Protein AF-A0A949S5A9-F1 (afdb_monomer)

Nearest PDB structures (foldseek):
  4m03-assembly1_A-2  TM=4.225E-01  e=1.301E-04  Staphylococcus aureus subsp. aureus NCTC 8325
  4m00-assembly1_A  TM=1.915E-01  e=3.975E-05  Staphylococcus aureus subsp. aureus NCTC 8325
  5mhn-assembly2_B  TM=2.182E-01  e=9.563E-04  Homo sapiens
  1ggy-assembly1_A  TM=2.563E-01  e=9.711E-03  Homo sapiens
  5mhl-assembly2_B  TM=2.070E-01  e=4.326E-03  Homo sapiens

pLDDT: mean 77.97, std 20.79, range [22.34, 98.75]

Foldseek 3Di:
DDDDDDDDDDDDDDDDDDDDDDDDDDDPDPPPPDALCQLAAFDPPDDDDDDDPPDDDLDQDDAAFEDFFPADDLRFKHWLAFAAPDPDQAGQHQAGDRSHHPPQQFIKIAGQAVVSLSVFTFTWDRAWFAWADFDAQWRFADQDAPPQTDWTWTKGADSNQKIKIKTSFGHNFAQDDHGDTDHRGFTGGTWTRGGRGNATTIGIWIFHDPDPDTDTDRQDHHPRRPDDHSHPDDDDDAAQFQKDWSDKAKDACVQQVNDPPPCPVVSNNPGDHAQEDELPGQKMKMKTKMFYAHPQWKKKKFKAAPVRDTPDMDIDTDHGGGSIDMDMDMDGRNPDQPGWAKIWIFIDTNNHTDDIYIHTYDNDDPDQWAWPPQAAEEGEDDPDKDKDFTDTPPDDPAKAKDKAQDPPQWDDDPRGMIIRHDDPDDDAKDKIKIKIAGNPDPVRIGIHIYIYGYSVDRDDRDQQAAKAKEAAAAPQQDPLQWGDKDKKKKFWFAPDPVRDTQFIDIFIQGRRRITMDGTDRDDAQGWTKIWIGDQFFAIWIALGTDGTHRHHHHYQYCFPACSRTHVSQWDDDNNTTHTQGQRNVHPFWLAPVSLVVLVVQQVVQQFDDHSSNSNNPRTRHPSSSVSSVVRRVVRRGYDDD

Radius of gyration: 30.81 Å; Cα contacts (8 Å, |Δi|>4): 1512; chains: 1; bounding box: 83×90×81 Å

Mean predicted aligned error: 18.48 Å

Sequence (641 aa):
MKKILIALLMAFSFTAQSQVKQIGEDLYLYSDKPNASDNCGVDNTFNPEIHQNLTAPIDASATEYIWPFDEELDEGVMIVNYVDDLSGSGIKDYNDNDWSYNGHNGTDICLHDFRQMDRCVRVKAAAAGTVVQISINNYDRNTEWGTGLPSNLVQIRHADGTYAFYYHLMKKSIAVKLGEYVLEGQTIGYVGSSGNSTAAHLHFEPGYYSGNTWVKRDPWQGTYNHSASLWQSQKAYIGFRDFKLQDCGVYTASLVGGNFNNTGDYFNERIYQPNTISGYESKIGFWMQFQGNYTGKQVRYEIRRSDGTLFDDIYFYISGQSQYNWSWWAPDFNPGVSVTGDWYVRVLYDNVEKKRCFFNVQLLTSNRPRLYPVAGKCFRRSFFVQKDTLRVRPVRSNMQYDLLNAPSEVTITNDSIINIGSFTQLFRLREFKVIASMGGSSTLRDTMVYKLIDTTKNPFPGNGIESLELTAKLEGFWNGSQMNEDSVKILIRASLFPYSIIDSATVLLNSNGYALSNFFNISPGIYYYLVVKHRNSIETWSKTVMQFTTGDPIAYDFTTSKTKAFGDNLKYKSGEYCIYSGDVNQDGVVDATDNSRIDNDAFNFETGYVVTDLTGDEVVDADDAVIADNNASNFVAAVRP

Solvent-accessible surface area (backbone atoms only — not comparable to full-atom values): 35206 Å² total; per-residue (Å²): 134,90,84,89,88,86,85,83,82,88,76,90,86,84,83,89,78,89,82,90,78,93,75,82,91,81,80,82,73,85,80,72,73,81,64,68,50,58,52,51,44,48,68,91,76,77,76,93,76,82,75,76,87,67,72,76,72,88,48,83,58,80,77,51,26,52,79,40,48,90,56,47,84,80,56,66,29,39,76,46,29,36,28,27,76,38,84,73,87,50,58,20,18,35,63,66,41,62,50,40,50,68,76,32,57,27,33,34,42,26,44,83,20,44,50,55,35,62,67,50,44,58,30,29,32,33,43,46,30,33,25,75,43,74,39,75,73,31,66,28,81,33,64,48,78,83,70,80,47,58,49,9,32,43,27,34,37,32,65,60,66,36,34,38,37,41,33,16,21,24,26,39,20,59,65,66,54,80,70,38,70,45,51,56,66,38,68,42,28,21,40,10,6,7,16,71,20,58,54,31,20,35,38,42,31,36,26,35,66,64,82,94,41,83,43,70,39,72,50,54,53,37,83,56,29,78,55,79,53,29,34,77,72,71,77,82,83,63,74,81,36,53,74,43,77,77,46,72,39,48,40,43,42,85,74,49,82,64,39,87,85,72,45,68,73,46,49,44,51,48,66,73,62,56,62,61,44,43,37,76,40,66,38,41,32,37,40,37,33,37,34,28,37,31,85,59,49,46,38,32,46,40,35,27,41,58,86,65,48,81,72,48,73,53,72,50,71,46,70,53,75,36,59,71,46,76,50,70,51,67,53,81,30,69,77,43,97,84,62,58,43,59,23,35,41,32,39,24,51,68,84,41,79,76,50,74,45,69,31,29,30,35,94,49,80,90,75,52,46,40,51,57,64,59,88,34,50,58,44,52,53,59,105,62,74,45,76,44,74,64,40,57,55,84,81,63,101,49,66,35,74,46,77,46,74,53,57,93,46,48,47,78,44,91,82,37,32,40,38,38,48,82,75,88,74,90,59,66,71,47,67,26,34,42,34,39,15,53,71,71,35,91,85,32,49,29,68,27,45,36,38,40,30,38,45,86,52,76,87,66,94,64,89,32,50,43,31,36,37,40,32,50,37,47,44,45,24,43,78,58,84,47,27,54,65,48,66,32,40,38,36,36,20,42,71,52,90,89,40,51,77,56,38,67,35,77,39,60,26,38,45,85,15,39,36,71,46,60,48,86,63,71,61,67,77,42,55,24,30,43,33,44,33,42,70,25,22,36,46,45,29,41,51,58,67,46,63,41,42,80,43,71,55,49,78,49,58,41,34,84,37,39,72,37,24,26,87,43,62,43,41,80,55,69,95,33,20,15,42,47,41,28,11,46,79,70,81,35,49,23,40,72,74,27,40,54,53,24,48,54,36,23,74,67,57,41,70,47,99,50,51,52,35,39,44,64,81,41,54,23,37,70,74,29,38,53,47,22,52,54,31,27,77,64,64,39,56,47,44,80,137

Secondary structure (DSSP, 8-state):
------------------------S----TT-PPPTHHHHPPPTT---------PPP---SPP-B--S-SSEETBEEEEEE----S-SSS---TTSS--S-TT--SEEEEES-HHHHTT--EEE-SS-EEEEEEE-S---B---TT--PPPPEEEEE-TTS-EEEEESBPTT-----TT-EE-TT-EEEEBBB-SS-SSSEEEEEEEEEETTEEEE-----SSS--SPPSBTTPPPP-TT-S-EEEEEEEEEGGGTTT-TTS-HHHHHT-----SEEETT-SBEEEEEEEEEEEEEEEEEEEEE-TTS-EEEEEEEEEEEEEEEEEEEE--B----TT--EEEEEEEEETTEEEEEEEEEEE---S---EEESTT-EEEE--SS-EEEE-EEES--TTEEEEEES--TTEEEETTTEEEE---SS--SEEEEEEEEEETT-SSSEEEEEEEEE-TTS---SS-SBSEEEEE--BTTTB-SS-BPPEEEEEEEEESSTT--EEEEEEEEE-TTSEEEEE-SSPPTT-EEEEEEE-TTB--EEBSS-EE--BSSPEEEESTT-GGGBGGG--EEETTEEEBPB---S-SSB--HHHHHHHHHHHHHT-BSS-TT-SSSSSB-SHHHHHHHHHHHHTT-B----

Structure (mmCIF, N/CA/C/O backbone):
data_AF-A0A949S5A9-F1
#
_entry.id   AF-A0A949S5A9-F1
#
loop_
_atom_site.group_PDB
_atom_site.id
_atom_site.type_symbol
_atom_site.label_atom_id
_atom_site.label_alt_id
_atom_site.label_comp_id
_atom_site.label_asym_id
_atom_site.label_entity_id
_atom_site.label_seq_id
_atom_site.pdbx_PDB_ins_code
_atom_site.Cartn_x
_atom_site.Cartn_y
_atom_site.Cartn_z
_atom_site.occupancy
_atom_site.B_iso_or_equiv
_atom_site.auth_seq_id
_atom_site.auth_comp_id
_atom_site.auth_asym_id
_atom_site.auth_atom_id
_atom_site.pdbx_PDB_model_num
ATOM 1 N N . MET A 1 1 ? 29.923 55.973 35.585 1.00 29.19 1 MET A N 1
ATOM 2 C CA . MET A 1 1 ? 29.185 56.739 36.613 1.00 29.19 1 MET A CA 1
ATOM 3 C C . MET A 1 1 ? 27.898 55.989 36.938 1.00 29.19 1 MET A C 1
ATOM 5 O O . MET A 1 1 ? 27.128 55.782 36.019 1.00 29.19 1 MET A O 1
ATOM 9 N N . LYS A 1 2 ? 27.761 55.516 38.193 1.00 25.16 2 LYS A N 1
ATOM 10 C CA . LYS A 1 2 ? 26.530 55.283 39.000 1.00 25.16 2 LYS A CA 1
ATOM 11 C C . LYS A 1 2 ? 25.199 55.156 38.206 1.00 25.16 2 LYS A C 1
ATOM 13 O O . LYS A 1 2 ? 24.828 56.124 37.567 1.00 25.16 2 LYS A O 1
ATOM 18 N N . LYS A 1 3 ? 24.363 54.108 38.300 1.00 25.16 3 LYS A N 1
ATOM 19 C CA . LYS A 1 3 ? 23.926 53.327 39.480 1.00 25.16 3 LYS A CA 1
ATOM 20 C C . LYS A 1 3 ? 22.906 52.225 39.050 1.00 25.16 3 LYS A C 1
ATOM 22 O O . LYS A 1 3 ? 21.990 52.546 38.311 1.00 25.16 3 LYS A O 1
ATOM 27 N N . ILE A 1 4 ? 23.007 51.042 39.679 1.00 25.67 4 ILE A N 1
ATOM 28 C CA . ILE A 1 4 ? 21.920 50.265 40.345 1.00 25.67 4 ILE A CA 1
ATOM 29 C C . ILE A 1 4 ? 21.007 49.263 39.573 1.00 25.67 4 ILE A C 1
ATOM 31 O O . ILE A 1 4 ? 20.136 49.647 38.809 1.00 25.67 4 ILE A O 1
ATOM 35 N N . LEU A 1 5 ? 21.175 47.995 40.009 1.00 23.83 5 LEU A N 1
ATOM 36 C CA . LEU A 1 5 ? 20.242 46.887 40.338 1.00 23.83 5 LEU A CA 1
ATOM 37 C C . LEU A 1 5 ? 19.514 46.020 39.275 1.00 23.83 5 LEU A C 1
ATOM 39 O O . LEU A 1 5 ? 18.648 46.474 38.544 1.00 23.83 5 LEU A O 1
ATOM 43 N N . ILE A 1 6 ? 19.746 44.714 39.492 1.00 24.61 6 ILE A N 1
ATOM 44 C CA . ILE A 1 6 ? 18.854 43.535 39.438 1.00 24.61 6 ILE A CA 1
ATOM 45 C C . ILE A 1 6 ? 18.737 42.762 38.119 1.00 24.61 6 ILE A C 1
ATOM 47 O O . ILE A 1 6 ? 18.284 43.236 37.086 1.00 24.61 6 ILE A O 1
ATOM 51 N N . ALA A 1 7 ? 19.165 41.507 38.255 1.00 28.17 7 ALA A N 1
ATOM 52 C CA . ALA A 1 7 ? 19.027 40.380 37.361 1.00 28.17 7 ALA A CA 1
ATOM 53 C C . ALA A 1 7 ? 17.615 39.764 37.418 1.00 28.17 7 ALA A C 1
ATOM 55 O O . ALA A 1 7 ? 16.854 40.035 38.339 1.00 28.17 7 ALA A O 1
ATOM 56 N N . LEU A 1 8 ? 17.389 38.823 36.498 1.00 22.34 8 LEU A N 1
ATOM 57 C CA . LEU A 1 8 ? 16.251 37.909 36.325 1.00 22.34 8 LEU A CA 1
ATOM 58 C C . LEU A 1 8 ? 15.102 38.364 35.404 1.00 22.34 8 LEU A C 1
ATOM 60 O O . LEU A 1 8 ? 14.257 39.167 35.768 1.00 22.34 8 LEU A O 1
ATOM 64 N N . LEU A 1 9 ? 15.071 37.651 34.270 1.00 22.61 9 LEU A N 1
ATOM 65 C CA . LEU A 1 9 ? 13.944 36.922 33.675 1.00 22.61 9 LEU A CA 1
ATOM 66 C C . LEU A 1 9 ? 12.715 37.668 33.127 1.00 22.61 9 LEU A C 1
ATOM 68 O O . LEU A 1 9 ? 12.026 38.384 33.838 1.00 22.61 9 LEU A O 1
ATOM 72 N N . MET A 1 10 ? 12.361 37.223 31.908 1.00 22.98 10 MET A N 1
ATOM 73 C CA . MET A 1 10 ? 11.056 37.320 31.235 1.00 22.98 10 MET A CA 1
ATOM 74 C C . MET A 1 10 ? 10.661 38.744 30.805 1.00 22.98 10 MET A C 1
ATOM 76 O O . MET A 1 10 ? 10.927 39.716 31.485 1.00 22.98 10 MET A O 1
ATOM 80 N N . ALA A 1 11 ? 10.008 38.997 29.680 1.00 22.59 11 ALA A N 1
ATOM 81 C CA . ALA A 1 11 ? 9.436 38.174 28.632 1.00 22.59 11 ALA A CA 1
ATOM 82 C C . ALA A 1 11 ? 9.034 39.136 27.498 1.00 22.59 11 ALA A C 1
ATOM 84 O O . ALA A 1 11 ? 8.707 40.292 27.747 1.00 22.59 11 ALA A O 1
ATOM 85 N N . PHE A 1 12 ? 9.047 38.607 26.276 1.00 24.22 12 PHE A N 1
ATOM 86 C CA . PHE A 1 12 ? 8.120 38.898 25.182 1.00 24.22 12 PHE A CA 1
ATOM 87 C C . PHE A 1 12 ? 7.647 40.340 24.950 1.00 24.22 12 PHE A C 1
ATOM 89 O O . PHE A 1 12 ? 6.734 40.854 25.584 1.00 24.22 12 PHE A O 1
ATOM 96 N N . SER A 1 13 ? 8.123 40.908 23.852 1.00 23.34 13 SER A N 1
ATOM 97 C CA . SER A 1 13 ? 7.284 41.292 22.709 1.00 23.34 13 SER A CA 1
ATOM 98 C C . SER A 1 13 ? 8.216 41.858 21.647 1.00 23.34 13 SER A C 1
ATOM 100 O O . SER A 1 13 ? 9.156 42.555 21.992 1.00 23.34 13 SER A O 1
ATOM 102 N N . PHE A 1 14 ? 8.022 41.526 20.376 1.00 24.88 14 PHE A N 1
ATOM 103 C CA . PHE A 1 14 ? 7.912 42.559 19.349 1.00 24.88 14 PHE A CA 1
ATOM 104 C C . PHE A 1 14 ? 7.378 41.961 18.050 1.00 24.88 14 PHE A C 1
ATOM 106 O O . PHE A 1 14 ? 7.835 40.943 17.536 1.00 24.88 14 PHE A O 1
ATOM 113 N N . THR A 1 15 ? 6.337 42.639 17.601 1.00 23.45 15 THR A N 1
ATOM 114 C CA . THR A 1 15 ? 5.558 42.499 16.387 1.00 23.45 15 THR A CA 1
ATOM 115 C C . THR A 1 15 ? 6.367 42.825 15.134 1.00 23.45 15 THR A C 1
ATOM 117 O O . THR A 1 15 ? 7.306 43.619 15.143 1.00 23.45 15 THR A O 1
ATOM 120 N N . ALA A 1 16 ? 5.945 42.205 14.037 1.00 26.47 16 ALA A N 1
ATOM 121 C CA . ALA A 1 16 ? 6.432 42.419 12.687 1.00 26.47 16 ALA A CA 1
ATOM 122 C C . ALA A 1 16 ? 6.179 43.848 12.172 1.00 26.47 16 ALA A C 1
ATOM 124 O O . ALA A 1 16 ? 5.058 44.338 12.275 1.00 26.47 16 ALA A O 1
ATOM 125 N N . GLN A 1 17 ? 7.170 44.443 11.492 1.00 23.42 17 GLN A N 1
ATOM 126 C CA . GLN A 1 17 ? 6.941 45.113 10.205 1.00 23.42 17 GLN A CA 1
ATOM 127 C C . GLN A 1 17 ? 8.240 45.345 9.404 1.00 23.42 17 GLN A C 1
ATOM 129 O O . GLN A 1 17 ? 9.155 46.039 9.832 1.00 23.42 17 GLN A O 1
ATOM 134 N N . SER A 1 18 ? 8.262 44.733 8.216 1.00 28.58 18 SER A N 1
ATOM 135 C CA . SER A 1 18 ? 8.878 45.147 6.943 1.00 28.58 18 SER A CA 1
ATOM 136 C C . SER A 1 18 ? 10.182 45.967 6.923 1.00 28.58 18 SER A C 1
ATOM 138 O O . SER A 1 18 ? 10.181 47.181 7.133 1.00 28.58 18 SER A O 1
ATOM 140 N N . GLN A 1 19 ? 11.238 45.349 6.385 1.00 23.12 19 GLN A N 1
ATOM 141 C CA . GLN A 1 19 ? 12.210 46.020 5.514 1.00 23.12 19 GLN A CA 1
ATOM 142 C C . GLN A 1 19 ? 12.513 45.116 4.312 1.00 23.12 19 GLN A C 1
ATOM 144 O O . GLN A 1 19 ? 13.187 44.095 4.424 1.00 23.12 19 GLN A O 1
ATOM 149 N N . VAL A 1 20 ? 11.980 45.512 3.156 1.00 28.94 20 VAL A N 1
ATOM 150 C CA . VAL A 1 20 ? 12.356 45.011 1.832 1.00 28.94 20 VAL A CA 1
ATOM 151 C C . VAL A 1 20 ? 13.781 45.482 1.548 1.00 28.94 20 VAL A C 1
ATOM 153 O O . VAL A 1 20 ? 14.035 46.686 1.529 1.00 28.94 20 VAL A O 1
ATOM 156 N N . LYS A 1 21 ? 14.706 44.552 1.295 1.00 25.20 21 LYS A N 1
ATOM 157 C CA . LYS A 1 21 ? 16.001 44.864 0.683 1.00 25.20 21 LYS A CA 1
ATOM 158 C C . LYS A 1 21 ? 16.211 43.957 -0.523 1.00 25.20 21 LYS A C 1
ATOM 160 O O . LYS A 1 21 ? 16.464 42.766 -0.400 1.00 25.20 21 LYS A O 1
ATOM 165 N N . GLN A 1 22 ? 16.042 44.571 -1.685 1.00 28.41 22 GLN A N 1
ATOM 166 C CA . GLN A 1 22 ? 16.290 44.028 -3.009 1.00 28.41 22 GLN A CA 1
ATOM 167 C C . GLN A 1 22 ? 17.805 43.834 -3.187 1.00 28.41 22 GLN A C 1
ATOM 169 O O . GLN A 1 22 ? 18.559 44.806 -3.156 1.00 28.41 22 GLN A O 1
ATOM 174 N N . ILE A 1 23 ? 18.245 42.583 -3.336 1.00 27.23 23 ILE A N 1
ATOM 175 C CA . ILE A 1 23 ? 19.570 42.203 -3.845 1.00 27.23 23 ILE A CA 1
ATOM 176 C C . ILE A 1 23 ? 19.332 41.050 -4.829 1.00 27.23 23 ILE A C 1
ATOM 178 O O . ILE A 1 23 ? 18.494 40.186 -4.578 1.00 27.23 23 ILE A O 1
ATOM 182 N N . GLY A 1 24 ? 19.980 41.152 -5.987 1.00 22.66 24 GLY A N 1
ATOM 183 C CA . GLY A 1 24 ? 19.639 40.478 -7.235 1.00 22.66 24 GLY A CA 1
ATOM 184 C C . GLY A 1 24 ? 19.854 38.967 -7.269 1.00 22.66 24 GLY A C 1
ATOM 185 O O . GLY A 1 24 ? 20.748 38.437 -6.620 1.00 22.66 24 GLY A O 1
ATOM 186 N N . GLU A 1 25 ? 18.993 38.350 -8.079 1.00 32.44 25 GLU A N 1
ATOM 187 C CA . GLU A 1 25 ? 19.254 37.210 -8.967 1.00 32.44 25 GLU A CA 1
ATOM 188 C C . GLU A 1 25 ? 20.049 36.035 -8.379 1.00 32.44 25 GLU A C 1
ATOM 190 O O . GLU A 1 25 ? 21.238 35.890 -8.618 1.00 32.44 25 GLU A O 1
ATOM 195 N N . ASP A 1 26 ? 19.344 35.186 -7.620 1.00 24.09 26 ASP A N 1
ATOM 196 C CA . ASP A 1 26 ? 19.391 33.711 -7.724 1.00 24.09 26 ASP A CA 1
ATOM 197 C C . ASP A 1 26 ? 18.318 33.074 -6.813 1.00 24.09 26 ASP A C 1
ATOM 199 O O . ASP A 1 26 ? 18.536 32.122 -6.062 1.00 24.09 26 ASP A O 1
ATOM 203 N N . LEU A 1 27 ? 17.100 33.625 -6.863 1.00 23.52 27 LEU A N 1
ATOM 204 C CA . LEU A 1 27 ? 15.945 33.087 -6.150 1.00 23.52 27 LEU A CA 1
ATOM 205 C C . LEU A 1 27 ? 15.183 32.131 -7.082 1.00 23.52 27 LEU A C 1
ATOM 207 O O . LEU A 1 27 ? 14.172 32.493 -7.681 1.00 23.52 27 LEU A O 1
ATOM 211 N N . TYR A 1 28 ? 15.652 30.886 -7.209 1.00 22.64 28 TYR A N 1
ATOM 212 C CA . TYR A 1 28 ? 14.743 29.809 -7.608 1.00 22.64 28 TYR A CA 1
ATOM 213 C C . TYR A 1 28 ? 13.771 29.591 -6.449 1.00 22.64 28 TYR A C 1
ATOM 215 O O . TYR A 1 28 ? 14.085 28.954 -5.445 1.00 22.64 28 TYR A O 1
ATOM 223 N N . LEU A 1 29 ? 12.610 30.222 -6.593 1.00 23.75 29 LEU A N 1
ATOM 224 C CA . LEU A 1 29 ? 11.465 30.167 -5.702 1.00 23.75 29 LEU A CA 1
ATOM 225 C C . LEU A 1 29 ? 11.158 28.715 -5.299 1.00 23.75 29 LEU A C 1
ATOM 227 O O . LEU A 1 29 ? 10.762 27.888 -6.117 1.00 23.75 29 LEU A O 1
ATOM 231 N N . TYR A 1 30 ? 11.301 28.433 -4.005 1.00 26.00 30 TYR A N 1
ATOM 232 C CA . TYR A 1 30 ? 10.815 27.235 -3.310 1.00 26.00 30 TYR A CA 1
ATOM 233 C C . TYR A 1 30 ? 9.274 27.240 -3.145 1.00 26.00 30 TYR A C 1
ATOM 235 O O . TYR A 1 30 ? 8.753 26.673 -2.189 1.00 26.00 30 TYR A O 1
ATOM 243 N N . SER A 1 31 ? 8.526 27.897 -4.042 1.00 22.66 31 SER A N 1
ATOM 244 C CA . SER A 1 31 ? 7.077 28.107 -3.892 1.00 22.66 31 SER A CA 1
ATOM 245 C C . SER A 1 31 ? 6.196 27.016 -4.503 1.00 22.66 31 SER A C 1
ATOM 247 O O . SER A 1 31 ? 4.996 27.056 -4.283 1.00 22.66 31 SER A O 1
ATOM 249 N N . ASP A 1 32 ? 6.764 26.026 -5.197 1.00 26.53 32 ASP A N 1
ATOM 250 C CA . ASP A 1 32 ? 6.014 24.898 -5.768 1.00 26.53 32 ASP A CA 1
ATOM 251 C C . ASP A 1 32 ? 6.683 23.565 -5.398 1.00 26.53 32 ASP A C 1
ATOM 253 O O . ASP A 1 32 ? 7.256 22.870 -6.244 1.00 26.53 32 ASP A O 1
ATOM 257 N N . LYS A 1 33 ? 6.644 23.186 -4.112 1.00 31.34 33 LYS A N 1
ATOM 258 C CA . LYS A 1 33 ? 6.768 21.760 -3.772 1.00 31.34 33 LYS A CA 1
ATOM 259 C C . LYS A 1 33 ? 5.508 21.085 -4.339 1.00 31.34 33 LYS A C 1
ATOM 261 O O . LYS A 1 33 ? 4.415 21.498 -3.952 1.00 31.34 33 LYS A O 1
ATOM 266 N N . PRO A 1 34 ? 5.608 20.120 -5.275 1.00 33.66 34 PRO A N 1
ATOM 267 C CA . PRO A 1 34 ? 4.425 19.452 -5.802 1.00 33.66 34 PRO A CA 1
ATOM 268 C C . PRO A 1 34 ? 3.661 18.828 -4.632 1.00 33.66 34 PRO A C 1
ATOM 270 O O . PRO A 1 34 ? 4.233 18.087 -3.833 1.00 33.66 34 PRO A O 1
ATOM 273 N N . ASN A 1 35 ? 2.386 19.186 -4.499 1.00 38.50 35 ASN A N 1
ATOM 274 C CA . ASN A 1 35 ? 1.513 18.598 -3.495 1.00 38.50 35 ASN A CA 1
ATOM 275 C C . ASN A 1 35 ? 1.445 17.079 -3.737 1.00 38.50 35 ASN A C 1
ATOM 277 O O . ASN A 1 35 ? 1.283 16.645 -4.877 1.00 38.50 35 ASN A O 1
ATOM 281 N N . ALA A 1 36 ? 1.487 16.269 -2.674 1.00 39.34 36 ALA A N 1
ATOM 282 C CA . ALA A 1 36 ? 1.232 14.822 -2.760 1.00 39.34 36 ALA A CA 1
ATOM 283 C C . ALA A 1 36 ? -0.166 14.497 -3.338 1.00 39.34 36 ALA A C 1
ATOM 285 O O . ALA A 1 36 ? -0.431 13.371 -3.757 1.00 39.34 36 ALA A O 1
ATOM 286 N N . SER A 1 37 ? -1.045 15.508 -3.411 1.00 39.72 37 SER A N 1
ATOM 287 C CA . SER A 1 37 ? -2.428 15.445 -3.887 1.00 39.72 37 SER A CA 1
ATOM 288 C C . SER A 1 37 ? -2.629 14.886 -5.295 1.00 39.72 37 SER A C 1
ATOM 290 O O . SER A 1 37 ? -3.754 14.506 -5.619 1.00 39.72 37 SER A O 1
ATOM 292 N N . ASP A 1 38 ? -1.585 14.839 -6.123 1.00 41.41 38 ASP A N 1
ATOM 293 C CA . ASP A 1 38 ? -1.675 14.319 -7.494 1.00 41.41 38 ASP A CA 1
ATOM 294 C C . ASP A 1 38 ? -1.326 12.819 -7.573 1.00 41.41 38 ASP A C 1
ATOM 296 O O . ASP A 1 38 ? -1.680 12.147 -8.543 1.00 41.41 38 ASP A O 1
ATOM 300 N N . ASN A 1 39 ? -0.709 12.265 -6.520 1.00 38.66 39 ASN A N 1
ATOM 301 C CA . ASN A 1 39 ? -0.268 10.869 -6.476 1.00 38.66 39 ASN A CA 1
ATOM 302 C C . ASN A 1 39 ? -1.358 9.911 -5.984 1.00 38.66 39 ASN A C 1
ATOM 304 O O . ASN A 1 39 ? -1.388 8.768 -6.451 1.00 38.66 39 ASN A O 1
ATOM 308 N N . CYS A 1 40 ? -2.246 10.354 -5.070 1.00 42.75 40 CYS A N 1
ATOM 309 C CA . CYS A 1 40 ? -3.255 9.483 -4.447 1.00 42.75 40 CYS A CA 1
ATOM 310 C C . CYS A 1 40 ? -4.728 9.955 -4.466 1.00 42.75 40 CYS A C 1
ATOM 312 O O . CYS A 1 40 ? -5.568 9.321 -3.824 1.00 42.75 40 CYS A O 1
ATOM 314 N N . GLY A 1 41 ? -5.073 11.015 -5.207 1.00 36.91 41 GLY A N 1
ATOM 315 C CA . GLY A 1 41 ? -6.439 11.559 -5.230 1.00 36.91 41 GLY A CA 1
ATOM 316 C C . GLY A 1 41 ? -7.500 10.567 -5.738 1.00 36.91 41 GLY A C 1
ATOM 317 O O . GLY A 1 41 ? -7.315 9.931 -6.774 1.00 36.91 41 GLY A O 1
ATOM 318 N N . VAL A 1 42 ? -8.597 10.428 -5.000 1.00 38.12 42 VAL A N 1
ATOM 319 C CA . VAL A 1 42 ? -9.871 9.818 -5.391 1.00 38.12 42 VAL A CA 1
ATOM 320 C C . VAL A 1 42 ? -10.736 10.942 -5.974 1.00 38.12 42 VA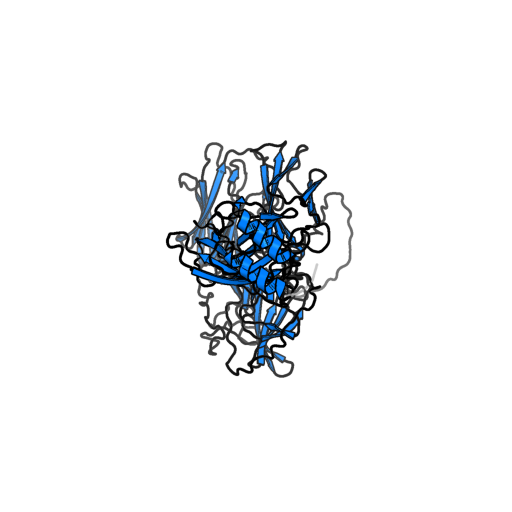L A C 1
ATOM 322 O O . VAL A 1 42 ? -10.769 12.055 -5.439 1.00 38.12 42 VAL A O 1
ATOM 325 N N . ASP A 1 43 ? -11.372 10.702 -7.118 1.00 34.00 43 ASP A N 1
ATOM 326 C CA . ASP A 1 43 ? -12.263 11.678 -7.746 1.00 34.00 43 ASP A CA 1
ATOM 327 C C . ASP A 1 43 ? -13.572 11.768 -6.941 1.00 34.00 43 ASP A C 1
ATOM 329 O O . ASP A 1 43 ? -14.308 10.791 -6.813 1.00 34.00 43 ASP A O 1
ATOM 333 N N . ASN A 1 44 ? -13.881 12.948 -6.399 1.00 35.06 44 ASN A N 1
ATOM 334 C CA . ASN A 1 44 ? -15.100 13.194 -5.619 1.00 35.06 44 ASN A CA 1
ATOM 335 C C . ASN A 1 44 ? -16.373 13.308 -6.492 1.00 35.06 44 ASN A C 1
ATOM 337 O O . ASN A 1 44 ? -17.393 13.801 -6.015 1.00 35.06 44 ASN A O 1
ATOM 341 N N . THR A 1 45 ? -16.340 12.877 -7.758 1.00 28.83 45 THR A N 1
ATOM 342 C CA . THR A 1 45 ? -17.491 12.909 -8.682 1.00 28.83 45 THR A CA 1
ATOM 343 C C . THR A 1 45 ? -18.188 11.554 -8.882 1.00 28.83 45 THR A C 1
ATOM 345 O O . THR A 1 45 ? -18.976 11.401 -9.811 1.00 28.83 45 THR A O 1
ATOM 348 N N . PHE A 1 46 ? -17.963 10.566 -8.005 1.00 29.86 46 PHE A N 1
ATOM 349 C CA . PHE A 1 46 ? -18.508 9.214 -8.189 1.00 29.86 46 PHE A CA 1
ATOM 350 C C . PHE A 1 46 ? -20.057 9.153 -8.179 1.00 29.86 46 PHE A C 1
ATOM 352 O O . PHE A 1 46 ? -20.694 9.343 -7.132 1.00 29.86 46 PHE A O 1
ATOM 359 N N . ASN A 1 47 ? -20.611 8.864 -9.368 1.00 26.11 47 ASN A N 1
ATOM 360 C CA . ASN A 1 47 ? -22.020 8.641 -9.732 1.00 26.11 47 ASN A CA 1
ATOM 361 C C . ASN A 1 47 ? -22.641 7.487 -8.899 1.00 26.11 47 ASN A C 1
ATOM 363 O O . ASN A 1 47 ? -21.918 6.548 -8.557 1.00 26.11 47 ASN A O 1
ATOM 367 N N . PRO A 1 48 ? -23.936 7.534 -8.526 1.00 29.19 48 PRO A N 1
ATOM 368 C CA . PRO A 1 48 ? -24.535 6.623 -7.565 1.00 29.19 48 PRO A CA 1
ATOM 369 C C . PRO A 1 48 ? -25.050 5.367 -8.273 1.00 29.19 48 PRO A C 1
ATOM 371 O O . PRO A 1 48 ? -26.093 5.415 -8.916 1.00 29.19 48 PRO A O 1
ATOM 374 N N . GLU A 1 49 ? -24.381 4.229 -8.110 1.00 26.41 49 GLU A N 1
ATOM 375 C CA . GLU A 1 49 ? -25.007 2.935 -8.392 1.00 26.41 49 GLU A CA 1
ATOM 376 C C . GLU A 1 49 ? -25.063 2.079 -7.127 1.00 26.41 49 GLU A C 1
ATOM 378 O O . GLU A 1 49 ? -24.055 1.663 -6.564 1.00 26.41 49 GLU A O 1
ATOM 383 N N . ILE A 1 50 ? -26.311 1.919 -6.677 1.00 32.75 50 ILE A N 1
ATOM 384 C CA . ILE A 1 50 ? -26.878 0.901 -5.788 1.00 32.75 50 ILE A CA 1
ATOM 385 C C . ILE A 1 50 ? -26.000 0.532 -4.585 1.00 32.75 50 ILE A C 1
ATOM 387 O O . ILE A 1 50 ? -25.561 -0.602 -4.405 1.00 32.75 50 ILE A O 1
ATOM 391 N N . HIS A 1 51 ? -25.849 1.495 -3.677 1.00 35.75 51 HIS A N 1
ATOM 392 C CA . HIS A 1 51 ? -25.573 1.178 -2.282 1.00 35.75 51 HIS A CA 1
ATOM 393 C C . HIS A 1 51 ? -26.831 0.524 -1.706 1.00 35.75 51 HIS A C 1
ATOM 395 O O . HIS A 1 51 ? -27.866 1.180 -1.558 1.00 35.75 51 HIS A O 1
ATOM 401 N N . GLN A 1 52 ? -26.775 -0.775 -1.409 1.00 32.28 52 GLN A N 1
ATOM 402 C CA . GLN A 1 52 ? -27.792 -1.367 -0.550 1.00 32.28 52 GLN A CA 1
ATOM 403 C C . GLN A 1 52 ? -27.811 -0.561 0.750 1.00 32.28 52 GLN A C 1
ATOM 405 O O . GLN A 1 52 ? -26.773 -0.382 1.388 1.00 32.28 52 GLN A O 1
ATOM 410 N N . ASN A 1 53 ? -28.987 -0.058 1.124 1.00 32.50 53 ASN A N 1
ATOM 411 C CA . ASN A 1 53 ? -29.249 0.465 2.458 1.00 32.50 53 ASN A CA 1
ATOM 412 C C . ASN A 1 53 ? -29.129 -0.698 3.453 1.00 32.50 53 ASN A C 1
ATOM 414 O O . ASN A 1 53 ? -30.130 -1.253 3.899 1.00 32.50 53 ASN A O 1
ATOM 418 N N . LEU A 1 54 ? -27.901 -1.111 3.758 1.00 40.47 54 LEU A N 1
ATOM 419 C CA . LEU A 1 54 ? -27.621 -2.018 4.852 1.00 40.47 54 LEU A CA 1
ATOM 420 C C . LEU A 1 54 ? -27.752 -1.190 6.127 1.00 40.47 54 LEU A C 1
ATOM 422 O O . LEU A 1 54 ? -26.862 -0.439 6.518 1.00 40.47 54 LEU A O 1
ATOM 426 N N . THR A 1 55 ? -28.919 -1.280 6.754 1.00 44.44 55 THR A N 1
ATOM 427 C CA . THR A 1 55 ? -29.070 -0.903 8.156 1.00 44.44 55 THR A CA 1
ATOM 428 C C . THR A 1 55 ? -28.129 -1.767 8.983 1.00 44.44 55 THR A C 1
ATOM 430 O O . THR A 1 55 ? -28.142 -2.989 8.835 1.00 44.44 55 THR A O 1
ATOM 433 N N . ALA A 1 56 ? -27.327 -1.127 9.837 1.00 45.69 56 ALA A N 1
ATOM 434 C CA . ALA A 1 56 ? -26.419 -1.807 10.751 1.00 45.69 56 ALA A CA 1
ATOM 435 C C . ALA A 1 56 ? -27.142 -2.968 11.464 1.00 45.69 56 ALA A C 1
ATOM 437 O O . ALA A 1 56 ? -28.227 -2.749 12.018 1.00 45.69 56 ALA A O 1
ATOM 438 N N . PRO A 1 57 ? -26.573 -4.185 11.482 1.00 48.69 57 PRO A N 1
ATOM 439 C CA . PRO A 1 57 ? -27.002 -5.193 12.435 1.00 48.69 57 PRO A CA 1
ATOM 440 C C . PRO A 1 57 ? -26.829 -4.594 13.832 1.00 48.69 57 PRO A C 1
ATOM 442 O O . PRO A 1 57 ? -25.743 -4.132 14.183 1.00 48.69 57 PRO A O 1
ATOM 445 N N . ILE A 1 58 ? -27.904 -4.546 14.616 1.00 45.81 58 ILE A N 1
ATOM 446 C CA . ILE A 1 58 ? -27.808 -4.219 16.038 1.00 45.81 58 ILE A CA 1
ATOM 447 C C . ILE A 1 58 ? -27.258 -5.477 16.711 1.00 45.81 58 ILE A C 1
ATOM 449 O O . ILE A 1 58 ? -28.029 -6.313 17.174 1.00 45.81 58 ILE A O 1
ATOM 453 N N . ASP A 1 59 ? -25.938 -5.642 16.698 1.00 52.81 59 ASP A N 1
ATOM 454 C CA . ASP A 1 59 ? -25.265 -6.566 17.604 1.00 52.81 59 ASP A CA 1
ATOM 455 C C . ASP A 1 59 ? -24.668 -5.757 18.760 1.00 52.81 59 ASP A C 1
ATOM 457 O O . ASP A 1 59 ? -24.015 -4.735 18.556 1.00 52.81 59 ASP A O 1
ATOM 461 N N . ALA A 1 60 ? -24.982 -6.178 19.982 1.00 54.06 60 ALA A N 1
ATOM 462 C CA . ALA A 1 60 ? -24.620 -5.500 21.224 1.00 54.06 60 ALA A CA 1
ATOM 463 C C . ALA A 1 60 ? -23.262 -5.972 21.777 1.00 54.06 60 ALA A C 1
ATOM 465 O O . ALA A 1 60 ? -22.919 -5.652 22.918 1.00 54.06 60 ALA A O 1
ATOM 466 N N . SER A 1 61 ? -22.505 -6.761 21.008 1.00 68.06 61 SER A N 1
ATOM 467 C CA . SER A 1 61 ? -21.130 -7.121 21.345 1.00 68.06 61 SER A CA 1
ATOM 468 C C . SER A 1 61 ? -20.235 -5.880 21.368 1.00 68.06 61 SER A C 1
ATOM 470 O O . SER A 1 61 ? -20.365 -5.001 20.516 1.00 68.06 61 SER A O 1
ATOM 472 N N . ALA A 1 62 ? -19.314 -5.814 22.332 1.00 81.12 62 ALA A N 1
ATOM 473 C CA . ALA A 1 62 ? -18.325 -4.743 22.395 1.00 81.12 62 ALA A CA 1
ATOM 474 C C . ALA A 1 62 ? -17.501 -4.701 21.097 1.00 81.12 62 ALA A C 1
ATOM 476 O O . ALA A 1 62 ? -17.063 -5.746 20.618 1.00 81.12 62 ALA A O 1
ATOM 477 N N . THR A 1 63 ? -17.301 -3.507 20.536 1.00 91.94 63 THR A N 1
ATOM 478 C CA . THR A 1 63 ? -16.494 -3.337 19.323 1.00 91.94 63 THR A CA 1
ATOM 479 C C . THR A 1 63 ? -15.028 -3.630 19.629 1.00 91.94 63 THR A C 1
ATOM 481 O O . THR A 1 63 ? -14.434 -2.996 20.506 1.00 91.94 63 THR A O 1
ATOM 484 N N . GLU A 1 64 ? -14.446 -4.551 18.867 1.00 94.12 64 GLU A N 1
ATOM 485 C CA . GLU A 1 64 ? -13.009 -4.810 18.809 1.00 94.12 64 GLU A CA 1
ATOM 486 C C . GLU A 1 64 ? -12.461 -4.348 17.455 1.00 94.12 64 GLU A C 1
ATOM 488 O O . GLU A 1 64 ? -13.178 -4.307 16.459 1.00 94.12 64 GLU A O 1
ATOM 493 N N . TYR A 1 65 ? -11.181 -4.002 17.426 1.00 97.56 65 TYR A N 1
ATOM 494 C CA . TYR A 1 65 ? -10.484 -3.412 16.299 1.00 97.56 65 TYR A CA 1
ATOM 495 C C . TYR A 1 65 ? -9.434 -4.373 15.741 1.00 97.56 65 TYR A C 1
ATOM 497 O O . TYR A 1 65 ? -8.634 -4.950 16.486 1.00 97.56 65 TYR A O 1
ATOM 505 N N . ILE A 1 66 ? -9.371 -4.486 14.418 1.00 95.50 66 ILE A N 1
ATOM 506 C CA . ILE A 1 66 ? -8.202 -5.014 13.713 1.00 95.50 66 ILE A CA 1
ATOM 507 C C . ILE A 1 66 ? -7.154 -3.923 13.512 1.00 95.50 66 ILE A C 1
ATOM 509 O O . ILE A 1 66 ? -7.440 -2.727 13.559 1.00 95.50 66 ILE A O 1
ATOM 513 N N . TRP A 1 67 ? -5.929 -4.343 13.208 1.00 94.81 67 TRP A N 1
ATOM 514 C CA . TRP A 1 67 ? -4.867 -3.434 12.792 1.00 94.81 67 TRP A CA 1
ATOM 515 C C . TRP A 1 67 ? -5.278 -2.653 11.522 1.00 94.81 67 TRP A C 1
ATOM 517 O O . TRP A 1 67 ? -5.643 -3.280 10.525 1.00 94.81 67 TRP A O 1
ATOM 527 N N . PRO A 1 68 ? -5.228 -1.303 11.511 1.00 93.50 68 PRO A N 1
ATOM 528 C CA . PRO A 1 68 ? -5.804 -0.496 10.429 1.00 93.50 68 PRO A CA 1
ATOM 529 C C . PRO A 1 68 ? -4.905 -0.366 9.183 1.00 93.50 68 PRO A C 1
ATOM 531 O O . PRO A 1 68 ? -5.119 0.532 8.367 1.00 93.50 68 PRO A O 1
ATOM 534 N N . PHE A 1 69 ? -3.915 -1.248 9.021 1.00 80.94 69 PHE A N 1
ATOM 535 C CA . PHE A 1 69 ? -2.929 -1.237 7.936 1.00 80.94 69 PHE A CA 1
ATOM 536 C C . PHE A 1 69 ? -2.775 -2.618 7.293 1.00 80.94 69 PHE A C 1
ATOM 538 O O . PHE A 1 69 ? -3.064 -3.639 7.915 1.00 80.94 69 PHE A O 1
ATOM 545 N N . ASP A 1 70 ? -2.307 -2.634 6.042 1.00 75.50 70 ASP A N 1
ATOM 546 C CA . ASP A 1 70 ? -1.782 -3.845 5.396 1.00 75.50 70 ASP A CA 1
ATOM 547 C C . ASP A 1 70 ? -0.376 -4.185 5.927 1.00 75.50 70 ASP A C 1
ATOM 549 O O . ASP A 1 70 ? -0.000 -5.351 6.018 1.00 75.50 70 ASP A O 1
ATOM 553 N N . GLU A 1 71 ? 0.404 -3.159 6.265 1.00 78.88 71 GLU A N 1
ATOM 554 C CA . GLU A 1 71 ? 1.758 -3.260 6.790 1.00 78.88 71 GLU A CA 1
ATOM 555 C C . GLU A 1 71 ? 1.776 -3.747 8.242 1.00 78.88 71 GLU A C 1
ATOM 557 O O . GLU A 1 71 ? 1.030 -3.261 9.096 1.00 78.88 71 GLU A O 1
ATOM 562 N N . GLU A 1 72 ? 2.702 -4.653 8.548 1.00 81.31 72 GLU A N 1
ATOM 563 C CA . GLU A 1 72 ? 2.944 -5.107 9.914 1.00 81.31 72 GLU A CA 1
ATOM 564 C C . GLU A 1 72 ? 3.755 -4.078 10.720 1.00 81.31 72 GLU A C 1
ATOM 566 O O . GLU A 1 72 ? 4.529 -3.276 10.186 1.00 81.31 72 GLU A O 1
ATOM 571 N N . LEU A 1 73 ? 3.583 -4.102 12.046 1.00 85.56 73 LEU A N 1
ATOM 572 C CA . LEU A 1 73 ? 4.347 -3.244 12.955 1.00 85.56 73 LEU A CA 1
ATOM 573 C C . LEU A 1 73 ? 5.849 -3.545 12.829 1.00 85.56 73 LEU A C 1
ATOM 575 O O . LEU A 1 73 ? 6.267 -4.693 12.930 1.00 85.56 73 LEU A O 1
ATOM 579 N N . ASP A 1 74 ? 6.649 -2.492 12.665 1.00 82.31 74 ASP A N 1
ATOM 580 C CA . ASP A 1 74 ? 8.078 -2.500 12.322 1.00 82.31 74 ASP A CA 1
ATOM 581 C C . ASP A 1 74 ? 8.435 -3.014 10.917 1.00 82.31 74 ASP A C 1
ATOM 583 O O . ASP A 1 74 ? 9.618 -3.084 10.572 1.00 82.31 74 ASP A O 1
ATOM 587 N N . GLU A 1 75 ? 7.442 -3.347 10.096 1.00 77.19 75 GLU A N 1
ATOM 588 C CA . GLU A 1 75 ? 7.598 -3.783 8.707 1.00 77.19 75 GLU A CA 1
ATOM 589 C C . GLU A 1 75 ? 6.820 -2.845 7.776 1.00 77.19 75 GLU A C 1
ATOM 591 O O . GLU A 1 75 ? 5.983 -3.243 6.972 1.00 77.19 75 GLU A O 1
ATOM 596 N N . GLY A 1 76 ? 7.118 -1.551 7.902 1.00 75.56 76 GLY A N 1
ATOM 597 C CA . GLY A 1 76 ? 6.529 -0.482 7.095 1.00 75.56 76 GLY A CA 1
ATOM 598 C C . GLY A 1 76 ? 5.869 0.599 7.940 1.00 75.56 76 GLY A C 1
ATOM 599 O O . GLY A 1 76 ? 5.859 1.754 7.534 1.00 75.56 76 GLY A O 1
ATOM 600 N N . VAL A 1 77 ? 5.385 0.267 9.131 1.00 89.44 77 VAL A N 1
ATOM 601 C CA . VAL A 1 77 ? 4.787 1.238 10.052 1.00 89.44 77 VAL A CA 1
ATOM 602 C C . VAL A 1 77 ? 5.361 1.091 11.450 1.00 89.44 77 VAL A C 1
ATOM 604 O O . VAL A 1 77 ? 5.758 0.003 11.857 1.00 89.44 77 VAL A O 1
ATOM 607 N N . MET A 1 78 ? 5.392 2.177 12.213 1.00 92.69 78 MET A N 1
ATOM 608 C CA . MET A 1 78 ? 5.888 2.184 13.588 1.00 92.69 78 MET A CA 1
ATOM 609 C C . MET A 1 78 ? 4.970 2.993 14.492 1.00 92.69 78 MET A C 1
ATOM 611 O O . MET A 1 78 ? 4.454 4.033 14.095 1.00 92.69 78 MET A O 1
ATOM 615 N N . ILE A 1 79 ? 4.794 2.545 15.732 1.00 95.56 79 ILE A N 1
ATOM 616 C CA . ILE A 1 79 ? 4.097 3.344 16.740 1.00 95.56 79 ILE A CA 1
ATOM 617 C C . ILE A 1 79 ? 5.075 4.391 17.274 1.00 95.56 79 ILE A C 1
ATOM 619 O O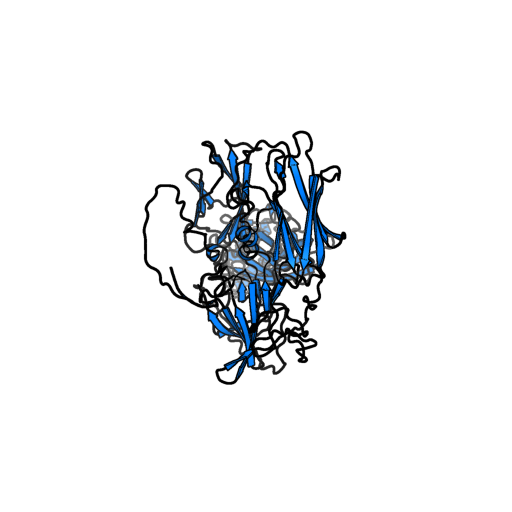 . ILE A 1 79 ? 6.202 4.062 17.651 1.00 95.56 79 ILE A O 1
ATOM 623 N N . VAL A 1 80 ? 4.655 5.654 17.296 1.00 94.25 80 VAL A N 1
ATOM 624 C CA . VAL A 1 80 ? 5.447 6.758 17.862 1.00 94.25 80 VAL A CA 1
ATOM 625 C C . VAL A 1 80 ? 4.855 7.209 19.192 1.00 94.25 80 VAL A C 1
ATOM 627 O O . VAL A 1 80 ? 5.595 7.323 20.165 1.00 94.25 80 VAL A O 1
ATOM 630 N N . ASN A 1 81 ? 3.536 7.359 19.288 1.00 95.81 81 ASN A N 1
ATOM 631 C CA . ASN A 1 81 ? 2.863 7.758 20.524 1.00 95.81 81 ASN A CA 1
ATOM 632 C C . ASN A 1 81 ? 1.699 6.815 20.838 1.00 95.81 81 ASN A C 1
ATOM 634 O O . ASN A 1 81 ? 0.887 6.531 19.957 1.00 95.81 81 ASN A O 1
ATOM 638 N N . TYR A 1 82 ? 1.600 6.368 22.090 1.00 97.56 82 TYR A N 1
ATOM 639 C CA . TYR A 1 82 ? 0.390 5.746 22.640 1.00 97.56 82 TYR A CA 1
ATOM 640 C C . TYR A 1 82 ? -0.556 6.802 23.219 1.00 97.56 82 TYR A C 1
ATOM 642 O O . TYR A 1 82 ? -0.191 7.974 23.302 1.00 97.56 82 TYR A O 1
ATOM 650 N N . VAL A 1 83 ? -1.758 6.407 23.632 1.00 97.44 83 VAL A N 1
ATOM 651 C CA . VAL A 1 83 ? -2.683 7.307 24.335 1.00 97.44 83 VAL A CA 1
ATOM 652 C C . VAL A 1 83 ? -2.060 7.732 25.668 1.00 97.44 83 VAL A C 1
ATOM 654 O O . VAL A 1 83 ? -1.336 6.965 26.293 1.00 97.44 83 VAL A O 1
ATOM 657 N N . ASP A 1 84 ? -2.299 8.976 26.072 1.00 96.81 84 ASP A N 1
ATOM 658 C CA . ASP A 1 84 ? -1.938 9.483 27.394 1.00 96.81 84 ASP A CA 1
ATOM 659 C C . ASP A 1 84 ? -3.125 9.338 28.354 1.00 96.81 84 ASP A C 1
ATOM 661 O O . ASP A 1 84 ? -4.059 10.142 28.339 1.00 96.81 84 ASP A O 1
ATOM 665 N N . ASP A 1 85 ? -3.117 8.309 29.187 1.00 93.94 85 ASP A N 1
ATOM 666 C CA . ASP A 1 85 ? -4.158 8.020 30.169 1.00 93.94 85 ASP A CA 1
ATOM 667 C C . ASP A 1 85 ? -4.069 8.892 31.432 1.00 93.94 85 ASP A C 1
ATOM 669 O O . ASP A 1 85 ? -5.024 8.940 32.217 1.00 93.94 85 ASP A O 1
ATOM 673 N N . LEU A 1 86 ? -2.965 9.620 31.647 1.00 93.12 86 LEU A N 1
ATOM 674 C CA . LEU A 1 86 ? -2.830 10.484 32.815 1.00 93.12 86 LEU A CA 1
ATOM 675 C C . LEU A 1 86 ? -3.502 11.841 32.575 1.00 93.12 86 LEU A C 1
ATOM 677 O O . LEU A 1 86 ? -3.163 12.608 31.681 1.00 93.12 86 LEU A O 1
ATOM 681 N N . SER A 1 87 ? -4.455 12.200 33.433 1.00 86.00 87 SER A N 1
ATOM 682 C CA . SER A 1 87 ? -5.048 13.537 33.395 1.00 86.00 87 SER A CA 1
ATOM 683 C C . SER A 1 87 ? -4.074 14.597 33.926 1.00 86.00 87 SER A C 1
ATOM 685 O O . SER A 1 87 ? -3.552 14.452 35.034 1.00 86.00 87 SER A O 1
ATOM 687 N N . GLY A 1 88 ? -3.920 15.718 33.217 1.00 88.44 88 GLY A N 1
ATOM 688 C CA . GLY A 1 88 ? -3.195 16.895 33.704 1.00 88.44 88 GLY A CA 1
ATOM 689 C C . GLY A 1 88 ? -1.957 17.227 32.874 1.00 88.44 88 GLY A C 1
ATOM 690 O O . GLY A 1 88 ? -2.074 17.474 31.678 1.00 88.44 88 GLY A O 1
ATOM 691 N N . SER A 1 89 ? -0.806 17.352 33.542 1.00 86.38 89 SER A N 1
ATOM 692 C CA . SER A 1 89 ? 0.481 17.722 32.929 1.00 86.38 89 SER A CA 1
ATOM 693 C C . SER A 1 89 ? 1.521 16.593 32.931 1.00 86.38 89 SER A C 1
ATOM 695 O O . SER A 1 89 ? 2.675 16.839 32.584 1.00 86.38 89 SER A O 1
ATOM 697 N N . GLY A 1 90 ? 1.162 15.415 33.443 1.00 92.25 90 GLY A N 1
ATOM 698 C CA . GLY A 1 90 ? 2.012 14.225 33.423 1.00 92.25 90 GLY A CA 1
ATOM 699 C C . GLY A 1 90 ? 1.606 13.308 32.275 1.00 92.25 90 GLY A C 1
ATOM 700 O O . GLY A 1 90 ? 0.518 13.466 31.744 1.00 92.25 90 GLY A O 1
ATOM 701 N N . ILE A 1 91 ? 2.462 12.346 31.936 1.00 93.69 91 ILE A N 1
ATOM 702 C CA . ILE A 1 91 ? 2.237 11.418 30.825 1.00 93.69 91 ILE A CA 1
ATOM 703 C C . ILE A 1 91 ? 2.177 10.000 31.385 1.00 93.69 91 ILE A C 1
ATOM 705 O O . ILE A 1 91 ? 3.081 9.622 32.133 1.00 93.69 91 ILE A O 1
ATOM 709 N N . LYS A 1 92 ? 1.144 9.231 31.023 1.00 94.88 92 LYS A N 1
ATOM 710 C CA . LYS A 1 92 ? 1.150 7.770 31.176 1.00 94.88 92 LYS A CA 1
ATOM 711 C C . LYS A 1 92 ? 0.523 7.074 29.987 1.00 94.88 92 LYS A C 1
ATOM 713 O O . LYS A 1 92 ? -0.631 7.321 29.683 1.00 94.88 92 LYS A O 1
ATOM 718 N N . ASP A 1 93 ? 1.268 6.178 29.356 1.00 95.06 93 ASP A N 1
ATOM 719 C CA . ASP A 1 93 ? 0.695 5.202 28.437 1.00 95.06 93 ASP A CA 1
ATOM 720 C C . ASP A 1 93 ? 0.021 4.045 29.185 1.00 95.06 93 ASP A C 1
ATOM 722 O O . ASP A 1 93 ? 0.194 3.860 30.396 1.00 95.06 93 ASP A O 1
ATOM 726 N N . TYR A 1 94 ? -0.708 3.224 28.427 1.00 96.31 94 TYR A N 1
ATOM 727 C CA . TYR A 1 94 ? -1.442 2.057 28.915 1.00 96.31 94 TYR A CA 1
ATOM 728 C C . TYR A 1 94 ? -0.624 1.078 29.768 1.00 96.31 94 TYR A C 1
ATOM 730 O O . TYR A 1 94 ? -1.201 0.258 30.491 1.00 96.31 94 TYR A O 1
ATOM 738 N N . ASN A 1 95 ? 0.708 1.122 29.681 1.00 95.38 95 ASN A N 1
ATOM 739 C CA . ASN A 1 95 ? 1.617 0.216 30.364 1.00 95.38 95 ASN A CA 1
ATOM 740 C C . ASN A 1 95 ? 2.518 0.930 31.387 1.00 95.38 95 ASN A C 1
ATOM 742 O O . ASN A 1 95 ? 3.623 0.465 31.669 1.00 95.38 95 ASN A O 1
ATOM 746 N N . ASP A 1 96 ? 2.035 2.039 31.956 1.00 93.38 96 ASP A N 1
ATOM 747 C CA . ASP A 1 96 ? 2.637 2.811 33.059 1.00 93.38 96 ASP A CA 1
ATOM 748 C C . ASP A 1 96 ? 3.994 3.473 32.730 1.00 93.38 96 ASP A C 1
ATOM 750 O O . ASP A 1 96 ? 4.769 3.849 33.616 1.00 93.38 96 ASP A O 1
ATOM 754 N N . ASN A 1 97 ? 4.291 3.664 31.445 1.00 92.19 97 ASN A N 1
ATOM 755 C CA . ASN A 1 97 ? 5.469 4.404 30.988 1.00 92.19 97 ASN A CA 1
ATOM 756 C C . ASN A 1 97 ? 5.059 5.725 30.334 1.00 92.19 97 ASN A C 1
ATOM 758 O O . ASN A 1 97 ? 3.890 6.092 30.319 1.00 92.19 97 ASN A O 1
ATOM 762 N N . ASP A 1 98 ? 6.038 6.450 29.800 1.00 91.56 98 ASP A N 1
ATOM 763 C CA . ASP A 1 98 ? 5.839 7.787 29.254 1.00 91.56 98 ASP A CA 1
ATOM 764 C C . ASP A 1 98 ? 6.044 7.778 27.719 1.00 91.56 98 ASP A C 1
ATOM 766 O O . ASP A 1 98 ? 6.588 8.728 27.153 1.00 91.56 98 ASP A O 1
ATOM 770 N N . TRP A 1 99 ? 5.665 6.698 27.009 1.00 94.06 99 TRP A N 1
ATOM 771 C CA . TRP A 1 99 ? 5.778 6.584 25.541 1.00 94.06 99 TRP A CA 1
ATOM 772 C C . TRP A 1 99 ? 4.629 7.305 24.816 1.00 94.06 99 TRP A C 1
ATOM 774 O O . TRP A 1 99 ? 3.898 6.749 23.991 1.00 94.06 99 TRP A O 1
ATOM 784 N N . SER A 1 100 ? 4.465 8.583 25.146 1.00 94.00 100 SER A N 1
ATOM 785 C CA . SER A 1 100 ? 3.454 9.479 24.596 1.00 94.00 100 SER A CA 1
ATOM 786 C C . SER A 1 100 ? 3.872 10.946 24.793 1.00 94.00 100 SER A C 1
ATOM 788 O O . SER A 1 100 ? 5.006 11.239 25.177 1.00 94.00 100 SER A O 1
ATOM 790 N N . TYR A 1 101 ? 2.958 11.881 24.549 1.00 93.00 101 TYR A N 1
ATOM 791 C CA . TYR A 1 101 ? 3.067 13.275 24.958 1.00 93.00 101 TYR A CA 1
ATOM 792 C C . TYR A 1 101 ? 1.788 13.730 25.669 1.00 93.00 101 TYR A C 1
ATOM 794 O O . TYR A 1 101 ? 0.716 13.157 25.494 1.00 93.00 101 TYR A O 1
ATOM 802 N N . ASN A 1 102 ? 1.901 14.794 26.465 1.00 94.19 102 ASN A N 1
ATOM 803 C CA . ASN A 1 102 ? 0.818 15.239 27.337 1.00 94.19 102 ASN A CA 1
ATOM 804 C C . ASN A 1 102 ? -0.450 15.619 26.554 1.00 94.19 102 ASN A C 1
ATOM 806 O O . ASN A 1 102 ? -0.413 16.507 25.697 1.00 94.19 102 ASN A O 1
ATOM 810 N N . GLY A 1 103 ? -1.576 15.003 26.909 1.00 93.00 103 GLY A N 1
ATOM 811 C CA . GLY A 1 103 ? -2.875 15.233 26.279 1.00 93.00 103 GLY A CA 1
ATOM 812 C C . GLY A 1 103 ? -3.068 14.516 24.940 1.00 93.00 103 GLY A C 1
ATOM 813 O O . GLY A 1 103 ? -3.970 14.887 24.187 1.00 93.00 103 GLY A O 1
ATOM 814 N N . HIS A 1 104 ? -2.242 13.519 24.618 1.00 95.12 104 HIS A N 1
ATOM 815 C CA . HIS A 1 104 ? -2.431 12.699 23.428 1.00 95.12 104 HIS A CA 1
ATOM 816 C C . HIS A 1 104 ? -3.619 11.741 23.606 1.00 95.12 104 HIS A C 1
ATOM 818 O O . HIS A 1 104 ? -3.671 10.963 24.559 1.00 95.12 104 HIS A O 1
ATOM 824 N N . ASN A 1 105 ? -4.609 11.800 22.714 1.00 95.88 105 ASN A N 1
ATOM 825 C CA . ASN A 1 105 ? -5.848 11.035 22.884 1.00 95.88 105 ASN A CA 1
ATOM 826 C C . ASN A 1 105 ? -5.931 9.755 22.044 1.00 95.88 105 ASN A C 1
ATOM 828 O O . ASN A 1 105 ? -6.840 8.959 22.265 1.00 95.88 105 ASN A O 1
ATOM 832 N N . GLY A 1 106 ? -5.000 9.557 21.115 1.00 96.81 106 GLY A N 1
ATOM 833 C CA . GLY A 1 106 ? -5.001 8.443 20.173 1.00 96.81 106 GLY A CA 1
ATOM 834 C C . GLY A 1 106 ? -3.680 7.686 20.157 1.00 96.81 106 GLY A C 1
ATOM 835 O O . GLY A 1 106 ? -2.829 7.847 21.027 1.00 96.81 106 GLY A O 1
ATOM 836 N N . THR A 1 107 ? -3.516 6.824 19.162 1.00 98.25 107 THR A N 1
ATOM 837 C CA . THR A 1 107 ? -2.245 6.167 18.845 1.00 98.25 107 THR A CA 1
ATOM 838 C C . THR A 1 107 ? -1.730 6.688 17.511 1.00 98.25 107 THR A C 1
ATOM 840 O O . THR A 1 107 ? -2.453 6.626 16.516 1.00 98.25 107 THR A O 1
ATOM 843 N N . ASP A 1 108 ? -0.476 7.140 17.482 1.00 98.00 108 ASP A N 1
ATOM 844 C CA . ASP A 1 108 ? 0.190 7.592 16.260 1.00 98.00 108 ASP A CA 1
ATOM 845 C C . ASP A 1 108 ? 0.964 6.435 15.631 1.00 98.00 108 ASP A C 1
ATOM 847 O O . ASP A 1 108 ? 1.967 5.962 16.179 1.00 98.00 108 ASP A O 1
ATOM 851 N N . ILE A 1 109 ? 0.494 5.995 14.466 1.00 97.38 109 ILE A N 1
ATOM 852 C CA . ILE A 1 109 ? 1.095 4.935 13.658 1.00 97.38 109 ILE A CA 1
ATOM 853 C C . ILE A 1 109 ? 1.737 5.588 12.431 1.00 97.38 109 ILE A C 1
ATOM 855 O O . ILE A 1 109 ? 1.061 5.961 11.468 1.00 97.38 109 ILE A O 1
ATOM 859 N N . CYS A 1 110 ? 3.052 5.770 12.489 1.00 94.81 110 CYS A N 1
ATOM 860 C CA . CYS A 1 110 ? 3.839 6.529 11.527 1.00 94.81 110 CYS A CA 1
ATOM 861 C C . CYS A 1 110 ? 4.404 5.658 10.410 1.00 94.81 110 CYS A C 1
ATOM 863 O O . CYS A 1 110 ? 4.864 4.538 10.638 1.00 94.81 110 CYS A O 1
ATOM 865 N N . LEU A 1 111 ? 4.450 6.230 9.210 1.00 90.12 111 LEU A N 1
ATOM 866 C CA . LEU A 1 111 ? 5.295 5.740 8.129 1.00 90.12 111 LEU A CA 1
ATOM 867 C C . LEU A 1 111 ? 6.752 6.121 8.406 1.00 90.12 111 LEU A C 1
ATOM 869 O O . LEU A 1 111 ? 7.034 7.043 9.176 1.00 90.12 111 LEU A O 1
ATOM 873 N N . HIS A 1 112 ? 7.691 5.461 7.732 1.00 83.75 112 HIS A N 1
ATOM 874 C CA . HIS A 1 112 ? 9.107 5.807 7.870 1.00 83.75 112 HIS A CA 1
ATOM 875 C C . HIS A 1 112 ? 9.450 7.165 7.250 1.00 83.75 112 HIS A C 1
ATOM 877 O O . HIS A 1 112 ? 10.378 7.828 7.713 1.00 83.75 112 HIS A O 1
ATOM 883 N N . ASP A 1 113 ? 8.733 7.567 6.197 1.00 78.62 113 ASP A N 1
ATOM 884 C CA . ASP A 1 113 ? 9.017 8.778 5.435 1.00 78.62 113 ASP A CA 1
ATOM 885 C C . ASP A 1 113 ? 7.846 9.200 4.520 1.00 78.62 113 ASP A C 1
ATOM 887 O O . ASP A 1 113 ? 6.917 8.440 4.232 1.00 78.62 113 ASP A O 1
ATOM 891 N N . PHE A 1 114 ? 7.904 10.432 4.013 1.00 75.38 114 PHE A N 1
ATOM 892 C CA . PHE A 1 114 ? 6.949 10.973 3.045 1.00 75.38 114 PHE A CA 1
ATOM 893 C C . PHE A 1 114 ? 7.013 10.282 1.678 1.00 75.38 114 PHE A C 1
ATOM 895 O O . PHE A 1 114 ? 6.056 10.355 0.912 1.00 75.38 114 PHE A O 1
ATOM 902 N N . ARG A 1 115 ? 8.091 9.561 1.352 1.00 71.56 115 ARG A N 1
ATOM 903 C CA . ARG A 1 115 ? 8.132 8.772 0.114 1.00 71.56 115 ARG A CA 1
ATOM 904 C C . ARG A 1 115 ? 7.271 7.523 0.226 1.00 71.56 115 ARG A C 1
ATOM 906 O O . ARG A 1 115 ? 6.680 7.104 -0.765 1.00 71.56 115 ARG A O 1
ATOM 913 N N . GLN A 1 116 ? 7.193 6.925 1.405 1.00 72.50 116 GLN A N 1
ATOM 914 C CA . GLN A 1 116 ? 6.243 5.868 1.689 1.00 72.50 116 GLN A CA 1
ATOM 915 C C . GLN A 1 116 ? 4.810 6.406 1.617 1.00 72.50 116 GLN A C 1
ATOM 917 O O . GLN A 1 116 ? 3.963 5.764 1.003 1.00 72.50 116 GLN A O 1
ATOM 922 N N . MET A 1 117 ? 4.562 7.617 2.128 1.00 76.50 117 MET A N 1
ATOM 923 C CA . MET A 1 117 ? 3.278 8.313 1.960 1.00 76.50 117 MET A CA 1
ATOM 924 C C . MET A 1 117 ? 2.903 8.458 0.474 1.00 76.50 117 MET A C 1
ATOM 926 O O . MET A 1 117 ? 1.797 8.096 0.082 1.00 76.50 117 MET A O 1
ATOM 930 N N . ASP A 1 118 ? 3.844 8.885 -0.376 1.00 65.56 118 ASP A N 1
ATOM 931 C CA . ASP A 1 118 ? 3.641 9.045 -1.827 1.00 65.56 118 ASP A CA 1
ATOM 932 C C . ASP A 1 118 ? 3.327 7.719 -2.563 1.00 65.56 118 ASP A C 1
ATOM 934 O O . ASP A 1 118 ? 2.867 7.741 -3.706 1.00 65.56 118 ASP A O 1
ATOM 938 N N . ARG A 1 119 ? 3.542 6.558 -1.921 1.00 59.78 119 ARG A N 1
ATOM 939 C CA . ARG A 1 119 ? 3.133 5.230 -2.425 1.00 59.78 119 ARG A CA 1
ATOM 940 C C . ARG A 1 119 ? 1.693 4.861 -2.064 1.00 59.78 119 ARG A C 1
ATOM 942 O O . ARG A 1 119 ? 1.257 3.770 -2.417 1.00 59.78 119 ARG A O 1
ATOM 949 N N . CYS A 1 120 ? 0.962 5.764 -1.414 1.00 65.00 120 CYS A N 1
ATOM 950 C CA . CYS A 1 120 ? -0.430 5.588 -1.021 1.00 65.00 120 CYS A CA 1
ATOM 951 C C . CYS A 1 120 ? -0.620 4.410 -0.045 1.00 65.00 120 CYS A C 1
ATOM 953 O O . CYS A 1 120 ? -1.320 3.447 -0.361 1.00 65.00 120 CYS A O 1
ATOM 955 N N . VAL A 1 121 ? -0.031 4.496 1.154 1.00 71.06 121 VAL A N 1
ATOM 956 C CA . VAL A 1 121 ? -0.298 3.524 2.233 1.00 71.06 121 VAL A CA 1
ATOM 957 C C . VAL A 1 121 ? -1.759 3.620 2.669 1.00 71.06 121 VAL A C 1
ATOM 959 O O . VAL A 1 121 ? -2.237 4.708 3.011 1.00 71.06 121 VAL A O 1
ATOM 962 N N . ARG A 1 122 ? -2.475 2.492 2.618 1.00 75.31 122 ARG A N 1
ATOM 963 C CA . ARG A 1 122 ? -3.916 2.423 2.894 1.00 75.31 122 ARG A CA 1
ATOM 964 C C . ARG A 1 122 ? -4.192 2.525 4.387 1.00 75.31 122 ARG A C 1
ATOM 966 O O . ARG A 1 122 ? -3.485 1.942 5.198 1.00 75.31 122 ARG A O 1
ATOM 973 N N . VAL A 1 123 ? -5.284 3.206 4.716 1.00 82.38 123 VAL A N 1
ATOM 974 C CA . VAL A 1 123 ? -5.910 3.181 6.038 1.00 82.38 123 VAL A CA 1
ATOM 975 C C . VAL A 1 123 ? -7.210 2.399 5.923 1.00 82.38 123 VAL A C 1
ATOM 977 O O . VAL A 1 123 ? -8.059 2.713 5.080 1.00 82.38 123 VAL A O 1
ATOM 980 N N . LYS A 1 124 ? -7.362 1.383 6.770 1.00 84.50 124 LYS A N 1
ATOM 981 C CA . LYS A 1 124 ? -8.547 0.526 6.833 1.00 84.50 124 LYS A CA 1
ATOM 982 C C . LYS A 1 124 ? -9.447 0.905 8.003 1.00 84.50 124 LYS A C 1
ATOM 984 O O . LYS A 1 124 ? -8.965 1.331 9.051 1.00 84.50 124 LYS A O 1
ATOM 989 N N . ALA A 1 125 ? -10.751 0.704 7.836 1.00 88.25 125 ALA A N 1
ATOM 990 C CA . ALA A 1 125 ? -11.694 0.698 8.941 1.00 88.25 125 ALA A CA 1
ATOM 991 C C . ALA A 1 125 ? -11.302 -0.425 9.908 1.00 88.25 125 ALA A C 1
ATOM 993 O O . ALA A 1 125 ? -11.347 -1.603 9.555 1.00 88.25 125 ALA A O 1
ATOM 994 N N . ALA A 1 126 ? -10.904 -0.053 11.120 1.00 95.56 126 ALA A N 1
ATOM 995 C CA . ALA A 1 126 ? -10.474 -0.989 12.147 1.00 95.56 126 ALA A CA 1
ATOM 996 C C . ALA A 1 126 ? -11.629 -1.862 12.662 1.00 95.56 126 ALA A C 1
ATOM 998 O O . ALA A 1 126 ? -11.382 -2.933 13.190 1.00 95.56 126 ALA A O 1
ATOM 999 N N . ALA A 1 127 ? -12.876 -1.419 12.496 1.00 95.94 127 ALA A N 1
ATOM 1000 C CA . ALA A 1 127 ? -14.084 -2.192 12.760 1.00 95.94 127 ALA A CA 1
ATOM 1001 C C . ALA A 1 127 ? -15.215 -1.708 11.845 1.00 95.94 127 ALA A C 1
ATOM 1003 O O . ALA A 1 127 ? -15.192 -0.566 11.366 1.00 95.94 127 ALA A O 1
ATOM 1004 N N . ALA A 1 128 ? -16.223 -2.554 11.630 1.00 88.19 128 ALA A N 1
ATOM 1005 C CA . ALA A 1 128 ? -17.405 -2.191 10.855 1.00 88.19 128 ALA A CA 1
ATOM 1006 C C . ALA A 1 128 ? -18.221 -1.078 11.538 1.00 88.19 128 ALA A C 1
ATOM 1008 O O . ALA A 1 128 ? -18.263 -0.969 12.767 1.00 88.19 128 ALA A O 1
ATOM 1009 N N . GLY A 1 129 ? -18.903 -0.246 10.753 1.00 88.81 129 GLY A N 1
ATOM 1010 C CA . GLY A 1 129 ? -19.708 0.848 11.296 1.00 88.81 129 GLY A CA 1
ATOM 1011 C C . GLY A 1 129 ? -20.196 1.834 10.245 1.00 88.81 129 GLY A C 1
ATOM 1012 O O . GLY A 1 129 ? -20.024 1.628 9.051 1.00 88.81 129 GLY A O 1
ATOM 1013 N N . THR A 1 130 ? -20.808 2.928 10.686 1.00 90.69 130 THR A N 1
ATOM 1014 C CA . THR A 1 130 ? -21.311 3.993 9.809 1.00 90.69 130 THR A CA 1
ATOM 1015 C C . THR A 1 130 ? -20.403 5.211 9.870 1.00 90.69 130 THR A C 1
ATOM 1017 O O . THR A 1 130 ? -20.088 5.701 10.951 1.00 90.69 130 THR A O 1
ATOM 1020 N N . VAL A 1 131 ? -20.021 5.753 8.720 1.00 91.88 131 VAL A N 1
ATOM 1021 C CA . VAL A 1 131 ? -19.263 7.002 8.622 1.00 91.88 131 VAL A CA 1
ATOM 1022 C C . VAL A 1 131 ? -20.145 8.171 9.061 1.00 91.88 131 VAL A C 1
ATOM 1024 O O . VAL A 1 131 ? -21.175 8.450 8.451 1.00 91.88 131 VAL A O 1
ATOM 1027 N N . VAL A 1 132 ? -19.735 8.886 10.107 1.00 91.44 132 VAL A N 1
ATOM 1028 C CA . VAL A 1 132 ? -20.513 9.982 10.721 1.00 91.44 132 VAL A CA 1
ATOM 1029 C C . VAL A 1 132 ? -19.851 11.350 10.602 1.00 91.44 132 VAL A C 1
ATOM 1031 O O . VAL A 1 132 ? -20.508 12.366 10.818 1.00 91.44 132 VAL A O 1
ATOM 1034 N N . GLN A 1 133 ? -18.578 11.398 10.210 1.00 92.44 133 GLN A N 1
ATOM 1035 C CA . GLN A 1 133 ? -17.879 12.644 9.922 1.00 92.44 133 GLN A CA 1
ATOM 1036 C C . GLN A 1 133 ? -16.786 12.409 8.884 1.00 92.44 133 GLN A C 1
ATOM 1038 O O . GLN A 1 133 ? -16.081 11.403 8.930 1.00 92.44 133 GLN A O 1
ATOM 1043 N N . ILE A 1 134 ? -16.622 13.371 7.976 1.00 88.00 134 ILE A N 1
ATOM 1044 C CA . ILE A 1 134 ? -15.478 13.445 7.069 1.00 88.00 134 ILE A CA 1
ATOM 1045 C C . ILE A 1 134 ? -14.958 14.882 7.006 1.00 88.00 134 ILE A C 1
ATOM 1047 O O . ILE A 1 134 ? -15.732 15.837 7.064 1.00 88.00 134 ILE A O 1
ATOM 1051 N N . SER A 1 135 ? -13.646 15.035 6.855 1.00 86.69 135 SER A N 1
ATOM 1052 C CA . SER A 1 135 ? -12.997 16.293 6.477 1.00 86.69 135 SER A CA 1
ATOM 1053 C C . SER A 1 135 ? -12.054 16.005 5.322 1.00 86.69 135 SER A C 1
ATOM 1055 O O . SER A 1 135 ? -11.246 15.084 5.401 1.00 86.69 135 SER A O 1
ATOM 1057 N N . ILE A 1 136 ? -12.166 16.772 4.243 1.00 79.81 136 ILE A N 1
ATOM 1058 C CA . ILE A 1 136 ? -11.437 16.544 2.993 1.00 79.81 136 ILE A CA 1
ATOM 1059 C C . ILE A 1 136 ? -10.757 17.827 2.518 1.00 79.81 136 ILE A C 1
ATOM 1061 O O . ILE A 1 136 ? -11.141 18.931 2.893 1.00 79.81 136 ILE A O 1
ATOM 1065 N N . ASN A 1 137 ? -9.814 17.668 1.587 1.00 76.06 137 ASN A N 1
ATOM 1066 C CA . ASN A 1 137 ? -9.171 18.734 0.809 1.00 76.06 137 ASN A CA 1
ATOM 1067 C C . ASN A 1 137 ? -8.185 19.657 1.553 1.00 76.06 137 ASN A C 1
ATOM 1069 O O . ASN A 1 137 ? -7.741 20.651 0.972 1.00 76.06 137 ASN A O 1
ATOM 1073 N N . ASN A 1 138 ? -7.756 19.305 2.760 1.00 80.56 138 ASN A N 1
ATOM 1074 C CA . ASN A 1 138 ? -6.753 20.052 3.522 1.00 80.56 138 ASN A CA 1
ATOM 1075 C C . ASN A 1 138 ? -5.320 19.678 3.112 1.00 80.56 138 ASN A C 1
ATOM 1077 O O . ASN A 1 138 ? -5.089 18.569 2.630 1.00 80.56 138 ASN A O 1
ATOM 1081 N N . TYR A 1 139 ? -4.367 20.606 3.287 1.00 79.31 139 TYR A N 1
ATOM 1082 C CA . TYR A 1 139 ? -2.935 20.364 3.047 1.00 79.31 139 TYR A CA 1
ATOM 1083 C C . TYR A 1 139 ? -2.438 19.184 3.887 1.00 79.31 139 TYR A C 1
ATOM 1085 O O . TYR A 1 139 ? -2.804 19.086 5.054 1.00 79.31 139 TYR A O 1
ATOM 1093 N N . ASP A 1 140 ? -1.635 18.304 3.291 1.00 79.88 140 ASP A N 1
ATOM 1094 C CA . ASP A 1 140 ? -1.377 16.939 3.764 1.00 79.88 140 ASP A CA 1
ATOM 1095 C C . ASP A 1 140 ? 0.103 16.551 3.848 1.00 79.88 140 ASP A C 1
ATOM 1097 O O . ASP A 1 140 ? 0.417 15.384 4.059 1.00 79.88 140 ASP A O 1
ATOM 1101 N N . ARG A 1 141 ? 1.016 17.512 3.708 1.00 84.25 141 ARG A N 1
ATOM 1102 C CA . ARG A 1 141 ? 2.462 17.305 3.879 1.00 84.25 141 ARG A CA 1
ATOM 1103 C C . ARG A 1 141 ? 3.011 18.277 4.922 1.00 84.25 141 ARG A C 1
ATOM 1105 O O . ARG A 1 141 ? 4.021 18.941 4.696 1.00 84.25 141 ARG A O 1
ATOM 1112 N N . ASN A 1 142 ? 2.276 18.452 6.023 1.00 83.38 142 ASN A N 1
ATOM 1113 C CA . ASN A 1 142 ? 2.724 19.297 7.120 1.00 83.38 142 ASN A CA 1
ATOM 1114 C C . ASN A 1 142 ? 3.914 18.641 7.830 1.00 83.38 142 ASN A C 1
ATOM 1116 O O . ASN A 1 142 ? 3.982 17.419 7.967 1.00 83.38 142 ASN A O 1
ATOM 1120 N N . THR A 1 143 ? 4.868 19.473 8.227 1.00 84.31 143 THR A N 1
ATOM 1121 C CA . THR A 1 143 ? 6.089 19.091 8.948 1.00 84.31 143 THR A CA 1
ATOM 1122 C C . THR A 1 143 ? 6.270 19.917 10.218 1.00 84.31 143 THR A C 1
ATOM 1124 O O . THR A 1 143 ? 7.274 19.779 10.910 1.00 84.31 143 THR A O 1
ATOM 1127 N N . GLU A 1 144 ? 5.310 20.789 10.527 1.00 81.75 144 GLU A N 1
ATOM 1128 C CA . GLU A 1 144 ? 5.393 21.764 11.606 1.00 81.75 144 GLU A CA 1
ATOM 1129 C C . GLU A 1 144 ? 4.283 21.542 12.637 1.00 81.75 144 GLU A C 1
ATOM 1131 O O . GLU A 1 144 ? 3.130 21.256 12.302 1.00 81.75 144 GLU A O 1
ATOM 1136 N N . TRP A 1 145 ? 4.639 21.704 13.910 1.00 82.81 145 TRP A N 1
ATOM 1137 C CA . TRP A 1 145 ? 3.710 21.609 15.030 1.00 82.81 145 TRP A CA 1
ATOM 1138 C C . TRP A 1 145 ? 3.048 22.959 15.328 1.00 82.81 145 TRP A C 1
ATOM 1140 O O . TRP A 1 145 ? 3.675 24.010 15.220 1.00 82.81 145 TRP A O 1
ATOM 1150 N N . GLY A 1 146 ? 1.793 22.937 15.771 1.00 81.56 146 GLY A N 1
ATOM 1151 C CA . GLY A 1 146 ? 1.045 24.112 16.215 1.00 81.56 146 GLY A CA 1
ATOM 1152 C C . GLY A 1 146 ? 0.578 25.030 15.085 1.00 81.56 146 GLY A C 1
ATOM 1153 O O . GLY A 1 146 ? 0.248 26.184 15.341 1.00 81.56 146 GLY A O 1
ATOM 1154 N N . THR A 1 147 ? 0.525 24.542 13.843 1.00 79.00 147 THR A N 1
ATOM 1155 C CA . THR A 1 147 ? 0.175 25.356 12.663 1.00 79.00 147 THR A CA 1
ATOM 1156 C C . THR A 1 147 ? -1.292 25.787 12.620 1.00 79.00 147 THR A C 1
ATOM 1158 O O . THR A 1 147 ? -1.649 26.683 11.859 1.00 79.00 147 THR A O 1
ATOM 1161 N N . GLY A 1 148 ? -2.164 25.142 13.404 1.00 82.38 148 GLY A N 1
ATOM 1162 C CA . GLY A 1 148 ? -3.611 25.385 13.381 1.00 82.38 148 GLY A CA 1
ATOM 1163 C C . GLY A 1 148 ? -4.288 24.951 12.076 1.00 82.38 148 GLY A C 1
ATOM 1164 O O . GLY A 1 148 ? -5.444 25.300 11.841 1.00 82.38 148 GLY A O 1
ATOM 1165 N N . LEU A 1 149 ? -3.583 24.207 11.217 1.00 86.19 149 LEU A N 1
ATOM 1166 C CA . LEU A 1 149 ? -4.139 23.716 9.965 1.00 86.19 149 LEU A CA 1
ATOM 1167 C C . LEU A 1 149 ? -5.226 22.656 10.230 1.00 86.19 149 LEU A C 1
ATOM 1169 O O . LEU A 1 149 ? -5.067 21.818 11.123 1.00 86.19 149 LEU A O 1
ATOM 1173 N N . PRO A 1 150 ? -6.316 22.649 9.445 1.00 88.25 150 PRO A N 1
ATOM 1174 C CA . PRO A 1 150 ? -7.336 21.607 9.521 1.00 88.25 150 PRO A CA 1
ATOM 1175 C C . PRO A 1 150 ? -6.796 20.250 9.046 1.00 88.25 150 PRO A C 1
ATOM 1177 O O . PRO A 1 150 ? -5.987 20.174 8.120 1.00 88.25 150 PRO A O 1
ATOM 1180 N N . SER A 1 151 ? -7.277 19.172 9.667 1.00 92.69 151 SER A N 1
ATOM 1181 C CA . SER A 1 151 ? -6.940 17.790 9.304 1.00 92.69 151 SER A CA 1
ATOM 1182 C C . SER A 1 151 ? -7.970 17.208 8.331 1.00 92.69 151 SER A C 1
ATOM 1184 O O . SER A 1 151 ? -9.157 17.539 8.403 1.00 92.69 151 SER A O 1
ATOM 1186 N N . ASN A 1 152 ? -7.534 16.333 7.425 1.00 90.12 152 ASN A N 1
ATOM 1187 C CA . ASN A 1 152 ? -8.417 15.403 6.733 1.00 90.12 152 ASN A CA 1
ATOM 1188 C C . ASN A 1 152 ? -8.654 14.193 7.640 1.00 90.12 152 ASN A C 1
ATOM 1190 O O . ASN A 1 152 ? -7.706 13.654 8.214 1.00 90.12 152 ASN A O 1
ATOM 1194 N N . LEU A 1 153 ? -9.907 13.766 7.768 1.00 96.62 153 LEU A N 1
ATOM 1195 C CA . LEU A 1 153 ? -10.270 12.693 8.689 1.00 96.62 153 LEU A CA 1
ATOM 1196 C C . LEU A 1 153 ? -11.520 11.946 8.248 1.00 96.62 153 LEU A C 1
ATOM 1198 O O . LEU A 1 153 ? -12.352 12.499 7.526 1.00 96.62 153 LEU A O 1
ATOM 1202 N N . VAL A 1 154 ? -11.667 10.733 8.773 1.00 95.94 154 VAL A N 1
ATOM 1203 C CA . VAL A 1 154 ? -12.916 9.963 8.799 1.00 95.94 154 VAL A CA 1
ATOM 1204 C C . VAL A 1 154 ? -13.249 9.652 10.259 1.00 95.94 154 VAL A C 1
ATOM 1206 O O . VAL A 1 154 ? -12.357 9.317 11.034 1.00 95.94 154 VAL A O 1
ATOM 1209 N N . GLN A 1 155 ? -14.521 9.751 10.639 1.00 98.38 155 GLN A N 1
ATOM 1210 C CA . GLN A 1 155 ? -15.036 9.216 11.900 1.00 98.38 155 GLN A CA 1
ATOM 1211 C C . GLN A 1 155 ? -16.079 8.145 11.604 1.00 98.38 155 GLN A C 1
ATOM 1213 O O . GLN A 1 155 ? -17.009 8.381 10.826 1.00 98.38 155 GLN A O 1
ATOM 1218 N N . ILE A 1 156 ? -15.945 6.994 12.253 1.00 97.69 156 ILE A N 1
ATOM 1219 C CA . ILE A 1 156 ? -16.872 5.868 12.132 1.00 97.69 156 ILE A CA 1
ATOM 1220 C C . ILE A 1 156 ? -17.559 5.664 13.477 1.00 97.69 156 ILE A C 1
ATOM 1222 O O . ILE A 1 156 ? -16.905 5.705 14.514 1.00 97.69 156 ILE A O 1
ATOM 1226 N N . ARG A 1 157 ? -18.876 5.459 13.453 1.00 96.69 157 ARG A N 1
ATOM 1227 C CA . ARG A 1 157 ? -19.691 5.037 14.592 1.00 96.69 157 ARG A CA 1
ATOM 1228 C C . ARG A 1 157 ? -19.950 3.538 14.508 1.00 96.69 157 ARG A C 1
ATOM 1230 O O . ARG A 1 157 ? -20.424 3.061 13.479 1.00 96.69 157 ARG A O 1
ATOM 1237 N N . HIS A 1 158 ? -19.720 2.828 15.600 1.00 95.12 158 HIS A N 1
ATOM 1238 C CA . HIS A 1 158 ? -19.876 1.380 15.688 1.00 95.12 158 HIS A CA 1
ATOM 1239 C C . HIS A 1 158 ? -21.219 0.974 16.314 1.00 95.12 158 HIS A C 1
ATOM 1241 O O . HIS A 1 158 ? -21.975 1.815 16.818 1.00 95.12 158 HIS A O 1
ATOM 1247 N N . ALA A 1 159 ? -21.536 -0.321 16.243 1.00 88.31 159 ALA A N 1
ATOM 1248 C CA . ALA A 1 159 ? -22.821 -0.871 16.683 1.00 88.31 159 ALA A CA 1
ATOM 1249 C C . ALA A 1 159 ? -23.066 -0.694 18.193 1.00 88.31 159 ALA A C 1
ATOM 1251 O O . ALA A 1 159 ? -24.185 -0.378 18.599 1.00 88.31 159 ALA A O 1
ATOM 1252 N N . ASP A 1 160 ? -22.013 -0.777 19.010 1.00 88.69 160 ASP A N 1
ATOM 1253 C CA . ASP A 1 160 ? -22.069 -0.553 20.461 1.00 88.69 160 ASP A CA 1
ATOM 1254 C C . ASP A 1 160 ? -22.204 0.930 20.870 1.00 88.69 160 ASP A C 1
ATOM 1256 O O . ASP A 1 160 ? -22.244 1.259 22.056 1.00 88.69 160 ASP A O 1
ATOM 1260 N N . GLY A 1 161 ? -22.293 1.846 19.898 1.00 89.88 161 GLY A N 1
ATOM 1261 C CA . GLY A 1 161 ? -22.418 3.282 20.135 1.00 89.88 161 GLY A CA 1
ATOM 1262 C C . GLY A 1 161 ? -21.089 4.001 20.367 1.00 89.88 161 GLY A C 1
ATOM 1263 O O . GLY A 1 161 ? -21.105 5.213 20.592 1.00 89.88 161 GLY A O 1
ATOM 1264 N N . THR A 1 162 ? -19.960 3.295 20.292 1.00 95.62 162 THR A N 1
ATOM 1265 C CA . THR A 1 162 ? -18.622 3.897 20.309 1.00 95.62 162 THR A CA 1
ATOM 1266 C C . THR A 1 162 ? -18.235 4.431 18.929 1.00 95.62 162 THR A C 1
ATOM 1268 O O . THR A 1 162 ? -18.940 4.229 17.937 1.00 95.62 162 THR A O 1
ATOM 1271 N N . TYR A 1 163 ? -17.132 5.173 18.867 1.00 97.81 163 TYR A N 1
ATOM 1272 C CA . TYR A 1 163 ? -16.637 5.822 17.660 1.00 97.81 163 TYR A CA 1
ATOM 1273 C C . TYR A 1 163 ? -15.125 5.637 17.545 1.00 97.81 163 TYR A C 1
ATOM 1275 O O . TYR A 1 163 ? -14.438 5.524 18.559 1.00 97.81 1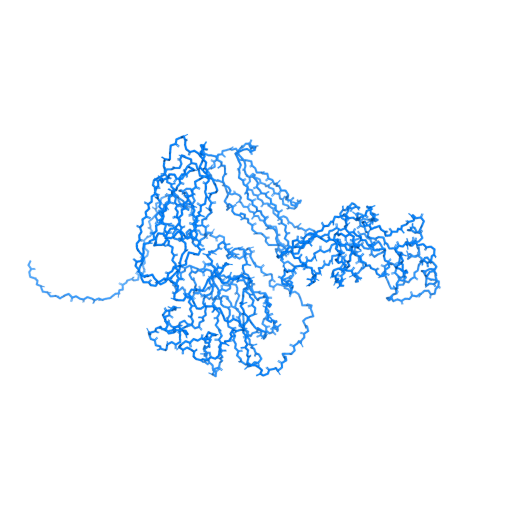63 TYR A O 1
ATOM 1283 N N . ALA A 1 164 ? -14.605 5.718 16.324 1.00 98.31 164 ALA A N 1
ATOM 1284 C CA . ALA A 1 164 ? -13.176 5.834 16.064 1.00 98.31 164 ALA A CA 1
ATOM 1285 C C . ALA A 1 164 ? -12.905 6.943 15.046 1.00 98.31 164 ALA A C 1
ATOM 1287 O O . ALA A 1 164 ? -13.548 7.008 13.992 1.00 98.31 164 ALA A O 1
ATOM 1288 N N . PHE A 1 165 ? -11.947 7.812 15.361 1.00 98.62 165 PHE A N 1
ATOM 1289 C CA . PHE A 1 165 ? -11.397 8.777 14.420 1.00 98.62 165 PHE A CA 1
ATOM 1290 C C . PHE A 1 165 ? -10.130 8.249 13.743 1.00 98.62 165 PHE A C 1
ATOM 1292 O O . PHE A 1 165 ? -9.292 7.598 14.366 1.00 98.62 165 PHE A O 1
ATOM 1299 N N . TYR A 1 166 ? -9.980 8.626 12.476 1.00 98.56 166 TYR A N 1
ATOM 1300 C CA . TYR A 1 166 ? -8.822 8.366 11.629 1.00 98.56 166 TYR A CA 1
ATOM 1301 C C . TYR A 1 166 ? -8.353 9.709 11.072 1.00 98.56 166 TYR A C 1
ATOM 1303 O O . TYR A 1 166 ? -8.944 10.221 10.119 1.00 98.56 166 TYR A O 1
ATOM 1311 N N . TYR A 1 167 ? -7.351 10.318 11.703 1.00 98.12 167 TYR A N 1
ATOM 1312 C CA . TYR A 1 167 ? -6.865 11.660 11.366 1.00 98.12 167 TYR A CA 1
ATOM 1313 C C . TYR A 1 167 ? -5.634 11.640 10.455 1.00 98.12 167 TYR A C 1
ATOM 1315 O O . TYR A 1 167 ? -5.024 10.604 10.200 1.00 98.12 167 TYR A O 1
ATOM 1323 N N . HIS A 1 168 ? -5.262 12.841 10.007 1.00 96.50 168 HIS A N 1
ATOM 1324 C CA . HIS A 1 168 ? -4.056 13.147 9.239 1.00 96.50 168 HIS A CA 1
ATOM 1325 C C . HIS A 1 168 ? -4.044 12.527 7.841 1.00 96.50 168 HIS A C 1
ATOM 1327 O O . HIS A 1 168 ? -2.992 12.412 7.220 1.00 96.50 168 HIS A O 1
ATOM 1333 N N . LEU A 1 169 ? -5.221 12.191 7.310 1.00 89.81 169 LEU A N 1
ATOM 1334 C CA . LEU A 1 169 ? -5.352 11.524 6.022 1.00 89.81 169 LEU A CA 1
ATOM 1335 C C . LEU A 1 169 ? -4.840 12.398 4.868 1.00 89.81 169 LEU A C 1
ATOM 1337 O O . LEU A 1 169 ? -4.830 13.633 4.910 1.00 89.81 169 LEU A O 1
ATOM 1341 N N . MET A 1 170 ? -4.435 11.747 3.785 1.00 81.44 170 MET A N 1
ATOM 1342 C CA . MET A 1 170 ? -3.956 12.440 2.599 1.00 81.44 170 MET A CA 1
ATOM 1343 C C . MET A 1 170 ? -5.088 13.235 1.926 1.00 81.44 170 MET A C 1
ATOM 1345 O O . MET A 1 170 ? -6.260 12.833 1.914 1.00 81.44 170 MET A O 1
ATOM 1349 N N . LYS A 1 171 ? -4.746 14.384 1.342 1.00 75.44 171 LYS A N 1
ATOM 1350 C CA . LYS A 1 171 ? -5.668 15.253 0.616 1.00 75.44 171 LYS A CA 1
ATOM 1351 C C . LYS A 1 171 ? -6.308 14.483 -0.536 1.00 75.44 171 LYS A C 1
ATOM 1353 O O . LYS A 1 171 ? -5.622 13.809 -1.296 1.00 75.44 171 LYS A O 1
ATOM 1358 N N . LYS A 1 172 ? -7.631 14.621 -0.690 1.00 66.50 172 LYS A N 1
ATOM 1359 C CA . LYS A 1 172 ? -8.436 13.907 -1.702 1.00 66.50 172 LYS A CA 1
ATOM 1360 C C . LYS A 1 172 ? -8.325 12.377 -1.621 1.00 66.50 172 LYS A C 1
ATOM 1362 O O . LYS A 1 172 ? -8.609 11.719 -2.603 1.00 66.50 172 LYS A O 1
ATOM 1367 N N . SER A 1 173 ? -7.903 11.797 -0.501 1.00 69.56 173 SER A N 1
ATOM 1368 C CA . SER A 1 173 ? -7.654 10.351 -0.420 1.00 69.56 173 SER A CA 1
ATOM 1369 C C . SER A 1 173 ? -8.801 9.549 0.207 1.00 69.56 173 SER A C 1
ATOM 1371 O O . SER A 1 173 ? -8.813 8.326 0.108 1.00 69.56 173 SER A O 1
ATOM 1373 N N . ILE A 1 174 ? -9.760 10.228 0.847 1.00 75.25 174 ILE A N 1
ATOM 1374 C CA . ILE A 1 174 ? -10.889 9.596 1.538 1.00 75.25 174 ILE A CA 1
ATOM 1375 C C . ILE A 1 174 ? -11.742 8.824 0.528 1.00 75.25 174 ILE A C 1
ATOM 1377 O O . ILE A 1 174 ? -12.207 9.389 -0.458 1.00 75.25 174 ILE A O 1
ATOM 1381 N N . ALA A 1 175 ? -11.921 7.530 0.790 1.00 69.94 175 ALA A N 1
ATOM 1382 C CA . ALA A 1 175 ? -12.541 6.567 -0.119 1.00 69.94 175 ALA A CA 1
ATOM 1383 C C . ALA A 1 175 ? -14.005 6.245 0.233 1.00 69.94 175 ALA A C 1
ATOM 1385 O O . ALA A 1 175 ? -14.598 5.369 -0.386 1.00 69.94 175 ALA A O 1
ATOM 1386 N N . VAL A 1 176 ? -14.568 6.939 1.225 1.00 72.00 176 VAL A N 1
ATOM 1387 C CA . VAL A 1 176 ? -15.911 6.695 1.773 1.00 72.00 176 VAL A CA 1
ATOM 1388 C C . VAL A 1 176 ? -16.714 7.987 1.891 1.00 72.00 176 VAL A C 1
ATOM 1390 O O . VAL A 1 176 ? -16.154 9.087 1.943 1.00 72.00 176 VAL A O 1
ATOM 1393 N N . LYS A 1 177 ? -18.041 7.865 1.947 1.00 73.25 177 LYS A N 1
ATOM 1394 C CA . LYS A 1 177 ? -18.980 8.991 2.047 1.00 73.25 177 LYS A CA 1
ATOM 1395 C C . LYS A 1 177 ? -19.596 9.092 3.440 1.00 73.25 177 LYS A C 1
ATOM 1397 O O . LYS A 1 177 ? -19.742 8.113 4.162 1.00 73.25 177 LYS A O 1
ATOM 1402 N N . LEU A 1 178 ? -20.019 10.301 3.804 1.00 76.44 178 LEU A N 1
ATOM 1403 C CA . LEU A 1 178 ? -20.823 10.514 5.005 1.00 76.44 178 LEU A CA 1
ATOM 1404 C C . LEU A 1 178 ? -22.120 9.685 4.928 1.00 76.44 178 LEU A C 1
ATOM 1406 O O . LEU A 1 178 ? -22.826 9.749 3.924 1.00 76.44 178 LEU A O 1
ATOM 1410 N N . GLY A 1 179 ? -22.430 8.935 5.985 1.00 75.38 179 GLY A N 1
ATOM 1411 C CA . GLY A 1 179 ? -23.580 8.030 6.064 1.00 75.38 179 GLY A CA 1
ATOM 1412 C C . GLY A 1 179 ? -23.338 6.629 5.492 1.00 75.38 179 GLY A C 1
ATOM 1413 O O . GLY A 1 179 ? -24.204 5.770 5.638 1.00 75.38 179 GLY A O 1
ATOM 1414 N N . GLU A 1 180 ? -22.184 6.372 4.872 1.00 77.88 180 GLU A N 1
ATOM 1415 C CA . GLU A 1 180 ? -21.832 5.052 4.345 1.00 77.88 180 GLU A CA 1
ATOM 1416 C C . GLU A 1 180 ? -21.607 4.046 5.479 1.00 77.88 180 GLU A C 1
ATOM 1418 O O . GLU A 1 180 ? -20.953 4.361 6.474 1.00 77.88 180 GLU A O 1
ATOM 1423 N N . TYR A 1 181 ? -22.138 2.830 5.331 1.00 80.38 181 TYR A N 1
ATOM 1424 C CA . TYR A 1 181 ? -21.772 1.705 6.188 1.00 80.38 181 TYR A CA 1
ATOM 1425 C C . TYR A 1 181 ? -20.542 1.007 5.606 1.00 80.38 181 TYR A C 1
ATOM 1427 O O . TYR A 1 181 ? -20.551 0.618 4.440 1.00 80.38 181 TYR A O 1
ATOM 1435 N N . VAL A 1 182 ? -19.504 0.851 6.421 1.00 78.12 182 VAL A N 1
ATOM 1436 C CA . VAL A 1 182 ? -18.232 0.239 6.044 1.00 78.12 182 VAL A CA 1
ATOM 1437 C C . VAL A 1 182 ? -18.026 -1.071 6.792 1.00 78.12 182 VAL A C 1
ATOM 1439 O O . VAL A 1 182 ? -18.421 -1.205 7.953 1.00 78.12 182 VAL A O 1
ATOM 1442 N N . LEU A 1 183 ? -17.389 -2.031 6.127 1.00 81.69 183 LEU A N 1
ATOM 1443 C CA . LEU A 1 183 ? -16.972 -3.291 6.740 1.00 81.69 183 LEU A CA 1
ATOM 1444 C C . LEU A 1 183 ? -15.616 -3.139 7.440 1.00 81.69 183 LEU A C 1
ATOM 1446 O O . LEU A 1 183 ? -14.796 -2.301 7.064 1.00 81.69 183 LEU A O 1
ATOM 1450 N N . GLU A 1 184 ? -15.360 -3.986 8.435 1.00 85.56 184 GLU A N 1
ATOM 1451 C CA . GLU A 1 184 ? -14.019 -4.152 8.997 1.00 85.56 184 GLU A CA 1
ATOM 1452 C C . GLU A 1 184 ? -13.017 -4.497 7.881 1.00 85.56 184 GLU A C 1
ATOM 1454 O O . GLU A 1 184 ? -13.297 -5.316 7.006 1.00 85.56 184 GLU A O 1
ATOM 1459 N N . GLY A 1 185 ? -11.864 -3.828 7.867 1.00 76.50 185 GLY A N 1
ATOM 1460 C CA . GLY A 1 185 ? -10.840 -3.996 6.835 1.00 76.50 185 GLY A CA 1
ATOM 1461 C C . GLY A 1 185 ? -11.086 -3.219 5.538 1.00 76.50 185 GLY A C 1
ATOM 1462 O O . GLY A 1 185 ? -10.176 -3.135 4.709 1.00 76.50 185 GLY A O 1
ATOM 1463 N N . GLN A 1 186 ? -12.256 -2.592 5.358 1.00 75.62 186 GLN A N 1
ATOM 1464 C CA . GLN A 1 186 ? -12.527 -1.751 4.190 1.00 75.62 186 GLN A CA 1
ATOM 1465 C C . GLN A 1 186 ? -11.576 -0.548 4.163 1.00 75.62 186 GLN A C 1
ATOM 1467 O O . GLN A 1 186 ? -11.377 0.126 5.170 1.00 75.62 186 GLN A O 1
ATOM 1472 N N . THR A 1 187 ? -10.997 -0.242 3.000 1.00 78.62 187 THR A N 1
ATOM 1473 C CA . THR A 1 187 ? -10.159 0.958 2.838 1.00 78.62 187 THR A CA 1
ATOM 1474 C C . THR A 1 187 ? -11.016 2.219 2.946 1.00 78.62 187 THR A C 1
ATOM 1476 O O . THR A 1 187 ? -11.988 2.368 2.211 1.00 78.62 187 THR A O 1
ATOM 1479 N N . ILE A 1 188 ? -10.626 3.146 3.823 1.00 75.31 188 ILE A N 1
ATOM 1480 C CA . ILE A 1 188 ? -11.356 4.402 4.083 1.00 75.31 188 ILE A CA 1
ATOM 1481 C C . ILE A 1 188 ? -10.583 5.652 3.662 1.00 75.31 188 ILE A C 1
ATOM 1483 O O . ILE A 1 188 ? -11.163 6.723 3.487 1.00 75.31 188 ILE A O 1
ATOM 1487 N N . GLY A 1 189 ? -9.275 5.525 3.461 1.00 77.69 189 GLY A N 1
ATOM 1488 C CA . GLY A 1 189 ? -8.414 6.611 3.026 1.00 77.69 189 GLY A CA 1
ATOM 1489 C C . GLY A 1 189 ? -6.963 6.169 2.932 1.00 77.69 189 GLY A C 1
ATOM 1490 O O . GLY A 1 189 ? -6.661 4.976 2.962 1.00 77.69 189 GLY A O 1
ATOM 1491 N N . TYR A 1 190 ? -6.065 7.142 2.829 1.00 81.56 190 TYR A N 1
ATOM 1492 C CA . TYR A 1 190 ? -4.629 6.901 2.775 1.00 81.56 190 TYR A CA 1
ATOM 1493 C C . TYR A 1 190 ? -3.911 7.793 3.778 1.00 81.56 190 TYR A C 1
ATOM 1495 O O . TYR A 1 190 ? -4.367 8.904 4.066 1.00 81.56 190 TYR A O 1
ATOM 1503 N N . VAL A 1 191 ? -2.785 7.313 4.302 1.00 86.75 191 VAL A N 1
ATOM 1504 C CA . VAL A 1 191 ? -1.981 8.079 5.257 1.00 86.75 191 VAL A CA 1
ATOM 1505 C C . VAL A 1 191 ? -1.467 9.356 4.609 1.00 86.75 191 VAL A C 1
ATOM 1507 O O . VAL A 1 191 ? -0.960 9.334 3.488 1.00 86.75 191 VAL A O 1
ATOM 1510 N N . GLY A 1 192 ? -1.583 10.462 5.336 1.00 89.31 192 GLY A N 1
ATOM 1511 C CA . GLY A 1 192 ? -0.990 11.744 4.993 1.00 89.31 192 GLY A CA 1
ATOM 1512 C C . GLY A 1 192 ? -0.263 12.347 6.192 1.00 89.31 192 GLY A C 1
ATOM 1513 O O . GLY A 1 192 ? 0.100 11.663 7.146 1.00 89.31 192 GLY A O 1
ATOM 1514 N N . SER A 1 193 ? -0.074 13.658 6.141 1.00 91.44 193 SER A N 1
ATOM 1515 C CA . SER A 1 193 ? 0.362 14.505 7.252 1.00 91.44 193 SER A CA 1
ATOM 1516 C C . SER A 1 193 ? -0.448 15.803 7.238 1.00 91.44 193 SER A C 1
ATOM 1518 O O . SER A 1 193 ? 0.092 16.906 7.127 1.00 91.44 193 SER A O 1
ATOM 1520 N N . SER A 1 194 ? -1.780 15.685 7.229 1.00 92.81 194 SER A N 1
ATOM 1521 C CA . SER A 1 194 ? -2.662 16.858 7.215 1.00 92.81 194 SER A CA 1
ATOM 1522 C C . SER A 1 194 ? -2.946 17.408 8.600 1.00 92.81 194 SER A C 1
ATOM 1524 O O . SER A 1 194 ? -3.030 16.650 9.558 1.00 92.81 194 SER A O 1
ATOM 1526 N N . GLY A 1 195 ? -3.195 18.707 8.707 1.00 92.44 195 GLY A N 1
ATOM 1527 C CA . GLY A 1 195 ? -3.447 19.353 9.992 1.00 92.44 195 GLY A CA 1
ATOM 1528 C C . GLY A 1 195 ? -2.200 19.403 10.873 1.00 92.44 195 GLY A C 1
ATOM 1529 O O . GLY A 1 195 ? -1.094 19.562 10.362 1.00 92.44 195 GLY A O 1
ATOM 1530 N N . ASN A 1 196 ? -2.358 19.295 12.193 1.00 91.25 196 ASN A N 1
ATOM 1531 C CA . ASN A 1 196 ? -1.240 19.381 13.135 1.00 91.25 196 ASN A CA 1
ATOM 1532 C C . ASN A 1 196 ? -0.424 18.075 13.189 1.00 91.25 196 ASN A C 1
ATOM 1534 O O . ASN A 1 196 ? -0.616 17.263 14.084 1.00 91.25 196 ASN A O 1
ATOM 1538 N N . SER A 1 197 ? 0.453 17.878 12.207 1.00 90.31 197 SER A N 1
ATOM 1539 C CA . SER A 1 197 ? 1.258 16.672 12.021 1.00 90.31 197 SER A CA 1
ATOM 1540 C C . SER A 1 197 ? 2.652 17.043 11.515 1.00 90.31 197 SER A C 1
ATOM 1542 O O . SER A 1 197 ? 2.783 17.914 10.654 1.00 90.31 197 SER A O 1
ATOM 1544 N N . THR A 1 198 ? 3.691 16.397 12.050 1.00 87.12 198 THR A N 1
ATOM 1545 C CA . THR A 1 198 ? 5.102 16.651 11.696 1.00 87.12 198 THR A CA 1
ATOM 1546 C C . THR A 1 198 ? 5.727 15.553 10.829 1.00 87.12 198 THR A C 1
ATOM 1548 O O . THR A 1 198 ? 6.801 15.758 10.263 1.00 87.12 198 THR A O 1
ATOM 1551 N N . ALA A 1 199 ? 5.058 14.406 10.692 1.00 88.88 199 ALA A N 1
ATOM 1552 C CA . ALA A 1 199 ? 5.472 13.263 9.881 1.00 88.88 199 ALA A CA 1
ATOM 1553 C C . ALA A 1 199 ? 4.237 12.541 9.319 1.00 88.88 199 ALA A C 1
ATOM 1555 O O . ALA A 1 199 ? 3.146 12.666 9.869 1.00 88.88 199 ALA A O 1
ATOM 1556 N N . ALA A 1 200 ? 4.390 11.772 8.240 1.00 91.25 200 ALA A N 1
ATOM 1557 C CA . ALA A 1 200 ? 3.274 11.016 7.674 1.00 91.25 200 ALA A CA 1
ATOM 1558 C C . ALA A 1 200 ? 2.830 9.886 8.619 1.00 91.25 200 ALA A C 1
ATOM 1560 O O . ALA A 1 200 ? 3.600 8.958 8.871 1.00 91.25 200 ALA A O 1
ATOM 1561 N N . HIS A 1 201 ? 1.604 9.959 9.138 1.00 96.44 201 HIS A N 1
ATOM 1562 C CA . HIS A 1 201 ? 1.083 8.988 10.100 1.00 96.44 201 HIS A CA 1
ATOM 1563 C C . HIS A 1 201 ? -0.445 8.946 10.135 1.00 96.44 201 HIS A C 1
ATOM 1565 O O . HIS A 1 201 ? -1.119 9.875 9.696 1.00 96.44 201 HIS A O 1
ATOM 1571 N N . LEU A 1 202 ? -0.984 7.852 10.672 1.00 98.38 202 LEU A N 1
ATOM 1572 C CA . LEU A 1 202 ? -2.370 7.769 11.113 1.00 98.38 202 LEU A CA 1
ATOM 1573 C C . LEU A 1 202 ? -2.421 8.066 12.611 1.00 98.38 202 LEU A C 1
ATOM 1575 O O . LEU A 1 202 ? -1.770 7.366 13.384 1.00 98.38 202 LEU A O 1
ATOM 1579 N N . HIS A 1 203 ? -3.241 9.032 13.012 1.00 98.44 203 HIS A N 1
ATOM 1580 C CA . HIS A 1 203 ? -3.670 9.163 14.403 1.00 98.44 203 HIS A CA 1
ATOM 1581 C C . HIS A 1 203 ? -5.029 8.477 14.555 1.00 98.44 203 HIS A C 1
ATOM 1583 O O . HIS A 1 203 ? -6.035 8.925 13.989 1.00 98.44 203 HIS A O 1
ATOM 1589 N N . PHE A 1 204 ? -5.025 7.347 15.261 1.00 98.75 204 PHE A N 1
ATOM 1590 C CA . PHE A 1 204 ? -6.196 6.509 15.506 1.00 98.75 204 PHE A CA 1
ATOM 1591 C C . PHE A 1 204 ? -6.723 6.747 16.921 1.00 98.75 204 PHE A C 1
ATOM 1593 O O . PHE A 1 204 ? -6.025 6.471 17.897 1.00 98.75 204 PHE A O 1
ATOM 1600 N N . GLU A 1 205 ? -7.949 7.255 17.035 1.00 98.44 205 GLU A N 1
ATOM 1601 C CA . GLU A 1 205 ? -8.522 7.699 18.311 1.00 98.44 205 GLU A CA 1
ATOM 1602 C C . GLU A 1 205 ? -9.918 7.090 18.536 1.00 98.44 205 GLU A C 1
ATOM 1604 O O . GLU A 1 205 ? -10.927 7.632 18.066 1.00 98.44 205 GLU A O 1
ATOM 1609 N N . PRO A 1 206 ? -9.997 5.950 19.245 1.00 98.19 206 PRO A N 1
ATOM 1610 C CA . PRO A 1 206 ? -11.251 5.392 19.738 1.00 98.19 206 PRO A CA 1
ATOM 1611 C C . PRO A 1 206 ? -11.847 6.224 20.876 1.00 98.19 206 PRO A C 1
ATOM 1613 O O . PRO A 1 206 ? -11.137 6.812 21.691 1.00 98.19 206 PRO A O 1
ATOM 1616 N N . GLY A 1 207 ? -13.172 6.235 20.989 1.00 96.75 207 GLY A N 1
ATOM 1617 C CA . GLY A 1 207 ? -13.853 6.953 22.059 1.00 96.75 207 GLY A CA 1
ATOM 1618 C C . GLY A 1 207 ? -15.370 6.905 21.971 1.00 96.75 207 GLY A C 1
ATOM 1619 O O . GLY A 1 207 ? -15.961 6.085 21.269 1.00 96.75 207 GLY A O 1
ATOM 1620 N N . TYR A 1 208 ? -16.016 7.772 22.739 1.00 96.00 208 TYR A N 1
ATOM 1621 C CA . TYR A 1 208 ? -17.461 7.963 22.723 1.00 96.00 208 TYR A CA 1
ATOM 1622 C C . TYR A 1 208 ? -17.825 9.388 23.135 1.00 96.00 208 TYR A C 1
ATOM 1624 O O . TYR A 1 208 ? -17.025 10.115 23.723 1.00 96.00 208 TYR A O 1
ATOM 1632 N N . TYR A 1 209 ? -19.060 9.786 22.844 1.00 93.50 209 TYR A N 1
ATOM 1633 C CA . TYR A 1 209 ? -19.598 11.059 23.306 1.00 93.50 209 TYR A CA 1
ATOM 1634 C C . TYR A 1 209 ? -20.403 10.872 24.591 1.00 93.50 209 TYR A C 1
ATOM 1636 O O . TYR A 1 209 ? -21.361 10.100 24.631 1.00 93.50 209 TYR A O 1
ATOM 1644 N N . SER A 1 210 ? -20.037 11.619 25.631 1.00 93.25 210 SER A N 1
ATOM 1645 C CA . SER A 1 210 ? -20.856 11.813 26.828 1.00 93.25 210 SER A CA 1
ATOM 1646 C C . SER A 1 210 ? -21.505 13.194 26.741 1.00 93.25 210 SER A C 1
ATOM 1648 O O . SER A 1 210 ? -20.873 14.223 26.994 1.00 93.25 210 SER A O 1
ATOM 1650 N N . GLY A 1 211 ? -22.754 13.236 26.268 1.00 92.38 211 GLY A N 1
ATOM 1651 C CA . GLY A 1 211 ? -23.378 14.484 25.821 1.00 92.38 211 GLY A CA 1
ATOM 1652 C C . GLY A 1 211 ? -22.654 15.043 24.592 1.00 92.38 211 GLY A C 1
ATOM 1653 O O . GLY A 1 211 ? -22.521 14.344 23.594 1.00 92.38 211 GLY A O 1
ATOM 1654 N N . ASN A 1 212 ? -22.157 16.280 24.676 1.00 89.25 212 ASN A N 1
ATOM 1655 C CA . ASN A 1 212 ? -21.360 16.913 23.612 1.00 89.25 212 ASN A CA 1
ATOM 1656 C C . ASN A 1 212 ? -19.844 16.813 23.852 1.00 89.25 212 ASN A C 1
ATOM 1658 O O . ASN A 1 212 ? -19.063 17.423 23.124 1.00 89.25 212 ASN A O 1
ATOM 1662 N N . THR A 1 213 ? -19.421 16.083 24.886 1.00 92.62 213 THR A N 1
ATOM 1663 C CA . THR A 1 213 ? -18.012 15.958 25.261 1.00 92.62 213 THR A CA 1
ATOM 1664 C C . THR A 1 213 ? -17.448 14.656 24.719 1.00 92.62 213 THR A C 1
ATOM 1666 O O . THR A 1 213 ? -18.009 13.587 24.960 1.00 92.62 213 THR A O 1
ATOM 1669 N N . TRP A 1 214 ? -16.326 14.747 24.010 1.00 94.62 214 TRP A N 1
ATOM 1670 C CA . TRP A 1 214 ? -15.564 13.580 23.587 1.00 94.62 214 TRP A CA 1
ATOM 1671 C C . TRP A 1 214 ? -14.830 12.954 24.774 1.00 94.62 214 TRP A C 1
ATOM 1673 O O . TRP A 1 214 ? -14.153 13.651 25.532 1.00 94.62 214 TRP A O 1
ATOM 1683 N N . VAL A 1 215 ? -14.964 11.640 24.924 1.00 95.19 215 VAL A N 1
ATOM 1684 C CA . VAL A 1 215 ? -14.245 10.835 25.907 1.00 95.19 215 VAL A CA 1
ATOM 1685 C C . VAL A 1 215 ? -13.448 9.783 25.149 1.00 95.19 215 VAL A C 1
ATOM 1687 O O . VAL A 1 215 ? -14.021 8.862 24.563 1.00 95.19 215 VAL A O 1
ATOM 1690 N N . LYS A 1 216 ? -12.123 9.933 25.157 1.00 94.62 216 LYS A N 1
ATOM 1691 C CA . LYS A 1 216 ? -11.205 8.964 24.556 1.00 94.62 216 LYS A CA 1
ATOM 1692 C C . LYS A 1 216 ? -11.315 7.601 25.234 1.00 94.62 216 LYS A C 1
ATOM 1694 O O . LYS A 1 216 ? -11.650 7.504 26.417 1.00 94.62 216 LYS A O 1
ATOM 1699 N N . ARG A 1 217 ? -10.984 6.554 24.491 1.00 95.38 217 ARG A N 1
ATOM 1700 C CA . ARG A 1 217 ? -10.783 5.202 25.004 1.00 95.38 217 ARG A CA 1
ATOM 1701 C C . ARG A 1 217 ? -9.433 4.711 24.521 1.00 95.38 217 ARG A C 1
ATOM 1703 O O . ARG A 1 217 ? -9.228 4.596 23.317 1.00 95.38 217 ARG A O 1
ATOM 1710 N N . ASP A 1 218 ? -8.549 4.392 25.456 1.00 97.19 218 ASP A N 1
ATOM 1711 C CA . ASP A 1 218 ? -7.301 3.726 25.118 1.00 97.19 218 ASP A CA 1
ATOM 1712 C C . ASP A 1 218 ? -7.604 2.295 24.621 1.00 97.19 218 ASP A C 1
ATOM 1714 O O . ASP A 1 218 ? -8.235 1.519 25.354 1.00 97.19 218 ASP A O 1
ATOM 1718 N N . PRO A 1 219 ? -7.235 1.941 23.370 1.00 97.25 219 PRO A N 1
ATOM 1719 C CA . PRO A 1 219 ? -7.478 0.604 22.844 1.00 97.25 219 PRO A CA 1
ATOM 1720 C C . PRO A 1 219 ? -6.519 -0.458 23.397 1.00 97.25 219 PRO A C 1
ATOM 1722 O O . PRO A 1 219 ? -6.725 -1.647 23.150 1.00 97.25 219 PRO A O 1
ATOM 1725 N N . TRP A 1 220 ? -5.478 -0.061 24.128 1.00 97.94 220 TRP A N 1
ATOM 1726 C CA . TRP A 1 220 ? -4.423 -0.928 24.631 1.00 97.94 220 TRP A CA 1
ATOM 1727 C C . TRP A 1 220 ? -4.658 -1.321 26.090 1.00 97.94 220 TRP A C 1
ATOM 1729 O O . TRP A 1 220 ? -4.882 -0.479 26.950 1.00 97.94 220 TRP A O 1
ATOM 1739 N N . GLN A 1 221 ? -4.539 -2.609 26.392 1.00 97.25 221 GLN A N 1
ATOM 1740 C CA . GLN A 1 221 ? -4.542 -3.145 27.751 1.00 97.25 221 GLN A CA 1
ATOM 1741 C C . GLN A 1 221 ? -3.117 -3.245 28.299 1.00 97.25 221 GLN A C 1
ATOM 1743 O O . GLN A 1 221 ? -2.235 -3.793 27.630 1.00 97.25 221 GLN A O 1
ATOM 1748 N N . GLY A 1 222 ? -2.903 -2.825 29.546 1.00 95.88 222 GLY A N 1
ATOM 1749 C CA . GLY A 1 222 ? -1.620 -2.968 30.236 1.00 95.88 222 GLY A CA 1
ATOM 1750 C C . GLY A 1 222 ? -1.691 -2.691 31.732 1.00 95.88 222 GLY A C 1
ATOM 1751 O O . GLY A 1 222 ? -2.741 -2.798 32.362 1.00 95.88 222 GLY A O 1
ATOM 1752 N N . THR A 1 223 ? -0.536 -2.386 32.321 1.00 95.44 223 THR A N 1
ATOM 1753 C CA . THR A 1 223 ? -0.398 -2.160 33.768 1.00 95.44 223 THR A CA 1
ATOM 1754 C C . THR A 1 223 ? -1.006 -0.852 34.266 1.00 95.44 223 THR A C 1
ATOM 1756 O O . THR A 1 223 ? -1.179 -0.720 35.471 1.00 95.44 223 THR A O 1
ATOM 1759 N N . TYR A 1 224 ? -1.302 0.105 33.383 1.00 95.00 224 TYR A N 1
ATOM 1760 C CA . TYR A 1 224 ? -2.014 1.338 33.732 1.00 95.00 224 TYR A CA 1
ATOM 1761 C C . TYR A 1 224 ? -3.477 1.263 33.282 1.00 95.00 224 TYR A C 1
ATOM 1763 O O . TYR A 1 224 ? -4.387 1.439 34.095 1.00 95.00 224 TYR A O 1
ATOM 1771 N N . ASN A 1 225 ? -3.726 0.887 32.021 1.00 95.44 225 ASN A N 1
ATOM 1772 C CA . ASN A 1 225 ? -5.077 0.620 31.533 1.00 95.44 225 ASN A CA 1
ATOM 1773 C C . ASN A 1 225 ? -5.470 -0.843 31.766 1.00 95.44 225 ASN A C 1
ATOM 1775 O O . ASN A 1 225 ? -5.159 -1.734 30.975 1.00 95.44 225 ASN A O 1
ATOM 1779 N N . HIS A 1 226 ? -6.207 -1.086 32.847 1.00 93.94 226 HIS A N 1
ATOM 1780 C CA . HIS A 1 226 ? -6.647 -2.430 33.231 1.00 93.94 226 HIS A CA 1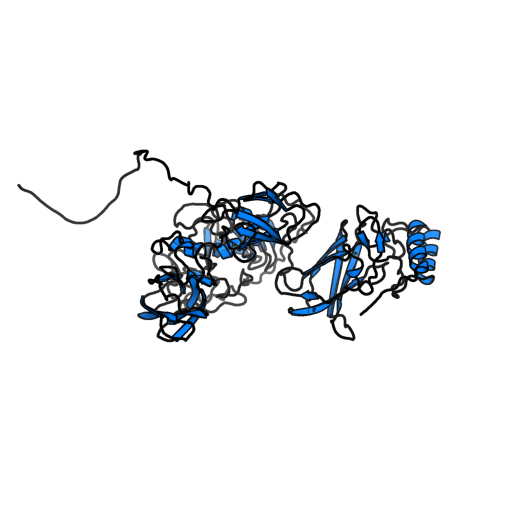
ATOM 1781 C C . HIS A 1 226 ? -7.880 -2.920 32.451 1.00 93.94 226 HIS A C 1
ATOM 1783 O O . HIS A 1 226 ? -8.350 -4.037 32.683 1.00 93.94 226 HIS A O 1
ATOM 1789 N N . SER A 1 227 ? -8.441 -2.086 31.571 1.00 93.94 227 SER A N 1
ATOM 1790 C CA . SER A 1 227 ? -9.571 -2.468 30.724 1.00 93.94 227 SER A CA 1
ATOM 1791 C C . SER A 1 227 ? -9.164 -3.576 29.752 1.00 93.94 227 SER A C 1
ATOM 1793 O O . SER A 1 227 ? -7.993 -3.709 29.401 1.00 93.94 227 SER A O 1
ATOM 1795 N N . ALA A 1 228 ? -10.132 -4.374 29.299 1.00 94.00 228 ALA A N 1
ATOM 1796 C CA . ALA A 1 228 ? -9.881 -5.333 28.228 1.00 94.00 228 ALA A CA 1
ATOM 1797 C C . ALA A 1 228 ? -9.378 -4.606 26.972 1.00 94.00 228 ALA A C 1
ATOM 1799 O O . ALA A 1 228 ? -9.847 -3.504 26.670 1.00 94.00 228 ALA A O 1
ATOM 1800 N N . SER A 1 229 ? -8.435 -5.233 26.262 1.00 96.62 229 SER A N 1
ATOM 1801 C CA . SER A 1 229 ? -7.935 -4.695 24.998 1.00 96.62 229 SER A CA 1
ATOM 1802 C C . SER A 1 229 ? -9.091 -4.502 24.026 1.00 96.62 229 SER A C 1
ATOM 1804 O O . SER A 1 229 ? -9.975 -5.351 23.937 1.00 96.62 229 SER A O 1
ATOM 1806 N N . LEU A 1 230 ? -9.070 -3.392 23.292 1.00 97.00 230 LEU A N 1
ATOM 1807 C CA . LEU A 1 230 ? -9.997 -3.186 22.182 1.00 97.00 230 LEU A CA 1
ATOM 1808 C C . LEU A 1 230 ? -9.431 -3.737 20.882 1.00 97.00 230 LEU A C 1
ATOM 1810 O O . LEU A 1 230 ? -10.096 -3.637 19.866 1.00 97.00 230 LEU A O 1
ATOM 1814 N N . TRP A 1 231 ? -8.220 -4.291 20.877 1.00 97.06 231 TRP A N 1
ATOM 1815 C CA . TRP A 1 231 ? -7.663 -4.958 19.711 1.00 97.06 231 TRP A CA 1
ATOM 1816 C C . TRP A 1 231 ? -8.039 -6.436 19.727 1.00 97.06 231 TRP A C 1
ATOM 1818 O O . TRP A 1 231 ? -7.744 -7.126 20.701 1.00 97.06 231 TRP A O 1
ATOM 1828 N N . GLN A 1 232 ? -8.550 -6.954 18.607 1.00 95.50 232 GLN A N 1
ATOM 1829 C CA . GLN A 1 232 ? -8.742 -8.402 18.428 1.00 95.50 232 GLN A CA 1
ATOM 1830 C C . GLN A 1 232 ? -7.422 -9.170 18.637 1.00 95.50 232 GLN A C 1
ATOM 1832 O O . GLN A 1 232 ? -7.386 -10.281 19.161 1.00 95.50 232 GLN A O 1
ATOM 1837 N N . SER A 1 233 ? -6.306 -8.553 18.231 1.00 94.44 233 SER A N 1
ATOM 1838 C CA . SER A 1 233 ? -4.950 -9.050 18.459 1.00 94.44 233 SER A CA 1
ATOM 1839 C C . SER A 1 233 ? -4.016 -7.896 18.822 1.00 94.44 233 SER A C 1
ATOM 1841 O O . SER A 1 233 ? -3.390 -7.284 17.952 1.00 94.44 233 SER A O 1
ATOM 1843 N N . GLN A 1 234 ? -3.888 -7.617 20.119 1.00 96.06 234 GLN A N 1
ATOM 1844 C CA . GLN A 1 234 ? -3.002 -6.568 20.622 1.00 96.06 234 GLN A CA 1
ATOM 1845 C C . GLN A 1 234 ? -1.529 -6.829 20.264 1.00 96.06 234 GLN A C 1
ATOM 1847 O O . GLN A 1 234 ? -0.966 -7.880 20.575 1.00 96.06 234 GLN A O 1
ATOM 1852 N N . LYS A 1 235 ? -0.878 -5.839 19.642 1.00 93.31 235 LYS A N 1
ATOM 1853 C CA . LYS A 1 235 ? 0.564 -5.881 19.354 1.00 93.31 235 LYS A CA 1
ATOM 1854 C C . LYS A 1 235 ? 1.383 -5.738 20.645 1.00 93.31 235 LYS A C 1
ATOM 1856 O O . LYS A 1 235 ? 0.950 -5.114 21.612 1.00 93.31 235 LYS A O 1
ATOM 1861 N N . ALA A 1 236 ? 2.592 -6.297 20.650 1.00 92.06 236 ALA A N 1
ATOM 1862 C CA . ALA A 1 236 ? 3.497 -6.203 21.792 1.00 92.06 236 ALA A CA 1
ATOM 1863 C C . ALA A 1 236 ? 3.880 -4.745 22.099 1.00 92.06 236 ALA A C 1
ATOM 1865 O O . ALA A 1 236 ? 4.136 -3.954 21.188 1.00 92.06 236 ALA A O 1
ATOM 1866 N N . TYR A 1 237 ? 3.976 -4.415 23.386 1.00 93.25 237 TYR A N 1
ATOM 1867 C CA . TYR A 1 237 ? 4.371 -3.085 23.836 1.00 93.25 237 TYR A CA 1
ATOM 1868 C C . TYR A 1 237 ? 5.796 -2.729 23.390 1.00 93.25 237 TYR A C 1
ATOM 1870 O O . TYR A 1 237 ? 6.733 -3.509 23.590 1.00 93.25 237 TYR A O 1
ATOM 1878 N N . ILE A 1 238 ? 5.975 -1.541 22.801 1.00 90.94 238 ILE A N 1
ATOM 1879 C CA . ILE A 1 238 ? 7.272 -1.130 22.242 1.00 90.94 238 ILE A CA 1
ATOM 1880 C C . ILE A 1 238 ? 8.136 -0.298 23.194 1.00 90.94 238 ILE A C 1
ATOM 1882 O O . ILE A 1 238 ? 9.345 -0.227 22.980 1.00 90.94 238 ILE A O 1
ATOM 1886 N N . GLY A 1 239 ? 7.575 0.308 24.245 1.00 84.81 239 GLY A N 1
ATOM 1887 C CA . GLY A 1 239 ? 8.313 1.301 25.038 1.00 84.81 239 GLY A CA 1
ATOM 1888 C C . GLY A 1 239 ? 9.428 0.739 25.930 1.00 84.81 239 GLY A C 1
ATOM 1889 O O . GLY A 1 239 ? 10.290 1.487 26.386 1.00 84.81 239 GLY A O 1
ATOM 1890 N N . PHE A 1 240 ? 9.488 -0.584 26.121 1.00 83.69 240 PHE A N 1
ATOM 1891 C CA . PHE A 1 240 ? 10.620 -1.253 26.784 1.00 83.69 240 PHE A CA 1
ATOM 1892 C C . PHE A 1 240 ? 11.794 -1.572 25.851 1.00 83.69 240 PHE A C 1
ATOM 1894 O O . PHE A 1 240 ? 12.795 -2.143 26.288 1.00 83.69 240 PHE A O 1
ATOM 1901 N N . ARG A 1 241 ? 11.690 -1.275 24.552 1.00 86.25 241 ARG A N 1
ATOM 1902 C CA . ARG A 1 241 ? 12.746 -1.625 23.597 1.00 86.25 241 ARG A CA 1
ATOM 1903 C C . ARG A 1 241 ? 13.982 -0.762 23.830 1.00 86.25 241 ARG A C 1
ATOM 1905 O O . ARG A 1 241 ? 13.921 0.450 23.693 1.00 86.25 241 ARG A O 1
ATOM 1912 N N . ASP A 1 242 ? 15.117 -1.406 24.091 1.00 88.19 242 ASP A N 1
ATOM 1913 C CA . ASP A 1 242 ? 16.413 -0.734 24.293 1.00 88.19 242 ASP A CA 1
ATOM 1914 C C . ASP A 1 242 ? 16.890 -0.018 23.012 1.00 88.19 242 ASP A C 1
ATOM 1916 O O . ASP A 1 242 ? 17.266 1.151 23.032 1.00 88.19 242 ASP A O 1
ATOM 1920 N N . PHE A 1 243 ? 16.826 -0.703 21.860 1.00 89.75 243 PHE A N 1
ATOM 1921 C CA . PHE A 1 243 ? 17.162 -0.123 20.556 1.00 89.75 243 PHE A CA 1
ATOM 1922 C C . PHE A 1 243 ? 16.521 -0.887 19.397 1.00 89.75 243 PHE A C 1
ATOM 1924 O O . PHE A 1 243 ? 16.763 -2.086 19.209 1.00 89.75 243 PHE A O 1
ATOM 1931 N N . LYS A 1 244 ? 15.772 -0.167 18.565 1.00 90.56 244 LYS A N 1
ATOM 1932 C CA . LYS A 1 244 ? 15.211 -0.634 17.300 1.00 90.56 244 LYS A CA 1
ATOM 1933 C C . LYS A 1 244 ? 15.708 0.270 16.178 1.00 90.56 244 LYS A C 1
ATOM 1935 O O . LYS A 1 244 ? 15.364 1.445 16.109 1.00 90.56 244 LYS A O 1
ATOM 1940 N N . LEU A 1 245 ? 16.502 -0.302 15.280 1.00 89.69 245 LEU A N 1
ATOM 1941 C CA . LEU A 1 245 ? 16.811 0.330 14.005 1.00 89.69 245 LEU A CA 1
ATOM 1942 C C . LEU A 1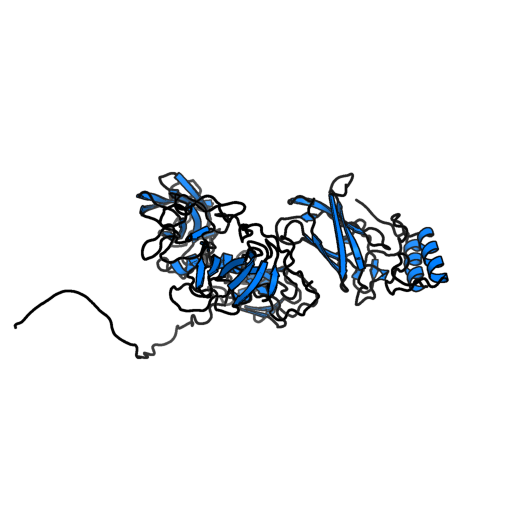 245 ? 15.608 0.136 13.080 1.00 89.69 245 LEU A C 1
ATOM 1944 O O . LEU A 1 245 ? 15.295 -1.008 12.746 1.00 89.69 245 LEU A O 1
ATOM 1948 N N . GLN A 1 246 ? 14.962 1.231 12.690 1.00 86.06 246 GLN A N 1
ATOM 1949 C CA . GLN A 1 246 ? 13.873 1.201 11.716 1.00 86.06 246 GLN A CA 1
ATOM 1950 C C . GLN A 1 246 ? 14.443 1.198 10.303 1.00 86.06 246 GLN A C 1
ATOM 1952 O O . GLN A 1 246 ? 14.107 0.340 9.486 1.00 86.06 246 GLN A O 1
ATOM 1957 N N . ASP A 1 247 ? 15.431 2.060 10.037 1.00 83.06 247 ASP A N 1
ATOM 1958 C CA . ASP A 1 247 ? 16.098 2.038 8.744 1.00 83.06 247 ASP A CA 1
ATOM 1959 C C . ASP A 1 247 ? 17.521 2.607 8.734 1.00 83.06 247 ASP A C 1
ATOM 1961 O O . ASP A 1 247 ? 17.934 3.311 9.650 1.00 83.06 247 ASP A O 1
ATOM 1965 N N . CYS A 1 248 ? 18.285 2.287 7.686 1.00 86.00 248 CYS A N 1
ATOM 1966 C CA . CYS A 1 248 ? 19.576 2.896 7.380 1.00 86.00 248 CYS A CA 1
ATOM 1967 C C . CYS A 1 248 ? 19.762 3.118 5.890 1.00 86.00 248 CYS A C 1
ATOM 1969 O O . CYS A 1 248 ? 19.168 2.412 5.076 1.00 86.00 248 CYS A O 1
ATOM 1971 N N . GLY A 1 249 ? 20.658 4.035 5.532 1.00 84.94 249 GLY A N 1
ATOM 1972 C CA . GLY A 1 249 ? 21.090 4.205 4.153 1.00 84.94 249 GLY A CA 1
ATOM 1973 C C . GLY A 1 249 ? 22.371 5.007 4.006 1.00 84.94 249 GLY A C 1
ATOM 1974 O O . GLY A 1 249 ? 22.759 5.766 4.889 1.00 84.94 249 GLY A O 1
ATOM 1975 N N . VAL A 1 250 ? 23.007 4.857 2.847 1.00 84.00 250 VAL A N 1
ATOM 1976 C CA . VAL A 1 250 ? 24.092 5.735 2.393 1.00 84.00 250 VAL A CA 1
ATOM 1977 C C . VAL A 1 250 ? 23.545 6.862 1.518 1.00 84.00 250 VAL A C 1
ATOM 1979 O O . VAL A 1 250 ? 22.474 6.741 0.923 1.00 84.00 250 VAL A O 1
ATOM 1982 N N . TYR A 1 251 ? 24.284 7.963 1.430 1.00 77.88 251 TYR A N 1
ATOM 1983 C CA . TYR A 1 251 ? 24.006 9.091 0.548 1.00 77.88 251 TYR A CA 1
ATOM 1984 C C . TYR A 1 251 ? 25.299 9.818 0.161 1.00 77.88 251 TYR A C 1
ATOM 1986 O O . TYR A 1 251 ? 26.370 9.550 0.694 1.00 77.88 251 TYR A O 1
ATOM 1994 N N . THR A 1 252 ? 25.217 10.737 -0.793 1.00 75.88 252 THR A N 1
ATOM 1995 C CA . THR A 1 252 ? 26.348 11.536 -1.286 1.00 75.88 252 THR A CA 1
ATOM 1996 C C . THR A 1 252 ? 25.995 13.016 -1.248 1.00 75.88 252 THR A C 1
ATOM 1998 O O . THR A 1 252 ? 24.828 13.384 -1.087 1.00 75.88 252 THR A O 1
ATOM 2001 N N . ALA A 1 253 ? 26.988 13.881 -1.467 1.00 67.56 253 ALA A N 1
ATOM 2002 C CA . ALA A 1 253 ? 26.798 15.332 -1.478 1.00 67.56 253 ALA A CA 1
ATOM 2003 C C . ALA A 1 253 ? 25.712 15.742 -2.480 1.00 67.56 253 ALA A C 1
ATOM 2005 O O . ALA A 1 253 ? 24.839 16.556 -2.189 1.00 67.56 253 ALA A O 1
ATOM 2006 N N . SER A 1 254 ? 25.725 15.107 -3.653 1.00 58.28 254 SER A N 1
ATOM 2007 C CA . SER A 1 254 ? 24.765 15.357 -4.728 1.00 58.28 254 SER A CA 1
ATOM 2008 C C . SER A 1 254 ? 23.310 15.049 -4.351 1.00 58.28 254 SER A C 1
ATOM 2010 O O . SER A 1 254 ? 22.409 15.609 -4.971 1.00 58.28 254 SER A O 1
ATOM 2012 N N . LEU A 1 255 ? 23.064 14.210 -3.340 1.00 60.53 255 LEU A N 1
ATOM 2013 C CA . LEU A 1 255 ? 21.717 13.837 -2.895 1.00 60.53 255 LEU A CA 1
ATOM 2014 C C . LEU A 1 255 ? 21.131 14.785 -1.836 1.00 60.53 255 LEU A C 1
ATOM 2016 O O . LEU A 1 255 ? 19.919 14.792 -1.649 1.00 60.53 255 LEU A O 1
ATOM 2020 N N . VAL A 1 256 ? 21.967 15.603 -1.188 1.00 59.66 256 VAL A N 1
ATOM 2021 C CA . VAL A 1 256 ? 21.577 16.558 -0.126 1.00 59.66 256 VAL A CA 1
ATOM 2022 C C . VAL A 1 256 ? 21.911 18.009 -0.487 1.00 59.66 256 VAL A C 1
ATOM 2024 O O . VAL A 1 256 ? 22.187 18.845 0.369 1.00 59.66 256 VAL A O 1
ATOM 2027 N N . GLY A 1 257 ? 21.970 18.319 -1.785 1.00 57.75 257 GLY A N 1
ATOM 2028 C CA . GLY A 1 257 ? 22.260 19.678 -2.259 1.00 57.75 257 GLY A CA 1
ATOM 2029 C C . GLY A 1 257 ? 23.669 20.181 -1.917 1.00 57.75 257 GLY A C 1
ATOM 2030 O O . GLY A 1 257 ? 23.891 21.384 -1.848 1.00 57.75 257 GLY A O 1
ATOM 2031 N N . GLY A 1 258 ? 24.619 19.273 -1.683 1.00 63.53 258 GLY A N 1
ATOM 2032 C CA . GLY A 1 258 ? 26.001 19.579 -1.311 1.00 63.53 258 GLY A CA 1
ATOM 2033 C C . GLY A 1 258 ? 26.210 19.884 0.174 1.00 63.53 258 GLY A C 1
ATOM 2034 O O . GLY A 1 258 ? 27.357 19.993 0.602 1.00 63.53 258 GLY A O 1
ATOM 2035 N N . ASN A 1 259 ? 25.140 19.987 0.969 1.00 68.94 259 ASN A N 1
ATOM 2036 C CA . ASN A 1 259 ? 25.216 20.349 2.380 1.00 68.94 259 ASN A CA 1
ATOM 2037 C C . ASN A 1 259 ? 24.830 19.172 3.286 1.00 68.94 259 ASN A C 1
ATOM 2039 O O . ASN A 1 259 ? 23.658 18.893 3.513 1.00 68.94 259 ASN A O 1
ATOM 2043 N N . PHE A 1 260 ? 25.834 18.516 3.865 1.00 72.62 260 PHE A N 1
ATOM 2044 C CA . PHE A 1 260 ? 25.641 17.405 4.805 1.00 72.62 260 PHE A CA 1
ATOM 2045 C C . PHE A 1 260 ? 25.180 17.834 6.208 1.00 72.62 260 PHE A C 1
ATOM 2047 O O . PHE A 1 260 ? 24.888 16.970 7.031 1.00 72.62 260 PHE A O 1
ATOM 2054 N N . ASN A 1 261 ? 25.106 19.140 6.486 1.00 68.62 261 ASN A N 1
ATOM 2055 C CA . ASN A 1 261 ? 24.752 19.669 7.804 1.00 68.62 261 ASN A CA 1
ATOM 2056 C C . ASN A 1 261 ? 23.261 20.019 7.941 1.00 68.62 261 ASN A C 1
ATOM 2058 O O . ASN A 1 261 ? 22.809 20.247 9.057 1.00 68.62 261 ASN A O 1
ATOM 2062 N N . ASN A 1 262 ? 22.501 20.077 6.841 1.00 62.75 262 ASN A N 1
ATOM 2063 C CA . ASN A 1 262 ? 21.066 20.383 6.860 1.00 62.75 262 ASN A CA 1
ATOM 2064 C C . ASN A 1 262 ? 20.261 19.264 6.187 1.00 62.75 262 ASN A C 1
ATOM 2066 O O . ASN A 1 262 ? 19.705 19.445 5.107 1.00 62.75 262 ASN A O 1
ATOM 2070 N N . THR A 1 263 ? 20.286 18.074 6.786 1.00 62.78 263 THR A N 1
ATOM 2071 C CA . THR A 1 263 ? 19.769 16.832 6.187 1.00 62.78 263 THR A CA 1
ATOM 2072 C C . THR A 1 263 ? 18.426 16.364 6.753 1.00 62.78 263 THR A C 1
ATOM 2074 O O . THR A 1 263 ? 17.809 15.490 6.150 1.00 62.78 263 THR A O 1
ATOM 2077 N N . GLY A 1 264 ? 17.935 16.957 7.849 1.00 58.84 264 GLY A N 1
ATOM 2078 C CA . GLY A 1 264 ? 16.698 16.536 8.531 1.00 58.84 264 GLY A CA 1
ATOM 2079 C C . GLY A 1 264 ? 15.471 16.495 7.614 1.00 58.84 264 GLY A C 1
ATOM 2080 O O . GLY A 1 264 ? 14.813 15.460 7.509 1.00 58.84 264 GLY A O 1
ATOM 2081 N N . ASP A 1 265 ? 15.233 17.570 6.858 1.00 60.56 265 ASP A N 1
ATOM 2082 C CA . ASP A 1 265 ? 14.126 17.641 5.891 1.00 60.56 265 ASP A CA 1
ATOM 2083 C C . ASP A 1 265 ? 14.252 16.585 4.780 1.00 60.56 265 ASP A C 1
ATOM 2085 O O . ASP A 1 265 ? 13.257 16.042 4.303 1.00 60.56 265 ASP A O 1
ATOM 2089 N N . TYR A 1 266 ? 15.482 16.249 4.381 1.00 62.19 266 TYR A N 1
ATOM 2090 C CA . TYR A 1 266 ? 15.747 15.264 3.330 1.00 62.19 266 TYR A CA 1
ATOM 2091 C C . TYR A 1 266 ? 15.521 13.824 3.798 1.00 62.19 266 TYR A C 1
ATOM 2093 O O . TYR A 1 266 ? 15.180 12.964 2.984 1.00 62.19 266 TYR A O 1
ATOM 2101 N N . PHE A 1 267 ? 15.715 13.543 5.088 1.00 68.44 267 PHE A N 1
ATOM 2102 C CA . PHE A 1 267 ? 15.452 12.221 5.652 1.00 68.44 267 PHE A CA 1
ATOM 2103 C C . PHE A 1 267 ? 13.957 11.940 5.753 1.00 68.44 267 PHE A C 1
ATOM 2105 O O . PHE A 1 267 ? 13.528 10.859 5.351 1.00 68.44 267 PHE A O 1
ATOM 2112 N N . ASN A 1 268 ? 13.166 12.943 6.145 1.00 66.88 268 ASN A N 1
ATOM 2113 C CA . ASN A 1 268 ? 11.707 12.857 6.108 1.00 66.88 268 ASN A CA 1
ATOM 2114 C C . ASN A 1 268 ? 11.183 12.622 4.678 1.00 66.88 268 ASN A C 1
ATOM 2116 O O . ASN A 1 268 ? 10.198 11.922 4.498 1.00 66.88 268 ASN A O 1
ATOM 2120 N N . GLU A 1 269 ? 11.856 13.145 3.651 1.00 68.56 269 GLU A N 1
ATOM 2121 C CA . GLU A 1 269 ? 11.535 12.931 2.224 1.00 68.56 269 GLU A CA 1
ATOM 2122 C C . GLU A 1 269 ? 12.141 11.652 1.613 1.00 68.56 269 GLU A C 1
ATOM 2124 O O . GLU A 1 269 ? 12.012 11.372 0.413 1.00 68.56 269 GLU A O 1
ATOM 2129 N N . ARG A 1 270 ? 12.834 10.880 2.450 1.00 67.50 270 ARG A N 1
ATOM 2130 C CA . ARG A 1 270 ? 13.677 9.740 2.112 1.00 67.50 270 ARG A CA 1
ATOM 2131 C C . ARG A 1 270 ? 14.743 10.020 1.063 1.00 67.50 270 ARG A C 1
ATOM 2133 O O . ARG A 1 270 ? 14.501 10.065 -0.147 1.00 67.50 270 ARG A O 1
ATOM 2140 N N . ILE A 1 271 ? 15.997 10.032 1.490 1.00 62.72 271 ILE A N 1
ATOM 2141 C CA . ILE A 1 271 ? 17.116 10.116 0.552 1.00 62.72 271 ILE A CA 1
ATOM 2142 C C . ILE A 1 271 ? 17.226 8.812 -0.249 1.00 62.72 271 ILE A C 1
ATOM 2144 O O . ILE A 1 271 ? 17.182 7.710 0.302 1.00 62.72 271 ILE A O 1
ATOM 2148 N N . TYR A 1 272 ? 17.352 8.940 -1.573 1.00 58.41 272 TYR A N 1
ATOM 2149 C CA . TYR A 1 272 ? 17.651 7.808 -2.450 1.00 58.41 272 TYR A CA 1
ATOM 2150 C C . TYR A 1 272 ? 18.974 7.157 -2.036 1.00 58.41 272 TYR A C 1
ATOM 2152 O O . TYR A 1 272 ? 19.967 7.857 -1.860 1.00 58.41 272 TYR A O 1
ATOM 2160 N N . GLN A 1 273 ? 18.993 5.832 -1.908 1.00 66.25 273 GLN A N 1
ATOM 2161 C CA . GLN A 1 273 ? 20.204 5.095 -1.561 1.00 66.25 273 GLN A CA 1
ATOM 2162 C C . GLN A 1 273 ? 20.955 4.719 -2.843 1.00 66.25 273 GLN A C 1
ATOM 2164 O O . GLN A 1 273 ? 20.443 3.928 -3.638 1.00 66.25 273 GLN A O 1
ATOM 2169 N N . PRO A 1 274 ? 22.146 5.286 -3.099 1.00 64.00 274 PRO A N 1
ATOM 2170 C CA . PRO A 1 274 ? 22.921 4.926 -4.269 1.00 64.00 274 PRO A CA 1
ATOM 2171 C C . PRO A 1 274 ? 23.492 3.513 -4.121 1.00 64.00 274 PRO A C 1
ATOM 2173 O O . PRO A 1 274 ? 24.318 3.253 -3.252 1.00 64.00 274 PRO A O 1
ATOM 2176 N N . ASN A 1 275 ? 23.133 2.628 -5.051 1.00 67.62 275 ASN A N 1
ATOM 2177 C CA . ASN A 1 275 ? 23.770 1.311 -5.179 1.00 67.62 275 ASN A CA 1
ATOM 2178 C C . ASN A 1 275 ? 25.211 1.408 -5.705 1.00 67.62 275 ASN A C 1
ATOM 2180 O O . ASN A 1 275 ? 25.975 0.451 -5.613 1.00 67.62 275 ASN A O 1
ATOM 2184 N N . THR A 1 276 ? 25.589 2.552 -6.284 1.00 73.19 276 THR A N 1
ATOM 2185 C CA . THR A 1 276 ? 26.940 2.808 -6.786 1.00 73.19 276 THR A CA 1
ATOM 2186 C C . THR A 1 276 ? 27.390 4.214 -6.417 1.00 73.19 276 THR A C 1
ATOM 2188 O O . THR A 1 276 ? 26.696 5.190 -6.704 1.00 73.19 276 THR A O 1
ATOM 2191 N N . ILE A 1 277 ? 28.572 4.315 -5.818 1.00 78.12 277 ILE A N 1
ATOM 2192 C CA . ILE A 1 277 ? 29.212 5.560 -5.402 1.00 78.12 277 ILE A CA 1
ATOM 2193 C C . ILE A 1 277 ? 30.525 5.701 -6.170 1.00 78.12 277 ILE A C 1
ATOM 2195 O O . ILE A 1 277 ? 31.279 4.742 -6.341 1.00 78.12 277 ILE A O 1
ATOM 2199 N N . SER A 1 278 ? 30.788 6.901 -6.683 1.00 74.69 278 SER A N 1
ATOM 2200 C CA . SER A 1 278 ? 32.049 7.166 -7.368 1.00 74.69 278 SER A CA 1
ATOM 2201 C C . SER A 1 278 ? 33.189 7.216 -6.354 1.00 74.69 278 SER A C 1
ATOM 2203 O O . SER A 1 278 ? 33.082 7.896 -5.337 1.00 74.69 278 SER A O 1
ATOM 2205 N N . GLY A 1 279 ? 34.314 6.571 -6.664 1.00 73.62 279 GLY A N 1
ATOM 2206 C CA . GLY A 1 279 ? 35.557 6.718 -5.903 1.00 73.62 279 GLY A CA 1
ATOM 2207 C C . GLY A 1 279 ? 36.134 8.143 -5.922 1.00 73.62 279 GLY A C 1
ATOM 2208 O O . GLY A 1 279 ? 37.108 8.399 -5.224 1.00 73.62 279 GLY A O 1
ATOM 2209 N N . TYR A 1 280 ? 35.546 9.058 -6.707 1.00 72.31 280 TYR A N 1
ATOM 2210 C CA . TYR A 1 280 ? 35.887 10.484 -6.746 1.00 72.31 280 TYR A CA 1
ATOM 2211 C C . TYR A 1 280 ? 34.945 11.377 -5.919 1.00 72.31 280 TYR A C 1
ATOM 2213 O O . TYR A 1 280 ? 35.126 12.594 -5.922 1.00 72.31 280 TYR A O 1
ATOM 2221 N N . GLU A 1 281 ? 33.916 10.831 -5.259 1.00 77.12 281 GLU A N 1
ATOM 2222 C CA . GLU A 1 281 ? 33.145 11.611 -4.278 1.00 77.12 281 GLU A CA 1
ATOM 2223 C C . GLU A 1 281 ? 34.094 12.057 -3.166 1.00 77.12 281 GLU A C 1
ATOM 2225 O O . GLU A 1 281 ? 34.889 11.243 -2.722 1.00 77.12 281 GLU A O 1
ATOM 2230 N N . SER A 1 282 ? 34.018 13.316 -2.725 1.00 77.81 282 SER A N 1
ATOM 2231 C CA . SER A 1 282 ? 34.863 13.846 -1.640 1.00 77.81 282 SER A CA 1
ATOM 2232 C C . SER A 1 282 ? 34.314 13.548 -0.243 1.00 77.81 282 SER A C 1
ATOM 2234 O O . SER A 1 282 ? 35.031 13.661 0.751 1.00 77.81 282 SER A O 1
ATOM 2236 N N . LYS A 1 283 ? 33.026 13.196 -0.160 1.00 83.12 283 LYS A N 1
ATOM 2237 C CA . LYS A 1 283 ? 32.308 12.813 1.058 1.00 83.12 283 LYS A CA 1
ATOM 2238 C C . LYS A 1 283 ? 31.251 11.767 0.738 1.00 83.12 283 LYS A C 1
ATOM 2240 O O . LYS A 1 283 ? 30.580 11.838 -0.293 1.00 83.12 283 LYS A O 1
ATOM 2245 N N . ILE A 1 284 ? 31.052 10.859 1.680 1.00 85.69 284 ILE A N 1
ATOM 2246 C CA . ILE A 1 284 ? 29.921 9.938 1.729 1.00 85.69 284 ILE A CA 1
ATOM 2247 C C . ILE A 1 284 ? 29.153 10.242 3.006 1.00 85.69 284 ILE A C 1
ATOM 2249 O O . ILE A 1 284 ? 29.738 10.658 3.996 1.00 85.69 284 ILE A O 1
ATOM 2253 N N . GLY A 1 285 ? 27.843 10.075 2.973 1.00 86.12 285 GLY A N 1
ATOM 2254 C CA . GLY A 1 285 ? 26.981 10.173 4.133 1.00 86.12 285 GLY A CA 1
ATOM 2255 C C . GLY A 1 285 ? 26.369 8.822 4.450 1.00 86.12 285 GLY A C 1
ATOM 2256 O O . GLY A 1 285 ? 26.088 8.022 3.558 1.00 86.12 285 GLY A O 1
ATOM 2257 N N . PHE A 1 286 ? 26.115 8.588 5.723 1.00 88.25 286 PHE A N 1
ATOM 2258 C CA . PHE A 1 286 ? 25.301 7.494 6.203 1.00 88.25 286 PHE A CA 1
ATOM 2259 C C . PHE A 1 286 ? 24.285 8.025 7.200 1.00 88.25 286 PHE A C 1
ATOM 2261 O O . PHE A 1 286 ? 24.591 8.928 7.975 1.00 88.25 286 PHE A O 1
ATOM 2268 N N . TRP A 1 287 ? 23.073 7.493 7.160 1.00 87.56 287 TRP A N 1
ATOM 2269 C CA . TRP A 1 287 ? 21.996 7.878 8.054 1.00 87.56 287 TRP A CA 1
ATOM 2270 C C . TRP A 1 287 ? 21.309 6.639 8.620 1.00 87.56 287 TRP A C 1
ATOM 2272 O O . TRP A 1 287 ? 21.310 5.569 8.003 1.00 87.56 287 TRP A O 1
ATOM 2282 N N . MET A 1 288 ? 20.712 6.795 9.796 1.00 88.25 288 MET A N 1
ATOM 2283 C CA . MET A 1 288 ? 19.796 5.828 10.382 1.00 88.25 288 MET A CA 1
ATOM 2284 C C . MET A 1 288 ? 18.555 6.506 10.959 1.00 88.25 288 MET A C 1
ATOM 2286 O O . MET A 1 288 ? 18.630 7.633 11.450 1.00 88.25 288 MET A O 1
ATOM 2290 N N . GLN A 1 289 ? 17.449 5.772 10.943 1.00 88.31 289 GLN A N 1
ATOM 2291 C CA . GLN A 1 289 ? 16.228 6.048 11.687 1.00 88.31 289 GLN A CA 1
ATOM 2292 C C . GLN A 1 289 ? 16.066 4.980 12.762 1.00 88.31 289 GLN A C 1
ATOM 2294 O O . GLN A 1 289 ? 16.213 3.786 12.480 1.00 88.31 289 GLN A O 1
ATOM 2299 N N . PHE A 1 290 ? 15.778 5.386 13.992 1.00 89.38 290 PHE A N 1
ATOM 2300 C CA . PHE A 1 290 ? 15.725 4.461 15.117 1.00 89.38 290 PHE A CA 1
ATOM 2301 C C . PHE A 1 290 ? 14.762 4.931 16.214 1.00 89.38 290 PHE A C 1
ATOM 2303 O O . PHE A 1 290 ? 14.394 6.105 16.285 1.00 89.38 290 PHE A O 1
ATOM 2310 N N . GLN A 1 291 ? 14.351 3.981 17.053 1.00 90.88 291 GLN A N 1
ATOM 2311 C CA . GLN A 1 291 ? 13.486 4.170 18.216 1.00 90.88 291 GLN A CA 1
ATOM 2312 C C . GLN A 1 291 ? 14.033 3.363 19.397 1.00 90.88 291 GLN A C 1
ATOM 2314 O O . GLN A 1 291 ? 14.638 2.302 19.208 1.00 90.88 291 GLN A O 1
ATOM 2319 N N . GLY A 1 292 ? 13.798 3.824 20.621 1.00 89.25 292 GLY A N 1
ATOM 2320 C CA . GLY A 1 292 ? 14.127 3.049 21.812 1.00 89.25 292 GLY A CA 1
ATOM 2321 C C . GLY A 1 292 ? 14.233 3.867 23.090 1.00 89.25 292 GLY A C 1
ATOM 2322 O O . GLY A 1 292 ? 14.141 5.096 23.092 1.00 89.25 292 GLY A O 1
ATOM 2323 N N . ASN A 1 293 ? 14.440 3.143 24.182 1.00 85.19 293 ASN A N 1
ATOM 2324 C CA . ASN A 1 293 ? 14.729 3.653 25.508 1.00 85.19 293 ASN A CA 1
ATOM 2325 C C . ASN A 1 293 ? 16.184 3.310 25.847 1.00 85.19 293 ASN A C 1
ATOM 2327 O O . ASN A 1 293 ? 16.510 2.179 26.206 1.00 85.19 293 ASN A O 1
ATOM 2331 N N . TYR A 1 294 ? 17.079 4.273 25.642 1.00 82.06 294 TYR A N 1
ATOM 2332 C CA . TYR A 1 294 ? 18.507 4.016 25.553 1.00 82.06 294 TYR A CA 1
ATOM 2333 C C . TYR A 1 294 ? 19.170 3.994 26.924 1.00 82.06 294 TYR A C 1
ATOM 2335 O O . TYR A 1 294 ? 19.192 4.983 27.662 1.00 82.06 294 TYR A O 1
ATOM 2343 N N . THR A 1 295 ? 19.841 2.883 27.205 1.00 75.44 295 THR A N 1
ATOM 2344 C CA . THR A 1 295 ? 20.586 2.647 28.447 1.00 75.44 295 THR A CA 1
ATOM 2345 C C . THR A 1 295 ? 22.021 3.203 28.431 1.00 75.44 295 THR A C 1
ATOM 2347 O O . THR A 1 295 ? 22.918 2.649 29.063 1.00 75.44 295 THR A O 1
ATOM 2350 N N . GLY A 1 296 ? 22.280 4.297 27.700 1.00 81.56 296 GLY A N 1
ATOM 2351 C CA . GLY A 1 296 ? 23.620 4.898 27.606 1.00 81.56 296 GLY A CA 1
ATOM 2352 C C . GLY A 1 296 ? 24.640 4.029 26.860 1.00 81.56 296 GLY A C 1
ATOM 2353 O O . GLY A 1 296 ? 25.846 4.201 27.034 1.00 81.56 296 GLY A O 1
ATOM 2354 N N . LYS A 1 297 ? 24.169 3.078 26.047 1.00 87.06 297 LYS A N 1
ATOM 2355 C CA . LYS A 1 297 ? 25.003 2.181 25.242 1.00 87.06 297 LYS A CA 1
ATOM 2356 C C . LYS A 1 297 ? 25.526 2.867 23.983 1.00 87.06 297 LYS A C 1
ATOM 2358 O O . LYS A 1 297 ? 24.971 3.853 23.495 1.00 87.06 297 LYS A O 1
ATOM 2363 N N . GLN A 1 298 ? 26.630 2.333 23.469 1.00 91.31 298 GLN A N 1
ATOM 2364 C CA . GLN A 1 298 ? 27.319 2.880 22.308 1.00 91.31 298 GLN A CA 1
ATOM 2365 C C . GLN A 1 298 ? 26.604 2.496 21.009 1.00 91.31 298 GLN A C 1
ATOM 2367 O O . GLN A 1 298 ? 26.296 1.325 20.780 1.00 91.31 298 GLN A O 1
ATOM 2372 N N . VAL A 1 299 ? 26.427 3.476 20.126 1.00 92.81 299 VAL A N 1
ATOM 2373 C CA . VAL A 1 299 ? 26.010 3.282 18.737 1.00 92.81 299 VAL A CA 1
ATOM 2374 C C . VAL A 1 299 ? 27.174 3.636 17.827 1.00 92.81 299 VAL A C 1
ATOM 2376 O O . VAL A 1 299 ? 27.791 4.687 17.996 1.00 92.81 299 VAL A O 1
ATOM 2379 N N . ARG A 1 300 ? 27.500 2.756 16.878 1.00 94.00 300 ARG A N 1
ATOM 2380 C CA . ARG A 1 300 ? 28.665 2.904 16.000 1.00 94.00 300 ARG A CA 1
ATOM 2381 C C . ARG A 1 300 ? 28.295 2.693 14.541 1.00 94.00 300 ARG A C 1
ATOM 2383 O O . ARG A 1 300 ? 27.628 1.716 14.201 1.00 94.00 300 ARG A O 1
ATOM 2390 N N . TYR A 1 301 ? 28.778 3.587 13.691 1.00 95.12 301 TYR A N 1
ATOM 2391 C CA . TYR A 1 301 ? 28.821 3.396 12.249 1.00 95.12 301 TYR A CA 1
ATOM 2392 C C . TYR A 1 301 ? 30.198 2.864 11.875 1.00 95.12 301 TYR A C 1
ATOM 2394 O O . TYR A 1 301 ? 31.198 3.447 12.279 1.00 95.12 301 TYR A O 1
ATOM 2402 N N . GLU A 1 302 ? 30.265 1.788 11.096 1.00 95.12 302 GLU A N 1
ATOM 2403 C CA . GLU A 1 302 ? 31.526 1.305 10.524 1.00 95.12 302 GLU A CA 1
ATOM 2404 C C . GLU A 1 302 ? 31.404 1.164 9.010 1.00 95.12 302 GLU A C 1
ATOM 2406 O O . GLU A 1 302 ? 30.553 0.413 8.528 1.00 95.12 302 GLU A O 1
ATOM 2411 N N . ILE A 1 303 ? 32.291 1.829 8.269 1.00 93.50 303 ILE A N 1
ATOM 2412 C CA . ILE A 1 303 ? 32.454 1.670 6.822 1.00 93.50 303 ILE A CA 1
ATOM 2413 C C . ILE A 1 303 ? 33.551 0.646 6.570 1.00 93.50 303 ILE A C 1
ATOM 2415 O O . ILE A 1 303 ? 34.686 0.790 7.027 1.00 93.50 303 ILE A O 1
ATOM 2419 N N . ARG A 1 304 ? 33.223 -0.393 5.812 1.00 92.56 304 ARG A N 1
ATOM 2420 C CA . ARG A 1 304 ? 34.129 -1.483 5.463 1.00 92.56 304 ARG A CA 1
ATOM 2421 C C . ARG A 1 304 ? 34.312 -1.529 3.954 1.00 92.56 304 ARG A C 1
ATOM 2423 O O . ARG A 1 304 ? 33.348 -1.390 3.197 1.00 92.56 304 ARG A O 1
ATOM 2430 N N . ARG A 1 305 ? 35.563 -1.717 3.537 1.00 91.81 305 ARG A N 1
ATOM 2431 C CA . ARG A 1 305 ? 35.932 -1.902 2.132 1.00 91.81 305 ARG A CA 1
ATOM 2432 C C . ARG A 1 305 ? 35.482 -3.272 1.626 1.00 91.81 305 ARG A C 1
ATOM 2434 O O . ARG A 1 305 ? 35.086 -4.132 2.412 1.00 91.81 305 ARG A O 1
ATOM 2441 N N . SER A 1 306 ? 35.616 -3.490 0.321 1.00 88.50 306 SER A N 1
ATOM 2442 C CA . SER A 1 306 ? 35.307 -4.771 -0.330 1.00 88.50 306 SER A CA 1
ATOM 2443 C C . SER A 1 306 ? 36.127 -5.958 0.178 1.00 88.50 306 SER A C 1
ATOM 2445 O O . SER A 1 306 ? 35.644 -7.085 0.154 1.00 88.50 306 SER A O 1
ATOM 2447 N N . ASP A 1 307 ? 37.328 -5.717 0.703 1.00 88.44 307 ASP A N 1
ATOM 2448 C CA . ASP A 1 307 ? 38.172 -6.727 1.351 1.00 88.44 307 ASP A CA 1
ATOM 2449 C C . ASP A 1 307 ? 37.874 -6.916 2.857 1.00 88.44 307 ASP A C 1
ATOM 2451 O O . ASP A 1 307 ? 38.551 -7.685 3.538 1.00 88.44 307 ASP A O 1
ATOM 2455 N N . GLY A 1 308 ? 36.873 -6.211 3.399 1.00 87.31 308 GLY A N 1
ATOM 2456 C CA . GLY A 1 308 ? 36.496 -6.239 4.815 1.00 87.31 308 GLY A CA 1
ATOM 2457 C C . GLY A 1 308 ? 37.361 -5.366 5.734 1.00 87.31 308 GLY A C 1
ATOM 2458 O O . GLY A 1 308 ? 37.082 -5.270 6.938 1.00 87.31 308 GLY A O 1
ATOM 2459 N N . THR A 1 309 ? 38.386 -4.687 5.210 1.00 92.12 309 THR A N 1
ATOM 2460 C CA . THR A 1 309 ? 39.188 -3.751 6.006 1.00 92.12 309 THR A CA 1
ATOM 2461 C C . THR A 1 309 ? 38.362 -2.534 6.421 1.00 92.12 309 THR A C 1
ATOM 2463 O O . THR A 1 309 ? 37.433 -2.112 5.727 1.00 92.12 309 THR A O 1
ATOM 2466 N N . LEU A 1 310 ? 38.661 -1.990 7.603 1.00 92.81 310 LEU A N 1
ATOM 2467 C CA . LEU A 1 310 ? 38.011 -0.779 8.101 1.00 92.81 310 LEU A CA 1
ATOM 2468 C C . LEU A 1 310 ? 38.453 0.411 7.248 1.00 92.81 310 LEU A C 1
ATOM 2470 O O . LEU A 1 310 ? 39.650 0.658 7.111 1.00 92.81 310 LEU A O 1
ATOM 2474 N N . PHE A 1 311 ? 37.490 1.119 6.664 1.00 91.75 311 PHE A N 1
ATOM 2475 C CA . PHE A 1 311 ? 37.748 2.395 6.010 1.00 91.75 311 PHE A CA 1
ATOM 2476 C C . PHE A 1 311 ? 37.641 3.533 7.014 1.00 91.75 311 PHE A C 1
ATOM 2478 O O . PHE A 1 311 ? 38.565 4.332 7.114 1.00 91.75 311 PHE A O 1
ATOM 2485 N N . ASP A 1 312 ? 36.527 3.579 7.741 1.00 92.94 312 ASP A N 1
ATOM 2486 C CA . ASP A 1 312 ? 36.255 4.632 8.706 1.00 92.94 312 ASP A CA 1
ATOM 2487 C C . ASP A 1 312 ? 35.190 4.189 9.711 1.00 92.94 312 ASP A C 1
ATOM 2489 O O . ASP A 1 312 ? 34.383 3.295 9.424 1.00 92.94 312 ASP A O 1
ATOM 2493 N N . ASP A 1 313 ? 35.165 4.824 10.876 1.00 94.00 313 ASP A N 1
ATOM 2494 C CA . ASP A 1 313 ? 34.128 4.625 11.876 1.00 94.00 313 ASP A CA 1
ATOM 2495 C C . ASP A 1 313 ? 33.895 5.860 12.744 1.00 94.00 313 ASP A C 1
ATOM 2497 O O . ASP A 1 313 ? 34.771 6.696 12.947 1.00 94.00 313 ASP A O 1
ATOM 2501 N N . ILE A 1 314 ? 32.700 5.938 13.316 1.00 95.00 314 ILE A N 1
ATOM 2502 C CA . ILE A 1 314 ? 32.402 6.880 14.388 1.00 95.00 314 ILE A CA 1
ATOM 2503 C C . ILE A 1 314 ? 31.445 6.224 15.369 1.00 95.00 314 ILE A C 1
ATOM 2505 O O . ILE A 1 314 ? 30.597 5.411 14.986 1.00 95.00 314 ILE A O 1
ATOM 2509 N N . TYR A 1 315 ? 31.542 6.612 16.633 1.00 93.56 315 TYR A N 1
ATOM 2510 C CA . TYR A 1 315 ? 30.587 6.212 17.649 1.00 93.56 315 TYR A CA 1
ATOM 2511 C C . TYR A 1 315 ? 30.053 7.406 18.426 1.00 93.56 315 TYR A C 1
ATOM 2513 O O . TYR A 1 315 ? 30.690 8.451 18.541 1.00 93.56 315 TYR A O 1
ATOM 2521 N N . PHE A 1 316 ? 28.872 7.211 18.991 1.00 91.88 316 PHE A N 1
ATOM 2522 C CA . PHE A 1 316 ? 28.215 8.148 19.881 1.00 91.88 316 PHE A CA 1
ATOM 2523 C C . PHE A 1 316 ? 27.398 7.371 20.913 1.00 91.88 316 PHE A C 1
ATOM 2525 O O . PHE A 1 316 ? 27.138 6.175 20.760 1.00 91.88 316 PHE A O 1
ATOM 2532 N N . TYR A 1 317 ? 27.026 8.050 21.990 1.00 89.56 317 TYR A N 1
ATOM 2533 C CA . TYR A 1 317 ? 26.159 7.499 23.021 1.00 89.56 317 TYR A CA 1
ATOM 2534 C C . TYR A 1 317 ? 24.795 8.153 22.911 1.00 89.56 317 TYR A C 1
ATOM 2536 O O . TYR A 1 317 ? 24.699 9.359 22.683 1.00 89.56 317 TYR A O 1
ATOM 2544 N N . ILE A 1 318 ? 23.755 7.348 23.082 1.00 82.69 318 ILE A N 1
ATOM 2545 C CA . ILE A 1 318 ? 22.381 7.830 23.138 1.00 82.69 318 ILE A CA 1
ATOM 2546 C C . ILE A 1 318 ? 21.865 7.542 24.540 1.00 82.69 318 ILE A C 1
ATOM 2548 O O . ILE A 1 318 ? 22.079 6.454 25.078 1.00 82.69 318 ILE A O 1
ATOM 2552 N N . SER A 1 319 ? 21.223 8.532 25.146 1.00 83.44 319 SER A N 1
ATOM 2553 C CA . SER A 1 319 ? 20.610 8.423 26.464 1.00 83.44 319 SER A CA 1
ATOM 2554 C C . SER A 1 319 ? 19.175 8.929 26.418 1.00 83.44 319 SER A C 1
ATOM 2556 O O . SER A 1 319 ? 18.838 9.815 25.632 1.00 83.44 319 SER A O 1
ATOM 2558 N N . GLY A 1 320 ? 18.335 8.356 27.277 1.00 84.62 320 GLY A N 1
ATOM 2559 C CA . GLY A 1 320 ? 16.930 8.726 27.396 1.00 84.62 320 GLY A CA 1
ATOM 2560 C C . GLY A 1 320 ? 16.029 7.984 26.416 1.00 84.62 320 GLY A C 1
ATOM 2561 O O . GLY A 1 320 ? 16.423 7.007 25.788 1.00 84.62 320 GLY A O 1
ATOM 2562 N N . GLN A 1 321 ? 14.796 8.456 26.305 1.00 85.94 321 GLN A N 1
ATOM 2563 C CA . GLN A 1 321 ? 13.784 7.884 25.431 1.00 85.94 321 GLN A CA 1
ATOM 2564 C C . GLN A 1 321 ? 13.742 8.648 24.111 1.00 85.94 321 GLN A C 1
ATOM 2566 O O . GLN A 1 321 ? 13.788 9.878 24.091 1.00 85.94 321 GLN A O 1
ATOM 2571 N N . SER A 1 322 ? 13.605 7.932 22.997 1.00 87.25 322 SER A N 1
ATOM 2572 C CA . SER A 1 322 ? 13.223 8.560 21.741 1.00 87.25 322 SER A CA 1
ATOM 2573 C C . SER A 1 322 ? 12.247 7.692 20.971 1.00 87.25 322 SER A C 1
ATOM 2575 O O . SER A 1 322 ? 12.565 6.589 20.524 1.00 87.25 322 SER A O 1
ATOM 2577 N N . GLN A 1 323 ? 11.056 8.254 20.810 1.00 86.94 323 GLN A N 1
ATOM 2578 C CA . GLN A 1 323 ? 9.942 7.663 20.085 1.00 86.94 323 GLN A CA 1
ATOM 2579 C C . GLN A 1 323 ? 10.144 7.703 18.573 1.00 86.94 323 GLN A C 1
ATOM 2581 O O . GLN A 1 323 ? 9.495 6.957 17.857 1.00 86.94 323 GLN A O 1
ATOM 2586 N N . TYR A 1 324 ? 11.028 8.568 18.078 1.00 84.38 324 TYR A N 1
ATOM 2587 C CA . TYR A 1 324 ? 11.392 8.693 16.672 1.00 84.38 324 TYR A CA 1
ATOM 2588 C C . TYR A 1 324 ? 12.622 9.600 16.565 1.00 84.38 324 TYR A C 1
ATOM 2590 O O . TYR A 1 324 ? 12.569 10.754 16.995 1.00 84.38 324 TYR A O 1
ATOM 2598 N N . ASN A 1 325 ? 13.734 9.099 16.019 1.00 85.12 325 ASN A N 1
ATOM 2599 C CA . ASN A 1 325 ? 14.933 9.913 15.824 1.00 85.12 325 ASN A CA 1
ATOM 2600 C C . ASN A 1 325 ? 15.719 9.551 14.569 1.00 85.12 325 ASN A C 1
ATOM 2602 O O . ASN A 1 325 ? 15.622 8.445 14.031 1.00 85.12 325 ASN A O 1
ATOM 2606 N N . TRP A 1 326 ? 16.572 10.492 14.179 1.00 85.88 326 TRP A N 1
ATOM 2607 C CA . TRP A 1 326 ? 17.518 10.356 13.091 1.00 85.88 326 TRP A CA 1
ATOM 2608 C C . TRP A 1 326 ? 18.932 10.597 13.595 1.00 85.88 326 TRP A C 1
ATOM 2610 O O . TRP A 1 326 ? 19.189 11.466 14.424 1.00 85.88 326 TRP A O 1
ATOM 2620 N N . SER A 1 327 ? 19.874 9.846 13.047 1.00 88.12 327 SER A N 1
ATOM 2621 C CA . SER A 1 327 ? 21.295 10.129 13.201 1.00 88.12 327 SER A CA 1
ATOM 2622 C C . SER A 1 327 ? 21.953 10.012 11.841 1.00 88.12 327 SER A C 1
ATOM 2624 O O . SER A 1 327 ? 21.527 9.225 10.994 1.00 88.12 327 SER A O 1
ATOM 2626 N N . TRP A 1 328 ? 22.979 10.820 11.615 1.00 87.94 328 TRP A N 1
ATOM 2627 C CA . TRP A 1 328 ? 23.746 10.788 10.386 1.00 87.94 328 TRP A CA 1
ATOM 2628 C C . TRP A 1 328 ? 25.209 11.094 10.651 1.00 87.94 328 TRP A C 1
ATOM 2630 O O . TRP A 1 328 ? 25.578 11.734 11.635 1.00 87.94 328 TRP A O 1
ATOM 2640 N N . TRP A 1 329 ? 26.045 10.626 9.740 1.00 88.81 329 TRP A N 1
ATOM 2641 C CA . TRP A 1 329 ? 27.475 10.845 9.763 1.00 88.81 329 TRP A CA 1
ATOM 2642 C C . TRP A 1 329 ? 28.000 10.932 8.337 1.00 88.81 329 TRP A C 1
ATOM 2644 O O . TRP A 1 329 ? 27.602 10.153 7.474 1.00 88.81 329 TRP A O 1
ATOM 2654 N N . ALA A 1 330 ? 28.865 11.911 8.083 1.00 88.88 330 ALA A N 1
ATOM 2655 C CA . ALA A 1 330 ? 29.338 12.227 6.743 1.00 88.88 330 ALA A CA 1
ATOM 2656 C C . ALA A 1 330 ? 30.863 12.397 6.701 1.00 88.88 330 ALA A C 1
ATOM 2658 O O . ALA A 1 330 ? 31.355 13.537 6.676 1.00 88.88 330 ALA A O 1
ATOM 2659 N N . PRO A 1 331 ? 31.620 11.288 6.742 1.00 89.19 331 PRO A N 1
ATOM 2660 C CA . PRO A 1 331 ? 33.068 11.358 6.718 1.00 89.19 331 PRO A CA 1
ATOM 2661 C C . PRO A 1 331 ? 33.602 11.829 5.369 1.00 89.19 331 PRO A C 1
ATOM 2663 O O . PRO A 1 331 ? 32.921 11.788 4.336 1.00 89.19 331 PRO A O 1
ATOM 2666 N N . ASP A 1 332 ? 34.854 12.279 5.385 1.00 88.75 332 ASP A N 1
ATOM 2667 C CA . ASP A 1 332 ? 35.594 12.492 4.150 1.00 88.75 332 ASP A CA 1
ATOM 2668 C C . ASP A 1 332 ? 35.751 11.151 3.431 1.00 88.75 332 ASP A C 1
ATOM 2670 O O . ASP A 1 332 ? 36.149 10.137 4.004 1.00 88.75 332 ASP A O 1
ATOM 2674 N N . PHE A 1 333 ? 35.402 11.143 2.154 1.00 84.94 333 PHE A N 1
ATOM 2675 C CA . PHE A 1 333 ? 35.465 9.964 1.313 1.00 84.94 333 PHE A CA 1
ATOM 2676 C C . PHE A 1 333 ? 36.486 10.265 0.232 1.00 84.94 333 PHE A C 1
ATOM 2678 O O . PHE A 1 333 ? 36.329 11.196 -0.537 1.00 84.94 333 PHE A O 1
ATOM 2685 N N . ASN A 1 334 ? 37.601 9.549 0.234 1.00 78.25 334 ASN A N 1
ATOM 2686 C CA . ASN A 1 334 ? 38.577 9.599 -0.847 1.00 78.25 334 ASN A CA 1
ATOM 2687 C C . ASN A 1 334 ? 39.318 8.261 -0.854 1.00 78.25 334 ASN A C 1
ATOM 2689 O O . ASN A 1 334 ? 40.463 8.173 -0.406 1.00 78.25 334 ASN A O 1
ATOM 2693 N N . PRO A 1 335 ? 38.635 7.178 -1.260 1.00 73.38 335 PRO A N 1
ATOM 2694 C CA . PRO A 1 335 ? 39.173 5.829 -1.134 1.00 73.38 335 PRO A CA 1
ATOM 2695 C C . PRO A 1 335 ? 40.410 5.599 -2.019 1.00 73.38 335 PRO A C 1
ATOM 2697 O O . PRO A 1 335 ? 41.165 4.662 -1.774 1.00 73.38 335 PRO A O 1
ATOM 2700 N N . GLY A 1 336 ? 40.657 6.467 -3.006 1.00 62.56 336 GLY A N 1
ATOM 2701 C CA . GLY A 1 336 ? 41.734 6.327 -3.981 1.00 62.56 336 GLY A CA 1
ATOM 2702 C C . GLY A 1 336 ? 41.323 5.489 -5.196 1.00 62.56 336 GLY A C 1
ATOM 2703 O O . GLY A 1 336 ? 40.316 4.783 -5.196 1.00 62.56 336 GLY A O 1
ATOM 2704 N N . VAL A 1 337 ? 42.111 5.576 -6.272 1.00 57.59 337 VAL A N 1
ATOM 2705 C CA . VAL A 1 337 ? 41.756 5.024 -7.595 1.00 57.59 337 VAL A CA 1
ATOM 2706 C C . VAL A 1 337 ? 41.943 3.502 -7.743 1.00 57.59 337 VAL A C 1
ATOM 2708 O O . VAL A 1 337 ? 41.738 2.971 -8.828 1.00 57.59 337 VAL A O 1
ATOM 2711 N N . SER A 1 338 ? 42.346 2.781 -6.695 1.00 58.50 338 SER A N 1
ATOM 2712 C CA . SER A 1 338 ? 42.672 1.344 -6.755 1.00 58.50 338 SER A CA 1
ATOM 2713 C C . SER A 1 338 ? 41.699 0.429 -6.005 1.00 58.50 338 SER A C 1
ATOM 2715 O O . SER A 1 338 ? 41.877 -0.786 -6.025 1.00 58.50 338 SER A O 1
ATOM 2717 N N . VAL A 1 339 ? 40.662 0.973 -5.364 1.00 65.69 339 VAL A N 1
ATOM 2718 C CA . VAL A 1 339 ? 39.737 0.207 -4.512 1.00 65.69 339 VAL A CA 1
ATOM 2719 C C . VAL A 1 339 ? 38.301 0.378 -4.990 1.00 65.69 339 VAL A C 1
ATOM 2721 O O . VAL A 1 339 ? 37.558 1.251 -4.548 1.00 65.69 339 VAL A O 1
ATOM 2724 N N . THR A 1 340 ? 37.933 -0.491 -5.929 1.00 78.00 340 THR A N 1
ATOM 2725 C CA . THR A 1 340 ? 36.555 -0.681 -6.397 1.00 78.00 340 THR A CA 1
ATOM 2726 C C . THR A 1 340 ? 35.952 -1.946 -5.785 1.00 78.00 340 THR A C 1
ATOM 2728 O O . THR A 1 340 ? 36.664 -2.768 -5.203 1.00 78.00 340 THR A O 1
ATOM 2731 N N . GLY A 1 341 ? 34.635 -2.102 -5.895 1.00 83.44 341 GLY A N 1
ATOM 2732 C CA . GLY A 1 341 ? 33.917 -3.295 -5.444 1.00 83.44 341 GLY A CA 1
ATOM 2733 C C . GLY A 1 341 ? 32.856 -2.996 -4.394 1.00 83.44 341 GLY A C 1
ATOM 2734 O O . GLY A 1 341 ? 32.533 -1.839 -4.132 1.00 83.44 341 GLY A O 1
ATOM 2735 N N . ASP A 1 342 ? 32.304 -4.050 -3.803 1.00 87.44 342 ASP A N 1
ATOM 2736 C CA . ASP A 1 342 ? 31.167 -3.952 -2.888 1.00 87.44 342 ASP A CA 1
ATOM 2737 C C . ASP A 1 342 ? 31.617 -3.590 -1.480 1.00 87.44 342 ASP A C 1
ATOM 2739 O O . ASP A 1 342 ? 32.198 -4.395 -0.760 1.00 87.44 342 ASP A O 1
ATOM 2743 N N . TRP A 1 343 ? 31.357 -2.353 -1.092 1.00 91.25 343 TRP A N 1
ATOM 2744 C CA . TRP A 1 343 ? 31.586 -1.846 0.249 1.00 91.25 343 TRP A CA 1
ATOM 2745 C C . TRP A 1 343 ? 30.298 -1.949 1.057 1.00 91.25 343 TRP A C 1
ATOM 2747 O O . TRP A 1 343 ? 29.205 -2.178 0.527 1.00 91.25 343 TRP A O 1
ATOM 2757 N N . TYR A 1 344 ? 30.409 -1.760 2.366 1.00 91.19 344 TYR A N 1
ATOM 2758 C CA . TYR A 1 344 ? 29.233 -1.646 3.210 1.00 91.19 344 TYR A CA 1
ATOM 2759 C C . TYR A 1 344 ? 29.455 -0.718 4.390 1.00 91.19 344 TYR A C 1
ATOM 2761 O O . TYR A 1 344 ? 30.552 -0.627 4.935 1.00 91.19 344 TYR A O 1
ATOM 2769 N N . VAL A 1 345 ? 28.376 -0.068 4.819 1.00 92.56 345 VAL A N 1
ATOM 2770 C CA . VAL A 1 345 ? 28.295 0.549 6.143 1.00 92.56 345 VAL A CA 1
ATOM 2771 C C . VAL A 1 345 ? 27.439 -0.342 7.025 1.00 92.56 345 VAL A C 1
ATOM 2773 O O . VAL A 1 345 ? 26.394 -0.829 6.592 1.00 92.56 345 VAL A O 1
ATOM 2776 N N . ARG A 1 346 ? 27.863 -0.579 8.261 1.00 93.56 346 ARG A N 1
ATOM 2777 C CA . ARG A 1 346 ? 27.062 -1.298 9.254 1.00 93.56 346 ARG A CA 1
ATOM 2778 C C . ARG A 1 346 ? 26.819 -0.455 10.493 1.00 93.56 346 ARG A C 1
ATOM 2780 O O . ARG A 1 346 ? 27.669 0.344 10.881 1.00 93.56 346 ARG A O 1
ATOM 2787 N N . VAL A 1 347 ? 25.664 -0.677 11.109 1.00 94.62 347 VAL A N 1
ATOM 2788 C CA . VAL A 1 347 ? 25.302 -0.110 12.410 1.00 94.62 347 VAL A CA 1
ATOM 2789 C C . VAL A 1 347 ? 25.546 -1.166 13.473 1.00 94.62 347 VAL A C 1
ATOM 2791 O O . VAL A 1 347 ? 25.009 -2.272 13.377 1.00 94.62 347 VAL A O 1
ATOM 2794 N N . LEU A 1 348 ? 26.327 -0.817 14.490 1.00 93.69 348 LEU A N 1
ATOM 2795 C CA . LEU A 1 348 ? 26.477 -1.612 15.700 1.00 93.69 348 LEU A CA 1
ATOM 2796 C C . LEU A 1 348 ? 25.826 -0.888 16.873 1.00 93.69 348 LEU A C 1
ATOM 2798 O O . LEU A 1 348 ? 25.969 0.324 17.023 1.00 93.69 348 LEU A O 1
ATOM 2802 N N . TYR A 1 349 ? 25.144 -1.653 17.713 1.00 92.69 349 TYR A N 1
ATOM 2803 C CA . TYR A 1 349 ? 24.620 -1.205 18.994 1.00 92.69 349 TYR A CA 1
ATOM 2804 C C . TYR A 1 349 ? 25.214 -2.098 20.075 1.00 92.69 349 TYR A C 1
ATOM 2806 O O . TYR A 1 349 ? 25.005 -3.310 20.040 1.00 92.69 349 TYR A O 1
ATOM 2814 N N . ASP A 1 350 ? 25.989 -1.509 20.983 1.00 91.75 350 ASP A N 1
ATOM 2815 C CA . ASP A 1 350 ? 26.742 -2.227 22.018 1.00 91.75 350 ASP A CA 1
ATOM 2816 C C . ASP A 1 350 ? 27.595 -3.371 21.439 1.00 91.75 350 ASP A C 1
ATOM 2818 O O . ASP A 1 350 ? 27.559 -4.517 21.880 1.00 91.75 350 ASP A O 1
ATOM 2822 N N . ASN A 1 351 ? 28.317 -3.063 20.355 1.00 90.56 351 ASN A N 1
ATOM 2823 C CA . ASN A 1 351 ? 29.127 -3.999 19.564 1.00 90.56 351 ASN A CA 1
ATOM 2824 C C . ASN A 1 351 ? 28.362 -5.144 18.871 1.00 90.56 351 ASN A C 1
ATOM 2826 O O . ASN A 1 351 ? 28.985 -5.975 18.210 1.00 90.56 351 ASN A O 1
ATOM 2830 N N . VAL A 1 352 ? 27.029 -5.167 18.931 1.00 92.94 352 VAL A N 1
ATOM 2831 C CA . VAL A 1 352 ? 26.195 -6.108 18.174 1.00 92.94 352 VAL A CA 1
ATOM 2832 C C . VAL A 1 352 ? 25.758 -5.465 16.861 1.00 92.94 352 VAL A C 1
ATOM 2834 O O . VAL A 1 352 ? 25.110 -4.417 16.858 1.00 92.94 352 VAL A O 1
ATOM 2837 N N . GLU A 1 353 ? 26.095 -6.091 15.731 1.00 94.38 353 GLU A N 1
ATOM 2838 C CA . GLU A 1 353 ? 25.664 -5.639 14.402 1.00 94.38 353 GLU A CA 1
ATOM 2839 C C . GLU A 1 353 ? 24.133 -5.720 14.284 1.00 94.38 353 GLU A C 1
ATOM 2841 O O . GLU A 1 353 ? 23.533 -6.766 14.529 1.00 94.38 353 GLU A O 1
ATOM 2846 N N . LYS A 1 354 ? 23.495 -4.600 13.926 1.00 92.19 354 LYS A N 1
ATOM 2847 C CA . LYS A 1 354 ? 22.037 -4.493 13.761 1.00 92.19 354 LYS A CA 1
ATOM 2848 C C . LYS A 1 354 ? 21.607 -4.553 12.303 1.00 92.19 354 LYS A C 1
ATOM 2850 O O . LYS A 1 354 ? 20.594 -5.169 11.995 1.00 92.19 354 LYS A O 1
ATOM 2855 N N . LYS A 1 355 ? 22.359 -3.908 11.409 1.00 90.69 355 LYS A N 1
ATOM 2856 C CA . LYS A 1 355 ? 22.092 -3.902 9.964 1.00 90.69 355 LYS A CA 1
ATOM 2857 C C . LYS A 1 355 ? 23.348 -3.536 9.193 1.00 90.69 355 LYS A C 1
ATOM 2859 O O . LYS A 1 355 ? 24.225 -2.834 9.704 1.00 90.69 355 LYS A O 1
ATOM 2864 N N . ARG A 1 356 ? 23.379 -3.978 7.940 1.00 90.50 356 ARG A N 1
ATOM 2865 C CA . ARG A 1 356 ? 24.403 -3.662 6.954 1.00 90.50 356 ARG A CA 1
ATOM 2866 C C . ARG A 1 356 ? 23.747 -3.115 5.692 1.00 90.50 356 ARG A C 1
ATOM 2868 O O . ARG A 1 356 ? 22.781 -3.680 5.194 1.00 90.50 356 ARG A O 1
ATOM 2875 N N . CYS A 1 357 ? 24.291 -2.017 5.199 1.00 85.62 357 CYS A N 1
ATOM 2876 C CA . CYS A 1 357 ? 23.834 -1.269 4.044 1.00 85.62 357 CYS A CA 1
ATOM 2877 C C . CYS A 1 357 ? 24.980 -1.326 2.998 1.00 85.62 357 CYS A C 1
ATOM 2879 O O . CYS A 1 357 ? 26.035 -0.721 3.201 1.00 85.62 357 CYS A O 1
ATOM 2881 N N . PHE A 1 358 ? 24.813 -2.119 1.929 1.00 86.44 358 PHE A N 1
ATOM 2882 C CA . PHE A 1 358 ? 25.830 -2.339 0.884 1.00 86.44 358 PHE A CA 1
ATOM 2883 C C . PHE A 1 358 ? 25.782 -1.265 -0.208 1.00 86.44 358 PHE A C 1
ATOM 2885 O O . PHE A 1 358 ? 24.711 -0.767 -0.547 1.00 86.44 358 PHE A O 1
ATOM 2892 N N . PHE A 1 359 ? 26.937 -0.946 -0.791 1.00 83.56 359 PHE A N 1
ATOM 2893 C CA . PHE A 1 359 ? 27.060 -0.060 -1.947 1.00 83.56 359 PHE A CA 1
ATOM 2894 C C . PHE A 1 359 ? 28.332 -0.381 -2.732 1.00 83.56 359 PHE A C 1
ATOM 2896 O O . PHE A 1 359 ? 29.366 -0.720 -2.163 1.00 83.56 359 PHE A O 1
ATOM 2903 N N . ASN A 1 360 ? 28.284 -0.252 -4.051 1.00 84.44 360 ASN A N 1
ATOM 2904 C CA . ASN A 1 360 ? 29.426 -0.540 -4.905 1.00 84.44 360 ASN A CA 1
ATOM 2905 C C . ASN A 1 360 ? 30.259 0.730 -5.153 1.00 84.44 360 ASN A C 1
ATOM 2907 O O . ASN A 1 360 ? 29.719 1.762 -5.548 1.00 84.44 360 ASN A O 1
ATOM 2911 N N . VAL A 1 361 ? 31.573 0.678 -4.943 1.00 83.62 361 VAL A N 1
ATOM 2912 C CA . VAL A 1 361 ? 32.496 1.780 -5.257 1.00 83.62 361 VAL A CA 1
ATOM 2913 C C . VAL A 1 361 ? 33.114 1.545 -6.632 1.00 83.62 361 VAL A C 1
ATOM 2915 O O . VAL A 1 361 ? 33.688 0.485 -6.880 1.00 83.62 361 VAL A O 1
ATOM 2918 N N . GLN A 1 362 ? 33.026 2.529 -7.532 1.00 76.25 362 GLN A N 1
ATOM 2919 C CA . GLN A 1 362 ? 33.575 2.434 -8.894 1.00 76.25 362 GLN A CA 1
ATOM 2920 C C . GLN A 1 362 ? 34.379 3.671 -9.297 1.00 76.25 362 GLN A C 1
ATOM 2922 O O . GLN A 1 362 ? 34.087 4.790 -8.871 1.00 76.25 362 GLN A O 1
ATOM 2927 N N . LEU A 1 363 ? 35.331 3.486 -10.216 1.00 68.50 363 LEU A N 1
ATOM 2928 C CA . LEU A 1 363 ? 36.032 4.567 -10.922 1.00 68.50 363 LEU A CA 1
ATOM 2929 C C . LEU A 1 363 ? 35.140 5.153 -12.018 1.00 68.50 363 LEU A C 1
ATOM 2931 O O . LEU A 1 363 ? 35.427 5.060 -13.208 1.00 68.50 363 LEU A O 1
ATOM 2935 N N . LEU A 1 364 ? 34.009 5.723 -11.621 1.00 55.19 364 LEU A N 1
ATOM 2936 C CA . LEU A 1 364 ? 33.148 6.453 -12.538 1.00 55.19 364 LEU A CA 1
ATOM 2937 C C . LEU A 1 364 ? 33.488 7.929 -12.428 1.00 55.19 364 LEU A C 1
ATOM 2939 O O . LEU A 1 364 ? 33.218 8.547 -11.397 1.00 55.19 364 LEU A O 1
ATOM 2943 N N . THR A 1 365 ? 34.049 8.510 -13.490 1.00 48.12 365 THR A N 1
ATOM 2944 C CA . THR A 1 365 ? 34.054 9.962 -13.641 1.00 48.12 365 THR A CA 1
ATOM 2945 C C . THR A 1 365 ? 32.599 10.426 -13.615 1.00 48.12 365 THR A C 1
ATOM 2947 O O . THR A 1 365 ? 31.763 9.991 -14.406 1.00 48.12 365 THR A O 1
ATOM 2950 N N . SER A 1 366 ? 32.275 11.253 -12.623 1.00 51.47 366 SER A N 1
ATOM 2951 C CA . SER A 1 366 ? 31.052 12.053 -12.563 1.00 51.47 366 SER A CA 1
ATOM 2952 C C . SER A 1 366 ? 30.679 12.535 -13.969 1.00 51.47 366 SER A C 1
ATOM 2954 O O . SER A 1 366 ? 31.511 13.190 -14.590 1.00 51.47 366 SER A O 1
ATOM 2956 N N . ASN A 1 367 ? 29.510 12.120 -14.482 1.00 50.88 367 ASN A N 1
ATOM 2957 C CA . ASN A 1 367 ? 28.655 12.765 -15.504 1.00 50.88 367 ASN A CA 1
ATOM 2958 C C . ASN A 1 367 ? 27.660 11.755 -16.124 1.00 50.88 367 ASN A C 1
ATOM 2960 O O . ASN A 1 367 ? 27.454 11.741 -17.334 1.00 50.88 367 ASN A O 1
ATOM 2964 N N . ARG A 1 368 ? 27.023 10.885 -15.325 1.00 53.66 368 ARG A N 1
ATOM 2965 C CA . ARG A 1 368 ? 25.762 10.280 -15.785 1.00 53.66 368 ARG A CA 1
ATOM 2966 C C . ARG A 1 368 ? 24.645 11.294 -15.533 1.00 53.66 368 ARG A C 1
ATOM 2968 O O . ARG A 1 368 ? 24.635 11.868 -14.439 1.00 53.66 368 ARG A O 1
ATOM 2975 N N . PRO A 1 369 ? 23.741 11.538 -16.498 1.00 54.56 369 PRO A N 1
ATOM 2976 C CA . PRO A 1 369 ? 22.552 12.336 -16.228 1.00 54.56 369 PRO A CA 1
ATOM 2977 C C . PRO A 1 369 ? 21.785 11.703 -15.069 1.00 54.56 369 PRO A C 1
ATOM 2979 O O . PRO A 1 369 ? 21.799 10.487 -14.942 1.00 54.56 369 PRO A O 1
ATOM 2982 N N . ARG A 1 370 ? 21.164 12.509 -14.206 1.00 58.16 370 ARG A N 1
ATOM 2983 C CA . ARG A 1 370 ? 20.291 12.015 -13.133 1.00 58.16 370 ARG A CA 1
ATOM 2984 C C . ARG A 1 370 ? 18.928 12.672 -13.239 1.00 58.16 370 ARG A C 1
ATOM 2986 O O . ARG A 1 370 ? 18.846 13.896 -13.134 1.00 58.16 370 ARG A O 1
ATOM 2993 N N . LEU A 1 371 ? 17.899 11.867 -13.473 1.00 53.69 371 LEU A N 1
ATOM 2994 C CA . LEU A 1 371 ? 16.507 12.288 -13.550 1.00 53.69 371 LEU A CA 1
ATOM 2995 C C . LEU A 1 371 ? 15.997 12.659 -12.153 1.00 53.69 371 LEU A C 1
ATOM 2997 O O . LEU A 1 371 ? 16.253 11.961 -11.176 1.00 53.69 371 LEU A O 1
ATOM 3001 N N . TYR A 1 372 ? 15.276 13.772 -12.043 1.00 47.28 372 TYR A N 1
ATOM 3002 C CA . TYR A 1 372 ? 14.695 14.236 -10.787 1.00 47.28 372 TYR A CA 1
ATOM 3003 C C . TYR A 1 372 ? 13.167 14.311 -10.900 1.00 47.28 372 TYR A C 1
ATOM 3005 O O . TYR A 1 372 ? 12.671 15.076 -11.736 1.00 47.28 372 TYR A O 1
ATOM 3013 N N . PRO A 1 373 ? 12.413 13.565 -10.066 1.00 42.97 373 PRO A N 1
ATOM 3014 C CA . PRO A 1 373 ? 12.839 12.649 -8.998 1.00 42.97 373 PRO A CA 1
ATOM 3015 C C . PRO A 1 373 ? 13.326 11.279 -9.518 1.00 42.97 373 PRO A C 1
ATOM 3017 O O . PRO A 1 373 ? 12.774 10.733 -10.459 1.00 42.97 373 PRO A O 1
ATOM 3020 N N . VAL A 1 374 ? 14.316 10.667 -8.859 1.00 41.28 374 VAL A N 1
ATOM 3021 C CA . VAL A 1 374 ? 14.934 9.392 -9.307 1.00 41.28 374 VAL A CA 1
ATOM 3022 C C . VAL A 1 374 ? 13.991 8.183 -9.149 1.00 41.28 374 VAL A C 1
ATOM 3024 O O . VAL A 1 374 ? 14.076 7.214 -9.895 1.00 41.28 374 VAL A O 1
ATOM 3027 N N . ALA A 1 375 ? 13.076 8.229 -8.174 1.00 41.81 375 ALA A N 1
ATOM 3028 C CA . ALA A 1 375 ? 12.251 7.086 -7.762 1.00 41.81 375 ALA A CA 1
ATOM 3029 C C . ALA A 1 375 ? 11.043 6.806 -8.667 1.00 41.81 375 ALA A C 1
ATOM 3031 O O . ALA A 1 375 ? 10.281 5.881 -8.390 1.00 41.81 375 ALA A O 1
ATOM 3032 N N . GLY A 1 376 ? 10.869 7.593 -9.728 1.00 49.03 376 GLY A N 1
ATOM 3033 C CA . GLY A 1 376 ? 9.665 7.528 -10.527 1.00 49.03 376 GLY A CA 1
ATOM 3034 C C . GLY A 1 376 ? 8.609 8.559 -10.171 1.00 49.03 376 GLY A C 1
ATOM 3035 O O . GLY A 1 376 ? 8.757 9.307 -9.205 1.00 49.03 376 GLY A O 1
ATOM 3036 N N . LYS A 1 377 ? 7.538 8.590 -10.962 1.00 49.66 377 LYS A N 1
ATOM 3037 C CA . LYS A 1 377 ? 6.356 9.418 -10.702 1.00 49.66 377 LYS A CA 1
ATOM 3038 C C . LYS A 1 377 ? 5.076 8.643 -10.952 1.00 49.66 377 LYS A C 1
ATOM 3040 O O . LYS A 1 377 ? 4.996 7.869 -11.902 1.00 49.66 377 LYS A O 1
ATOM 3045 N N . CYS A 1 378 ? 4.076 8.887 -10.117 1.00 50.69 378 CYS A N 1
ATOM 3046 C CA . CYS A 1 378 ? 2.733 8.362 -10.296 1.00 50.69 378 CYS A CA 1
ATOM 3047 C C . CYS A 1 378 ? 1.843 9.453 -10.896 1.00 50.69 378 CYS A C 1
ATOM 3049 O O . CYS A 1 378 ? 1.905 10.601 -10.472 1.00 50.69 378 CYS A O 1
ATOM 3051 N N . PHE A 1 379 ? 1.012 9.095 -11.865 1.00 56.12 379 PHE A N 1
ATOM 3052 C CA . PHE A 1 379 ? 0.029 9.980 -12.480 1.00 56.12 379 PHE A CA 1
ATOM 3053 C C . PHE A 1 379 ? -1.329 9.302 -12.438 1.00 56.12 379 PHE A C 1
ATOM 3055 O O . PHE A 1 379 ? -1.452 8.139 -12.817 1.00 56.12 379 PHE A O 1
ATOM 3062 N N . ARG A 1 380 ? -2.345 10.022 -11.968 1.00 51.81 380 ARG A N 1
ATOM 3063 C CA . ARG A 1 380 ? -3.716 9.525 -11.830 1.00 51.81 380 ARG A CA 1
ATOM 3064 C C . ARG A 1 380 ? -4.630 10.177 -12.851 1.00 51.81 380 ARG A C 1
ATOM 3066 O O . ARG A 1 380 ? -4.716 11.397 -12.864 1.00 51.81 380 ARG A O 1
ATOM 3073 N N . ARG A 1 381 ? -5.328 9.405 -13.688 1.00 50.97 381 ARG A N 1
ATOM 3074 C CA . ARG A 1 381 ? -6.254 9.925 -14.712 1.00 50.97 381 ARG A CA 1
ATOM 3075 C C . ARG A 1 381 ? -7.447 10.661 -14.075 1.00 50.97 381 ARG A C 1
ATOM 3077 O O . ARG A 1 381 ? -8.442 10.036 -13.728 1.00 50.97 381 ARG A O 1
ATOM 3084 N N . SER A 1 382 ? -7.405 11.992 -14.029 1.00 44.81 382 SER A N 1
ATOM 3085 C CA . SER A 1 382 ? -8.622 12.814 -14.145 1.00 44.81 382 SER A CA 1
ATOM 3086 C C . SER A 1 382 ? -8.713 13.328 -15.584 1.00 44.81 382 SER A C 1
ATOM 3088 O O . SER A 1 382 ? -7.714 13.280 -16.294 1.00 44.81 382 SER A O 1
ATOM 3090 N N . PHE A 1 383 ? -9.890 13.745 -16.046 1.00 42.31 383 PHE A N 1
ATOM 3091 C CA . PHE A 1 383 ? -10.282 13.993 -17.447 1.00 42.31 383 PHE A CA 1
ATOM 3092 C C . PHE A 1 383 ? -9.487 15.068 -18.250 1.00 42.31 383 PHE A C 1
ATOM 3094 O O . PHE A 1 383 ? -10.035 15.701 -19.149 1.00 42.31 383 PHE A O 1
ATOM 3101 N N . PHE A 1 384 ? -8.196 15.274 -17.983 1.00 48.78 384 PHE A N 1
ATOM 3102 C CA . PHE A 1 384 ? -7.328 16.275 -18.598 1.00 48.78 384 PHE A CA 1
ATOM 3103 C C . PHE A 1 384 ? -5.980 15.688 -19.039 1.00 48.78 384 PHE A C 1
ATOM 3105 O O . PHE A 1 384 ? -5.476 14.728 -18.460 1.00 48.78 384 PHE A O 1
ATOM 3112 N N . VAL A 1 385 ? -5.372 16.318 -20.049 1.00 54.81 385 VAL A N 1
ATOM 3113 C CA . VAL A 1 385 ? -3.983 16.062 -20.462 1.00 54.81 385 VAL A CA 1
ATOM 3114 C C . VAL A 1 385 ? -3.046 16.431 -19.315 1.00 54.81 385 VAL A C 1
ATOM 3116 O O . VAL A 1 385 ? -3.059 17.572 -18.850 1.00 54.81 385 VAL A O 1
ATOM 3119 N N . GLN A 1 386 ? -2.211 15.488 -18.885 1.00 60.31 386 GLN A N 1
ATOM 3120 C CA . GLN A 1 386 ? -1.229 15.712 -17.824 1.00 60.31 386 GLN A CA 1
ATOM 3121 C C . GLN A 1 386 ? 0.148 15.945 -18.425 1.00 60.31 386 GLN A C 1
ATOM 3123 O O . GLN A 1 386 ? 0.495 15.378 -19.463 1.00 60.31 386 GLN A O 1
ATOM 3128 N N . LYS A 1 387 ? 0.928 16.817 -17.789 1.00 63.81 387 LYS A N 1
ATOM 3129 C CA . LYS A 1 387 ? 2.271 17.162 -18.243 1.00 63.81 387 LYS A CA 1
ATOM 3130 C C . LYS A 1 387 ? 3.260 17.008 -17.116 1.00 63.81 387 LYS A C 1
ATOM 3132 O O . LYS A 1 387 ? 2.970 17.375 -15.980 1.00 63.81 387 LYS A O 1
ATOM 3137 N N . ASP A 1 388 ? 4.442 16.533 -17.469 1.00 58.28 388 ASP A N 1
ATOM 3138 C CA . ASP A 1 388 ? 5.568 16.493 -16.562 1.00 58.28 388 ASP A CA 1
ATOM 3139 C C . ASP A 1 388 ? 6.831 17.058 -17.197 1.00 58.28 388 ASP A C 1
ATOM 3141 O O . ASP A 1 388 ? 7.205 16.675 -18.302 1.00 58.28 388 ASP A O 1
ATOM 3145 N N . THR A 1 389 ? 7.515 17.938 -16.472 1.00 67.56 389 THR A N 1
ATOM 3146 C CA . THR A 1 389 ? 8.804 18.483 -16.891 1.00 67.56 389 THR A CA 1
ATOM 3147 C C . THR A 1 389 ? 9.929 17.655 -16.281 1.00 67.56 389 THR A C 1
ATOM 3149 O O . THR A 1 389 ? 10.180 17.702 -15.073 1.00 67.56 389 THR A O 1
ATOM 3152 N N . LEU A 1 390 ? 10.648 16.939 -17.137 1.00 64.62 390 LEU A N 1
ATOM 3153 C CA . LEU A 1 390 ? 11.858 16.197 -16.823 1.00 64.62 390 LEU A CA 1
ATOM 3154 C C . LEU A 1 390 ? 12.973 17.159 -16.429 1.00 64.62 390 LEU A C 1
ATOM 3156 O O . LEU A 1 390 ? 13.322 18.089 -17.156 1.00 64.62 390 LEU A O 1
ATOM 3160 N N . ARG A 1 391 ? 13.557 16.919 -15.256 1.00 63.19 391 ARG A N 1
ATOM 3161 C CA . ARG A 1 391 ? 14.689 17.693 -14.742 1.00 63.19 391 ARG A CA 1
ATOM 3162 C C . ARG A 1 391 ? 15.903 16.780 -14.637 1.00 63.19 391 ARG A C 1
ATOM 3164 O O . ARG A 1 391 ? 15.822 15.730 -14.006 1.00 63.19 391 ARG A O 1
ATOM 3171 N N . VAL A 1 392 ? 17.023 17.193 -15.232 1.00 58.00 392 VAL A N 1
ATOM 3172 C CA . VAL A 1 392 ? 18.303 16.467 -15.204 1.00 58.00 392 VAL A CA 1
ATOM 3173 C C . VAL A 1 392 ? 19.420 17.410 -14.756 1.00 58.00 392 VAL A C 1
ATOM 3175 O O . VAL A 1 392 ? 19.502 18.537 -15.241 1.00 58.00 392 VAL A O 1
ATOM 3178 N N . ARG A 1 393 ? 20.284 16.984 -13.820 1.00 54.34 393 ARG A N 1
ATOM 3179 C CA . ARG A 1 393 ? 21.426 17.792 -13.330 1.00 54.34 393 ARG A CA 1
ATOM 3180 C C . ARG A 1 393 ? 22.779 17.062 -13.458 1.00 54.34 393 ARG A C 1
ATOM 3182 O O . ARG A 1 393 ? 22.815 15.869 -13.157 1.00 54.34 393 ARG A O 1
ATOM 3189 N N . PRO A 1 394 ? 23.888 17.770 -13.798 1.00 50.81 394 PRO A N 1
ATOM 3190 C CA . PRO A 1 394 ? 23.959 19.142 -14.314 1.00 50.81 394 PRO A CA 1
ATOM 3191 C C . PRO A 1 394 ? 23.733 19.169 -15.837 1.00 50.81 394 PRO A C 1
ATOM 3193 O O . PRO A 1 394 ? 24.204 18.298 -16.565 1.00 50.81 394 PRO A O 1
ATOM 3196 N N . VAL A 1 395 ? 22.985 20.167 -16.307 1.00 46.06 395 VAL A N 1
ATOM 3197 C CA . VAL A 1 395 ? 22.547 20.311 -17.703 1.00 46.06 395 VAL A CA 1
ATOM 3198 C C . VAL A 1 395 ? 23.758 20.480 -18.629 1.00 46.06 395 VAL A C 1
ATOM 3200 O O . VAL A 1 395 ? 24.464 21.483 -18.558 1.00 46.06 395 VAL A O 1
ATOM 3203 N N . ARG A 1 396 ? 23.990 19.507 -19.518 1.00 51.66 396 ARG A N 1
ATOM 3204 C CA . ARG A 1 396 ? 24.813 19.674 -20.727 1.00 51.66 396 ARG A CA 1
ATOM 3205 C C . ARG A 1 396 ? 23.899 19.789 -21.946 1.00 51.66 396 ARG A C 1
ATOM 3207 O O . ARG A 1 396 ? 22.805 19.234 -21.957 1.00 51.66 396 ARG A O 1
ATOM 3214 N N . SER A 1 397 ? 24.374 20.462 -22.988 1.00 54.94 397 SER A N 1
ATOM 3215 C CA . SER A 1 397 ? 23.647 20.789 -24.222 1.00 54.94 397 SER A CA 1
ATOM 3216 C C . SER A 1 397 ? 23.363 19.605 -25.179 1.00 54.94 397 SER A C 1
ATOM 3218 O O . SER A 1 397 ? 23.165 19.843 -26.365 1.00 54.94 397 SER A O 1
ATOM 3220 N N . ASN A 1 398 ? 23.337 18.339 -24.716 1.00 71.50 398 ASN A N 1
ATOM 3221 C CA . ASN A 1 398 ? 23.063 17.164 -25.578 1.00 71.50 398 ASN A CA 1
ATOM 3222 C C . ASN A 1 398 ? 22.189 16.044 -24.960 1.00 71.50 398 ASN A C 1
ATOM 3224 O O . ASN A 1 398 ? 22.282 14.883 -25.365 1.00 71.50 398 ASN A O 1
ATOM 3228 N N . MET A 1 399 ? 21.360 16.363 -23.964 1.00 73.94 399 MET A N 1
ATOM 3229 C CA . MET A 1 399 ? 20.476 15.374 -23.336 1.00 73.94 399 MET A CA 1
ATOM 3230 C C . MET A 1 399 ? 19.459 14.794 -24.326 1.00 73.94 399 MET A C 1
ATOM 3232 O O . MET A 1 399 ? 18.755 15.546 -24.990 1.00 73.94 399 MET A O 1
ATOM 3236 N N . GLN A 1 400 ? 19.356 13.466 -24.368 1.00 81.12 400 GLN A N 1
ATOM 3237 C CA . GLN A 1 400 ? 18.331 12.724 -25.101 1.00 81.12 400 GLN A CA 1
ATOM 3238 C C . GLN A 1 400 ? 17.427 11.980 -24.112 1.00 81.12 400 GLN A C 1
ATOM 3240 O O . GLN A 1 400 ? 17.904 11.487 -23.085 1.00 81.12 400 GLN A O 1
ATOM 3245 N N . TYR A 1 401 ? 16.134 11.895 -24.427 1.00 84.75 401 TYR A N 1
ATOM 3246 C CA . TYR A 1 401 ? 15.143 11.193 -23.618 1.00 84.75 401 TYR A CA 1
ATOM 3247 C C . TYR A 1 401 ? 14.409 10.150 -24.450 1.00 84.75 401 TYR A C 1
ATOM 3249 O O . TYR A 1 401 ? 13.827 10.483 -25.479 1.00 84.75 401 TYR A O 1
ATOM 3257 N N . ASP A 1 402 ? 14.395 8.913 -23.968 1.00 86.12 402 ASP A N 1
ATOM 3258 C CA . ASP A 1 402 ? 13.728 7.797 -24.628 1.00 86.12 402 ASP A CA 1
ATOM 3259 C C . ASP A 1 402 ? 12.624 7.230 -23.726 1.00 86.12 402 ASP A C 1
ATOM 3261 O O . ASP A 1 402 ? 12.792 7.104 -22.509 1.00 86.12 402 ASP A O 1
ATOM 3265 N N . LEU A 1 403 ? 11.493 6.865 -24.329 1.00 87.50 403 LEU A N 1
ATOM 3266 C CA . LEU A 1 403 ? 10.412 6.147 -23.659 1.00 87.50 403 LEU A CA 1
ATOM 3267 C C . LEU A 1 403 ? 10.583 4.642 -23.862 1.00 87.50 403 LEU A C 1
ATOM 3269 O O . LEU A 1 403 ? 10.771 4.171 -24.981 1.00 87.50 403 LEU A O 1
ATOM 3273 N N . LEU A 1 404 ? 10.468 3.878 -22.781 1.00 77.88 404 LEU A N 1
ATOM 3274 C CA . LEU A 1 404 ? 10.483 2.421 -22.808 1.00 77.88 404 LEU A CA 1
ATOM 3275 C C . LEU A 1 404 ? 9.185 1.893 -22.196 1.00 77.88 404 LEU A C 1
ATOM 3277 O O . LEU A 1 404 ? 8.845 2.244 -21.067 1.00 77.88 404 LEU A O 1
ATOM 3281 N N . ASN A 1 405 ? 8.482 1.033 -22.937 1.00 76.31 405 ASN A N 1
ATOM 3282 C CA . ASN A 1 405 ? 7.181 0.459 -22.563 1.00 76.31 405 ASN A CA 1
ATOM 3283 C C . ASN A 1 405 ? 6.090 1.511 -22.283 1.00 76.31 405 ASN A C 1
ATOM 3285 O O . ASN A 1 405 ? 5.155 1.251 -21.531 1.00 76.31 405 ASN A O 1
ATOM 3289 N N . ALA A 1 406 ? 6.213 2.707 -22.863 1.00 78.19 406 ALA A N 1
ATOM 3290 C CA . ALA A 1 406 ? 5.203 3.745 -22.726 1.00 78.19 406 ALA A CA 1
ATOM 3291 C C . ALA A 1 406 ? 3.976 3.441 -23.600 1.00 78.19 406 ALA A C 1
ATOM 3293 O O . ALA A 1 406 ? 4.152 3.021 -24.747 1.00 78.19 406 ALA A O 1
ATOM 3294 N N . PRO A 1 407 ? 2.745 3.647 -23.091 1.00 74.94 407 PRO A N 1
ATOM 3295 C CA . PRO A 1 407 ? 1.545 3.623 -23.920 1.00 74.94 407 PRO A CA 1
ATOM 3296 C C . PRO A 1 407 ? 1.632 4.634 -25.068 1.00 74.94 407 PRO A C 1
ATOM 3298 O O . PRO A 1 407 ? 2.317 5.650 -24.947 1.00 74.94 407 PRO A O 1
ATOM 3301 N N . SER A 1 408 ? 0.880 4.399 -26.143 1.00 81.38 408 SER A N 1
ATOM 3302 C CA . SER A 1 408 ? 0.799 5.296 -27.308 1.00 81.38 408 SER A CA 1
ATOM 3303 C C . SER A 1 408 ? 0.398 6.735 -26.967 1.00 81.38 408 SER A C 1
ATOM 3305 O O . SER A 1 408 ? 0.732 7.670 -27.688 1.00 81.38 408 SER A O 1
ATOM 3307 N N . GLU A 1 409 ? -0.316 6.915 -25.862 1.00 81.62 409 GLU A N 1
ATOM 3308 C CA . GLU A 1 409 ? -0.834 8.183 -25.366 1.00 81.62 409 GLU A CA 1
ATOM 3309 C C . GLU A 1 409 ? 0.215 8.986 -24.586 1.00 81.62 409 GLU A C 1
ATOM 3311 O O . GLU A 1 409 ? -0.016 10.152 -24.265 1.00 81.62 409 GLU A O 1
ATOM 3316 N N . VAL A 1 410 ? 1.368 8.387 -24.278 1.00 82.94 410 VAL A N 1
ATOM 3317 C CA . VAL A 1 410 ? 2.484 9.056 -23.611 1.00 82.94 410 VAL A CA 1
ATOM 3318 C C . VAL A 1 410 ? 3.512 9.484 -24.653 1.00 82.94 410 VAL A C 1
ATOM 3320 O O . VAL A 1 410 ? 4.069 8.665 -25.379 1.00 82.94 410 VAL A O 1
ATOM 3323 N N . THR A 1 411 ? 3.804 10.782 -24.704 1.00 86.00 411 THR A N 1
ATOM 3324 C CA . THR A 1 411 ? 4.757 11.369 -25.659 1.00 86.00 411 THR A CA 1
ATOM 3325 C C . THR A 1 411 ? 5.761 12.272 -24.955 1.00 86.00 411 THR A C 1
ATOM 3327 O O . THR A 1 411 ? 5.482 12.791 -23.877 1.00 86.00 411 THR A O 1
ATOM 3330 N N . ILE A 1 412 ? 6.928 12.490 -25.567 1.00 83.50 412 ILE A N 1
ATOM 3331 C CA . ILE A 1 412 ? 7.904 13.495 -25.124 1.00 83.50 412 ILE A CA 1
ATOM 3332 C C . ILE A 1 412 ? 7.951 14.621 -26.159 1.00 83.50 412 ILE A C 1
ATOM 3334 O O . ILE A 1 412 ? 8.030 14.371 -27.357 1.00 83.50 412 ILE A O 1
ATOM 3338 N N . THR A 1 413 ? 7.905 15.866 -25.692 1.00 77.75 413 THR A N 1
ATOM 3339 C CA . THR A 1 413 ? 8.028 17.083 -26.509 1.00 77.75 413 THR A CA 1
ATOM 3340 C C . THR A 1 413 ? 9.123 17.989 -25.954 1.00 77.75 413 THR A C 1
ATOM 3342 O O . THR A 1 413 ? 9.382 17.976 -24.747 1.00 77.75 413 THR A O 1
ATOM 3345 N N . ASN A 1 414 ? 9.749 18.790 -26.825 1.00 62.69 414 ASN A N 1
ATOM 3346 C CA . ASN A 1 414 ? 10.800 19.758 -26.471 1.00 62.69 414 ASN A CA 1
ATOM 3347 C C . ASN A 1 414 ? 11.945 19.152 -25.633 1.00 62.69 414 ASN A C 1
ATOM 3349 O O . ASN A 1 414 ? 12.470 19.812 -24.735 1.00 62.69 414 ASN A O 1
ATOM 3353 N N . ASP A 1 415 ? 12.263 17.875 -25.873 1.00 65.19 415 ASP A N 1
ATOM 3354 C CA . ASP A 1 415 ? 13.336 17.123 -25.215 1.00 65.19 415 ASP A CA 1
ATOM 3355 C C . ASP A 1 415 ? 13.349 17.244 -23.684 1.00 65.19 415 ASP A C 1
ATOM 3357 O O . ASP A 1 415 ? 14.406 17.282 -23.070 1.00 65.19 415 ASP A O 1
ATOM 3361 N N . SER A 1 416 ? 12.183 17.383 -23.043 1.00 68.44 416 SER A N 1
ATOM 3362 C CA . SER A 1 416 ? 12.086 17.478 -21.575 1.00 68.44 416 SER A CA 1
ATOM 3363 C C . SER A 1 416 ? 10.660 17.441 -21.025 1.00 68.44 416 SER A C 1
ATOM 3365 O O . SER A 1 416 ? 10.496 17.414 -19.812 1.00 68.44 416 SER 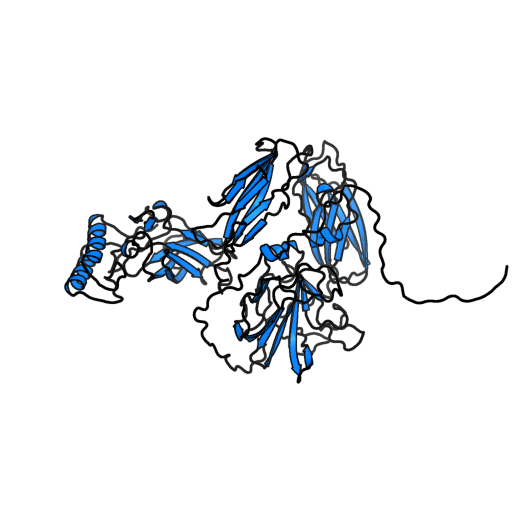A O 1
ATOM 3367 N N . ILE A 1 417 ? 9.615 17.446 -21.857 1.00 72.88 417 ILE A N 1
ATOM 3368 C CA . ILE A 1 417 ? 8.226 17.471 -21.382 1.00 72.88 417 ILE A CA 1
ATOM 3369 C C . ILE A 1 417 ? 7.537 16.171 -21.768 1.00 72.88 417 ILE A C 1
ATOM 3371 O O . ILE A 1 417 ? 7.329 15.925 -22.955 1.00 72.88 417 ILE A O 1
ATOM 3375 N N . ILE A 1 418 ? 7.139 15.373 -20.780 1.00 77.62 418 ILE A N 1
ATOM 3376 C CA . ILE A 1 418 ? 6.230 14.244 -20.978 1.00 77.62 418 ILE A CA 1
ATOM 3377 C C . ILE A 1 418 ? 4.809 14.787 -21.047 1.00 77.62 418 ILE A C 1
ATOM 3379 O O . ILE A 1 418 ? 4.375 15.505 -20.149 1.00 77.62 418 ILE A O 1
ATOM 3383 N N . ASN A 1 419 ? 4.076 14.412 -22.089 1.00 76.31 419 ASN A N 1
ATOM 3384 C CA . ASN A 1 419 ? 2.638 14.608 -22.176 1.00 76.31 419 ASN A CA 1
ATOM 3385 C C . ASN A 1 419 ? 1.959 13.250 -22.048 1.00 76.31 419 ASN A C 1
ATOM 3387 O O . ASN A 1 419 ? 2.305 12.309 -22.761 1.00 76.31 419 ASN A O 1
ATOM 3391 N N . ILE A 1 420 ? 0.978 13.176 -21.162 1.00 76.19 420 ILE A N 1
ATOM 3392 C CA . ILE A 1 420 ? 0.112 12.023 -20.966 1.00 76.19 420 ILE A CA 1
ATOM 3393 C C . ILE A 1 420 ? -1.253 12.425 -21.522 1.00 76.19 420 ILE A C 1
ATOM 3395 O O . ILE A 1 420 ? -1.937 13.291 -20.967 1.00 76.19 420 ILE A O 1
ATOM 3399 N N . GLY A 1 421 ? -1.593 11.857 -22.677 1.00 69.00 421 GLY A N 1
ATOM 3400 C CA . GLY A 1 421 ? -2.851 12.084 -23.375 1.00 69.00 421 GLY A CA 1
ATOM 3401 C C . GLY A 1 421 ? -4.033 11.353 -22.742 1.00 69.00 421 GLY A C 1
ATOM 3402 O O . GLY A 1 421 ? -3.924 10.683 -21.717 1.00 69.00 421 GLY A O 1
ATOM 3403 N N . SER A 1 422 ? -5.194 11.489 -23.377 1.00 63.91 422 SER A N 1
ATOM 3404 C CA . SER A 1 422 ? -6.405 10.764 -22.998 1.00 63.91 422 SER A CA 1
ATOM 3405 C C . SER A 1 422 ? -6.329 9.308 -23.453 1.00 63.91 422 SER A C 1
ATOM 3407 O O . SER A 1 422 ? -6.203 9.051 -24.649 1.00 63.91 422 SER A O 1
ATOM 3409 N N . PHE A 1 423 ? -6.473 8.373 -22.518 1.00 60.38 423 PHE A N 1
ATOM 3410 C CA . PHE A 1 423 ? -6.530 6.941 -22.805 1.00 60.38 423 PHE A CA 1
ATOM 3411 C C . PHE A 1 423 ? -7.927 6.506 -23.257 1.00 60.38 423 PHE A C 1
ATOM 3413 O O . PHE A 1 423 ? -8.927 6.903 -22.651 1.00 60.38 423 PHE A O 1
ATOM 3420 N N . THR A 1 424 ? -7.986 5.677 -24.302 1.00 53.75 424 THR A N 1
ATOM 3421 C CA . THR A 1 424 ? -9.223 5.040 -24.793 1.00 53.75 424 THR A CA 1
ATOM 3422 C C . THR A 1 424 ? -9.437 3.651 -24.189 1.00 53.75 424 THR A C 1
ATOM 3424 O O . THR A 1 424 ? -10.579 3.255 -23.971 1.00 53.75 424 THR A O 1
ATOM 3427 N N . GLN A 1 425 ? -8.355 2.934 -23.863 1.00 50.97 425 GLN A N 1
ATOM 3428 C CA . GLN A 1 425 ? -8.390 1.624 -23.208 1.00 50.97 425 GLN A CA 1
ATOM 3429 C C . GLN A 1 425 ? -8.315 1.765 -21.678 1.00 50.97 425 GLN A C 1
ATOM 3431 O O . GLN A 1 425 ? -7.528 2.555 -21.156 1.00 50.97 425 GLN A O 1
ATOM 3436 N N . LEU A 1 426 ? -9.112 0.976 -20.954 1.00 49.59 426 LEU A N 1
ATOM 3437 C CA . LEU A 1 426 ? -9.160 0.964 -19.486 1.00 49.59 426 LEU A CA 1
ATOM 3438 C C . LEU A 1 426 ? -7.956 0.195 -18.891 1.00 49.59 426 LEU A C 1
ATOM 3440 O O . LEU A 1 426 ? -7.569 -0.840 -19.430 1.00 49.59 426 LEU A O 1
ATOM 3444 N N . PHE A 1 427 ? -7.366 0.674 -17.787 1.00 51.00 427 PHE A N 1
ATOM 3445 C CA . PHE A 1 427 ? -6.295 -0.016 -17.036 1.00 51.00 427 PHE A CA 1
ATOM 3446 C C . PHE A 1 427 ? -6.237 0.470 -15.583 1.00 51.00 427 PHE A C 1
ATOM 3448 O O . PHE A 1 427 ? -6.432 1.651 -15.360 1.00 51.00 427 PHE A O 1
ATOM 3455 N N . ARG A 1 428 ? -5.918 -0.368 -14.585 1.00 50.41 428 ARG A N 1
ATOM 3456 C CA . ARG A 1 428 ? -5.779 0.114 -13.193 1.00 50.41 428 ARG A CA 1
ATOM 3457 C C . ARG A 1 428 ? -4.418 0.748 -12.912 1.00 50.41 428 ARG A C 1
ATOM 3459 O O . ARG A 1 428 ? -4.360 1.827 -12.329 1.00 50.41 428 ARG A O 1
ATOM 3466 N N . LEU A 1 429 ? -3.343 0.088 -13.344 1.00 48.31 429 LEU A N 1
ATOM 3467 C CA . LEU A 1 429 ? -1.962 0.554 -13.242 1.00 48.31 429 LEU A CA 1
ATOM 3468 C C . LEU A 1 429 ? -1.201 0.177 -14.523 1.00 48.31 429 LEU A C 1
ATOM 3470 O O . LEU A 1 429 ? -1.226 -0.975 -14.944 1.00 48.31 429 LEU A O 1
ATOM 3474 N N . ARG A 1 430 ? -0.493 1.127 -15.137 1.00 60.09 430 ARG A N 1
ATOM 3475 C CA . ARG A 1 430 ? 0.506 0.863 -16.184 1.00 60.09 430 ARG A CA 1
ATOM 3476 C C . ARG A 1 430 ? 1.846 1.435 -15.775 1.00 60.09 430 ARG A C 1
ATOM 3478 O O . ARG A 1 430 ? 1.911 2.536 -15.239 1.00 60.09 430 ARG A O 1
ATOM 3485 N N . GLU A 1 431 ? 2.915 0.714 -16.078 1.00 63.97 431 GLU A N 1
ATOM 3486 C CA . GLU A 1 431 ? 4.273 1.187 -15.844 1.00 63.97 431 GLU A CA 1
ATOM 3487 C C . GLU A 1 431 ? 5.002 1.431 -17.154 1.00 63.97 431 GLU A C 1
ATOM 3489 O O . GLU A 1 431 ? 5.014 0.584 -18.045 1.00 63.97 431 GLU A O 1
ATOM 3494 N N . PHE A 1 432 ? 5.660 2.580 -17.244 1.00 73.75 432 PHE A N 1
ATOM 3495 C CA . PHE A 1 432 ? 6.596 2.874 -18.317 1.00 73.75 432 PHE A CA 1
ATOM 3496 C C . PHE A 1 432 ? 7.869 3.487 -17.760 1.00 73.75 432 PHE A C 1
ATOM 3498 O O . PHE A 1 432 ? 7.957 3.814 -16.581 1.00 73.75 432 PHE A O 1
ATOM 3505 N N . LYS A 1 433 ? 8.903 3.606 -18.583 1.00 75.62 433 LYS A N 1
ATOM 3506 C CA . LYS A 1 433 ? 10.185 4.167 -18.163 1.00 75.62 433 LYS A CA 1
ATOM 3507 C C . LYS A 1 433 ? 10.587 5.305 -19.075 1.00 75.62 433 LYS A C 1
ATOM 3509 O O . LYS A 1 433 ? 10.359 5.257 -20.280 1.00 75.62 433 LYS A O 1
ATOM 3514 N N . VAL A 1 434 ? 11.227 6.299 -18.483 1.00 79.69 434 VAL A N 1
ATOM 3515 C CA . VAL A 1 434 ? 11.858 7.413 -19.181 1.00 79.69 434 VAL A CA 1
ATOM 3516 C C . VAL A 1 434 ? 13.345 7.303 -18.939 1.00 79.69 434 VAL A C 1
ATOM 3518 O O . VAL A 1 434 ? 13.796 7.270 -17.795 1.00 79.69 434 VAL A O 1
ATOM 3521 N N . ILE A 1 435 ? 14.102 7.213 -20.020 1.00 82.38 435 ILE A N 1
ATOM 3522 C CA . ILE A 1 435 ? 15.546 7.050 -19.997 1.00 82.38 435 ILE A CA 1
ATOM 3523 C C . ILE A 1 435 ? 16.156 8.372 -20.430 1.00 82.38 435 ILE A C 1
ATOM 3525 O O . ILE A 1 435 ? 15.955 8.794 -21.559 1.00 82.38 435 ILE A O 1
ATOM 3529 N N . ALA A 1 436 ? 16.912 9.016 -19.549 1.00 78.62 436 ALA A N 1
ATOM 3530 C CA . ALA A 1 436 ? 17.698 10.192 -19.894 1.00 78.62 436 ALA A CA 1
ATOM 3531 C C . ALA A 1 436 ? 19.130 9.751 -20.196 1.00 78.62 436 ALA A C 1
ATOM 3533 O O . ALA A 1 436 ? 19.764 9.133 -19.342 1.00 78.62 436 ALA A O 1
ATOM 3534 N N . SER A 1 437 ? 19.657 10.067 -21.376 1.00 78.19 437 SER A N 1
ATOM 3535 C CA . SER A 1 437 ? 21.015 9.713 -21.795 1.00 78.19 437 SER A CA 1
ATOM 3536 C C . SER A 1 437 ? 21.778 10.925 -22.329 1.00 78.19 437 SER A C 1
ATOM 3538 O O . SER A 1 437 ? 21.201 11.861 -22.881 1.00 78.19 437 SER A O 1
ATOM 3540 N N . MET A 1 438 ? 23.100 10.930 -22.162 1.00 71.88 438 MET A N 1
ATOM 3541 C CA . MET A 1 438 ? 23.952 11.918 -22.829 1.00 71.88 438 MET A CA 1
ATOM 3542 C C . MET A 1 438 ? 24.207 11.492 -24.278 1.00 71.88 438 MET A C 1
ATOM 3544 O O . MET A 1 438 ? 24.886 10.487 -24.500 1.00 71.88 438 MET A O 1
ATOM 3548 N N . GLY A 1 439 ? 23.686 12.247 -25.254 1.00 72.50 439 GLY A N 1
ATOM 3549 C CA . GLY A 1 439 ? 23.889 12.004 -26.688 1.00 72.50 439 GLY A CA 1
ATOM 3550 C C . GLY A 1 439 ? 23.518 10.593 -27.162 1.00 72.50 439 GLY A C 1
ATOM 3551 O O . GLY A 1 439 ? 24.220 10.051 -28.012 1.00 72.50 439 GLY A O 1
ATOM 3552 N N . GLY A 1 440 ? 22.502 9.966 -26.557 1.00 72.50 440 GLY A N 1
ATOM 3553 C CA . GLY A 1 440 ? 22.061 8.608 -26.905 1.00 72.50 440 GLY A CA 1
ATOM 3554 C C . GLY A 1 440 ? 22.923 7.476 -26.329 1.00 72.50 440 GLY A C 1
ATOM 3555 O O . GLY A 1 440 ? 22.804 6.325 -26.745 1.00 72.50 440 GLY A O 1
ATOM 3556 N N . SER A 1 441 ? 23.827 7.767 -25.387 1.00 68.81 441 SER A N 1
ATOM 3557 C CA . SER A 1 441 ? 24.723 6.758 -24.809 1.00 68.81 441 SER A CA 1
ATOM 3558 C C . SER A 1 441 ? 23.972 5.662 -24.038 1.00 68.81 441 SER A C 1
ATOM 3560 O O . SER A 1 441 ? 23.227 5.933 -23.095 1.00 68.81 441 SER A O 1
ATOM 3562 N N . SER A 1 442 ? 24.261 4.394 -24.351 1.00 66.56 442 SER A N 1
ATOM 3563 C CA . SER A 1 442 ? 23.729 3.229 -23.627 1.00 66.56 442 SER A CA 1
ATOM 3564 C C . SER A 1 442 ? 24.341 3.026 -22.231 1.00 66.56 442 SER A C 1
ATOM 3566 O O . SER A 1 442 ? 23.770 2.306 -21.411 1.00 66.56 442 SER A O 1
ATOM 3568 N N . THR A 1 443 ? 25.478 3.668 -21.935 1.00 56.66 443 THR A N 1
ATOM 3569 C CA . THR A 1 443 ? 26.240 3.517 -20.679 1.00 56.66 443 THR A CA 1
ATOM 3570 C C . THR A 1 443 ? 26.229 4.769 -19.797 1.00 56.66 443 THR A C 1
ATOM 3572 O O . THR A 1 443 ? 26.496 4.673 -18.595 1.00 56.66 443 THR A O 1
ATOM 3575 N N . LEU A 1 444 ? 25.898 5.937 -20.359 1.00 64.69 444 LEU A N 1
ATOM 3576 C CA . LEU A 1 444 ? 25.739 7.211 -19.652 1.00 64.69 444 LEU A CA 1
ATOM 3577 C C . LEU A 1 444 ? 24.266 7.629 -19.628 1.00 64.69 444 LEU A C 1
ATOM 3579 O O . LEU A 1 444 ? 23.879 8.636 -20.225 1.00 64.69 444 LEU A O 1
ATOM 3583 N N . ARG A 1 445 ? 23.453 6.828 -18.935 1.00 69.25 445 ARG A N 1
ATOM 3584 C CA . ARG A 1 445 ? 22.009 7.031 -18.810 1.00 69.25 445 ARG A CA 1
ATOM 3585 C C . ARG A 1 445 ? 21.512 6.860 -17.381 1.00 69.25 445 ARG A C 1
ATOM 3587 O O . ARG A 1 445 ? 22.157 6.181 -16.582 1.00 69.25 445 ARG A O 1
ATOM 3594 N N . ASP A 1 446 ? 20.350 7.429 -17.113 1.00 64.25 446 ASP A N 1
ATOM 3595 C CA . ASP A 1 446 ? 19.540 7.191 -15.922 1.00 64.25 446 ASP A CA 1
ATOM 3596 C C . ASP A 1 446 ? 18.094 6.917 -16.331 1.00 64.25 446 ASP A C 1
ATOM 3598 O O . ASP A 1 446 ? 17.690 7.209 -17.457 1.00 64.25 446 ASP A O 1
ATOM 3602 N N . THR A 1 447 ? 17.332 6.263 -15.464 1.00 66.31 447 THR A N 1
ATOM 3603 C CA . THR A 1 447 ? 15.999 5.760 -15.788 1.00 66.31 447 THR A CA 1
ATOM 3604 C C . THR A 1 447 ? 15.025 6.075 -14.667 1.00 66.31 447 THR A C 1
ATOM 3606 O O . THR A 1 447 ? 15.206 5.626 -13.542 1.00 66.31 447 THR A O 1
ATOM 3609 N N . MET A 1 448 ? 13.959 6.795 -15.001 1.00 63.97 448 MET A N 1
ATOM 3610 C CA . MET A 1 448 ? 12.831 7.061 -14.116 1.00 63.97 448 MET A CA 1
ATOM 3611 C C . MET A 1 448 ? 11.661 6.144 -14.496 1.00 63.97 448 MET A C 1
ATOM 3613 O O . MET A 1 448 ? 11.349 6.003 -15.677 1.00 63.97 448 MET A O 1
ATOM 3617 N N . VAL A 1 449 ? 11.009 5.520 -13.512 1.00 60.88 449 VAL A N 1
ATOM 3618 C CA . VAL A 1 449 ? 9.814 4.680 -13.723 1.00 60.88 449 VAL A CA 1
ATOM 3619 C C . VAL A 1 449 ? 8.554 5.519 -13.530 1.00 60.88 449 VAL A C 1
ATOM 3621 O O . VAL A 1 449 ? 8.373 6.144 -12.500 1.00 60.88 449 VAL A O 1
ATOM 3624 N N . TYR A 1 450 ? 7.649 5.530 -14.487 1.00 68.62 450 TYR A N 1
ATOM 3625 C CA . TYR A 1 450 ? 6.361 6.192 -14.367 1.00 68.62 450 TYR A CA 1
ATOM 3626 C C . TYR A 1 450 ? 5.271 5.154 -14.136 1.00 68.62 450 TYR A C 1
ATOM 3628 O O . TYR A 1 450 ? 5.245 4.125 -14.806 1.00 68.62 450 TYR A O 1
ATOM 3636 N N . LYS A 1 451 ? 4.367 5.449 -13.206 1.00 58.00 451 LYS A N 1
ATOM 3637 C CA . LYS A 1 451 ? 3.159 4.681 -12.901 1.00 58.00 451 LYS A CA 1
ATOM 3638 C C . LYS A 1 451 ? 1.945 5.498 -13.337 1.00 58.00 451 LYS A C 1
ATOM 3640 O O . LYS A 1 451 ? 1.783 6.632 -12.904 1.00 58.00 451 LYS A O 1
ATOM 3645 N N . LEU A 1 452 ? 1.096 4.942 -14.186 1.00 63.72 452 LEU A N 1
ATOM 3646 C CA . LEU A 1 452 ? -0.169 5.529 -14.621 1.00 63.72 452 LEU A CA 1
ATOM 3647 C C . LEU A 1 452 ? -1.298 4.782 -13.931 1.00 63.72 452 LEU A C 1
ATOM 3649 O O . LEU A 1 452 ? -1.406 3.577 -14.109 1.00 63.72 452 LEU A O 1
ATOM 3653 N N . ILE A 1 453 ? -2.135 5.479 -13.181 1.00 53.91 453 ILE A N 1
ATOM 3654 C CA . ILE A 1 453 ? -3.234 4.905 -12.409 1.00 53.91 453 ILE A CA 1
ATOM 3655 C C . ILE A 1 453 ? -4.552 5.457 -12.962 1.00 53.91 453 ILE A C 1
ATOM 3657 O O . ILE A 1 453 ? -4.710 6.675 -13.056 1.00 53.91 453 ILE A O 1
ATOM 3661 N N . ASP A 1 454 ? -5.515 4.606 -13.320 1.00 57.78 454 ASP A N 1
ATOM 3662 C CA . ASP A 1 454 ? -6.857 5.080 -13.696 1.00 57.78 454 ASP A CA 1
ATOM 3663 C C . ASP A 1 454 ? -7.748 5.194 -12.456 1.00 57.78 454 ASP A C 1
ATOM 3665 O O . ASP A 1 454 ? -8.199 4.201 -11.886 1.00 57.78 454 ASP A O 1
ATOM 3669 N N . THR A 1 455 ? -8.004 6.431 -12.034 1.00 48.25 455 THR A N 1
ATOM 3670 C CA . THR A 1 455 ? -8.828 6.739 -10.858 1.00 48.25 455 THR A CA 1
ATOM 3671 C C . THR A 1 455 ? -10.324 6.759 -11.124 1.00 48.25 455 THR A C 1
ATOM 3673 O O . THR A 1 455 ? -11.094 6.889 -10.179 1.00 48.25 455 THR A O 1
ATOM 3676 N N . THR A 1 456 ? -10.760 6.603 -12.379 1.00 46.41 456 THR A N 1
ATOM 3677 C CA . THR A 1 456 ? -12.187 6.424 -12.707 1.00 46.41 456 THR A CA 1
ATOM 3678 C C . THR A 1 456 ? -12.693 5.019 -12.360 1.00 46.41 456 THR A C 1
ATOM 3680 O O . THR A 1 456 ? -13.875 4.714 -12.522 1.00 46.41 456 THR A O 1
ATOM 3683 N N . LYS A 1 457 ? -11.809 4.147 -11.862 1.00 43.06 457 LYS A N 1
ATOM 3684 C CA . LYS A 1 457 ? -12.128 2.808 -11.370 1.00 43.06 457 LYS A CA 1
ATOM 3685 C C . LYS A 1 457 ? -12.092 2.798 -9.840 1.00 43.06 457 LYS A C 1
ATOM 3687 O O . LYS A 1 457 ? -11.095 3.190 -9.238 1.00 43.06 457 LYS A O 1
ATOM 3692 N N . ASN A 1 458 ? -13.195 2.364 -9.225 1.00 38.97 458 ASN A N 1
ATOM 3693 C CA . ASN A 1 458 ? -13.348 2.285 -7.771 1.00 38.97 458 ASN A CA 1
ATOM 3694 C C . ASN A 1 458 ? -12.225 1.468 -7.104 1.00 38.97 458 ASN A C 1
ATOM 3696 O O . ASN A 1 458 ? -11.779 0.465 -7.675 1.00 38.97 458 ASN A O 1
ATOM 3700 N N . PRO A 1 459 ? -11.809 1.822 -5.872 1.00 37.69 459 PRO A N 1
ATOM 3701 C CA . PRO A 1 459 ? -11.053 0.908 -5.027 1.00 37.69 459 PRO A CA 1
ATOM 3702 C C . PRO A 1 459 ? -11.912 -0.338 -4.773 1.00 37.69 459 PRO A C 1
ATOM 3704 O O . PRO A 1 459 ? -12.972 -0.265 -4.160 1.00 37.69 459 PRO A O 1
ATOM 3707 N N . PHE A 1 460 ? -11.483 -1.481 -5.304 1.00 36.03 460 PHE A N 1
ATOM 3708 C CA . PHE A 1 460 ? -12.189 -2.740 -5.092 1.00 36.03 460 PHE A CA 1
ATOM 3709 C C . PHE A 1 460 ? -12.108 -3.186 -3.617 1.00 36.03 460 PHE A C 1
ATOM 3711 O O . PHE A 1 460 ? -11.042 -3.060 -3.016 1.00 36.03 460 PHE A O 1
ATOM 3718 N N . PRO A 1 461 ? -13.179 -3.791 -3.069 1.00 34.44 461 PRO A N 1
ATOM 3719 C CA . PRO A 1 461 ? -13.222 -4.394 -1.730 1.00 34.44 461 PRO A CA 1
ATOM 3720 C C . PRO A 1 461 ? -12.473 -5.740 -1.618 1.00 34.44 461 PRO A C 1
ATOM 3722 O O . PRO A 1 461 ? -12.589 -6.433 -0.614 1.00 34.44 461 PRO A O 1
ATOM 3725 N N . GLY A 1 462 ? -11.718 -6.144 -2.644 1.00 37.06 462 GLY A N 1
ATOM 3726 C CA . GLY A 1 462 ? -10.848 -7.319 -2.585 1.00 37.06 462 GLY A CA 1
ATOM 3727 C C . GLY A 1 462 ? -9.478 -6.927 -2.042 1.00 37.06 462 GLY A C 1
ATOM 3728 O O . GLY A 1 462 ? -8.877 -5.980 -2.544 1.00 37.06 462 GLY A O 1
ATOM 3729 N N . ASN A 1 463 ? -8.974 -7.665 -1.052 1.00 36.03 463 ASN A N 1
ATOM 3730 C CA . ASN A 1 463 ? -7.727 -7.403 -0.318 1.00 36.03 463 ASN A CA 1
ATOM 3731 C C . ASN A 1 463 ? -6.431 -7.376 -1.166 1.00 36.03 463 ASN A C 1
ATOM 3733 O O . ASN A 1 463 ? -5.345 -7.390 -0.598 1.00 36.03 463 ASN A O 1
ATOM 3737 N N . GLY A 1 464 ? -6.489 -7.361 -2.503 1.00 43.12 464 GLY A N 1
ATOM 3738 C CA . GLY A 1 464 ? -5.298 -7.484 -3.352 1.00 43.12 464 GLY A CA 1
ATOM 3739 C C . GLY A 1 464 ? -4.560 -8.806 -3.122 1.00 43.12 464 GLY A C 1
ATOM 3740 O O . GLY A 1 464 ? -3.362 -8.918 -3.330 1.00 43.12 464 GLY A O 1
ATOM 3741 N N . ILE A 1 465 ? -5.248 -9.824 -2.627 1.00 49.75 465 ILE A N 1
ATOM 3742 C CA . ILE A 1 465 ? -4.693 -11.161 -2.483 1.00 49.75 465 ILE A CA 1
ATOM 3743 C C . ILE A 1 465 ? -5.403 -11.967 -3.568 1.00 49.75 465 ILE A C 1
ATOM 3745 O O . ILE A 1 465 ? -6.629 -12.022 -3.570 1.00 49.75 465 ILE A O 1
ATOM 3749 N N . GLU A 1 466 ? -4.645 -12.510 -4.527 1.00 67.19 466 GLU A N 1
ATOM 3750 C CA . GLU A 1 466 ? -5.145 -13.545 -5.449 1.00 67.19 466 GLU A CA 1
ATOM 3751 C C . GLU A 1 466 ? -6.257 -13.087 -6.429 1.00 67.19 466 GLU A C 1
ATOM 3753 O O . GLU A 1 466 ? -7.189 -13.825 -6.747 1.00 67.19 466 GLU A O 1
ATOM 3758 N N . SER A 1 467 ? -6.145 -11.862 -6.960 1.00 73.06 467 SER A N 1
ATOM 3759 C CA . SER A 1 467 ? -7.112 -11.251 -7.895 1.00 73.06 467 SER A CA 1
ATOM 3760 C C . SER A 1 467 ? -6.698 -11.341 -9.382 1.00 73.06 467 SER A C 1
ATOM 3762 O O . SER A 1 467 ? -5.509 -11.367 -9.706 1.00 73.06 467 SER A O 1
ATOM 3764 N N . LEU A 1 468 ? -7.668 -11.320 -10.308 1.00 83.62 468 LEU A N 1
ATOM 3765 C CA . LEU A 1 468 ? -7.481 -11.345 -11.773 1.00 83.62 468 LEU A CA 1
ATOM 3766 C C . LEU A 1 468 ? -8.306 -10.247 -12.467 1.00 83.62 468 LEU A C 1
ATOM 3768 O O . LEU A 1 468 ? -9.518 -10.178 -12.278 1.00 83.62 468 LEU A O 1
ATOM 3772 N N . GLU A 1 469 ? -7.657 -9.461 -13.325 1.00 83.75 469 GLU A N 1
ATOM 3773 C CA . GLU A 1 469 ? -8.256 -8.613 -14.363 1.00 83.75 469 GLU A CA 1
ATOM 3774 C C . GLU A 1 469 ? -8.355 -9.408 -15.674 1.00 83.75 469 GLU A C 1
ATOM 3776 O O . GLU A 1 469 ? -7.345 -9.710 -16.311 1.00 83.75 469 GLU A O 1
ATOM 3781 N N . LEU A 1 470 ? -9.572 -9.760 -16.082 1.00 90.94 470 LEU A N 1
ATOM 3782 C CA . LEU A 1 470 ? -9.847 -10.506 -17.306 1.00 90.94 470 LEU A CA 1
ATOM 3783 C C . LEU A 1 470 ? -10.405 -9.575 -18.385 1.00 90.94 470 LEU A C 1
ATOM 3785 O O . LEU A 1 470 ? -11.393 -8.883 -18.146 1.00 90.94 470 LEU A O 1
ATOM 3789 N N . THR A 1 471 ? -9.847 -9.654 -19.593 1.00 94.50 471 THR A N 1
ATOM 3790 C CA . THR A 1 471 ? -10.503 -9.161 -20.811 1.00 94.50 471 THR A CA 1
ATOM 3791 C C . THR A 1 471 ? -10.751 -10.330 -21.763 1.00 94.50 471 THR A C 1
ATOM 3793 O O . THR A 1 471 ? -9.814 -10.990 -22.219 1.00 94.50 471 THR A O 1
ATOM 3796 N N . ALA A 1 472 ? -12.017 -10.599 -22.065 1.00 95.88 472 ALA A N 1
ATOM 3797 C CA . ALA A 1 472 ? -12.468 -11.618 -23.000 1.00 95.88 472 ALA A CA 1
ATOM 3798 C C . ALA A 1 472 ? -13.746 -11.151 -23.707 1.00 95.88 472 ALA A C 1
ATOM 3800 O O . ALA A 1 472 ? -14.645 -10.605 -23.077 1.00 95.88 472 ALA A O 1
ATOM 3801 N N . LYS A 1 473 ? -13.836 -11.392 -25.016 1.00 97.25 473 LYS A N 1
ATOM 3802 C CA . LYS A 1 473 ? -15.040 -11.125 -25.812 1.00 97.25 473 LYS A CA 1
ATOM 3803 C C . LYS A 1 473 ? -15.625 -12.439 -26.307 1.00 97.25 473 LYS A C 1
ATOM 3805 O O . LYS A 1 473 ? -14.863 -13.330 -26.675 1.00 97.25 473 LYS A O 1
ATOM 3810 N N . LEU A 1 474 ? -16.946 -12.564 -26.313 1.00 97.88 474 LEU A N 1
ATOM 3811 C CA . LEU A 1 474 ? -17.655 -13.730 -26.845 1.00 97.88 474 LEU A CA 1
ATOM 3812 C C . LEU A 1 474 ? -18.045 -13.445 -28.296 1.00 97.88 474 LEU A C 1
ATOM 3814 O O . LEU A 1 474 ? -18.515 -12.349 -28.598 1.00 97.88 474 LEU A O 1
ATOM 3818 N N . GLU A 1 475 ? -17.816 -14.400 -29.199 1.00 97.56 475 GLU A N 1
ATOM 3819 C CA . GLU A 1 475 ? -18.004 -14.194 -30.638 1.00 97.56 475 GLU A CA 1
ATOM 3820 C C . GLU A 1 475 ? -19.415 -13.718 -30.973 1.00 97.56 475 GLU A C 1
ATOM 3822 O O . GLU A 1 475 ? -19.551 -12.739 -31.709 1.00 97.56 475 GLU A O 1
ATOM 3827 N N . GLY A 1 476 ? -20.444 -14.379 -30.441 1.00 95.75 476 GLY A N 1
ATOM 3828 C CA . GLY A 1 476 ? -21.829 -14.021 -30.736 1.00 95.75 476 GLY A CA 1
ATOM 3829 C C . GLY A 1 476 ? -22.257 -12.685 -30.124 1.00 95.75 476 GLY A C 1
ATOM 3830 O O . GLY A 1 476 ? -22.859 -11.869 -30.814 1.00 95.75 476 GLY A O 1
ATOM 3831 N N . PHE A 1 477 ? -21.803 -12.382 -28.906 1.00 96.75 477 PHE A N 1
ATOM 3832 C CA . PHE A 1 477 ? -22.195 -11.178 -28.160 1.00 96.75 477 PHE A CA 1
ATOM 3833 C C . PHE A 1 477 ? -21.455 -9.921 -28.636 1.00 96.75 477 PHE A C 1
ATOM 3835 O O . PHE A 1 477 ? -21.841 -8.806 -28.292 1.00 96.75 477 PHE A O 1
ATOM 3842 N N . TRP A 1 478 ? -20.354 -10.069 -29.382 1.00 95.88 478 TRP A N 1
ATOM 3843 C CA . TRP A 1 478 ? -19.545 -8.956 -29.879 1.00 95.88 478 TRP A CA 1
ATOM 3844 C C . TRP A 1 478 ? -20.023 -8.466 -31.249 1.00 95.88 478 TRP A C 1
ATOM 3846 O O . TRP A 1 478 ? -19.861 -9.147 -32.267 1.00 95.88 478 TRP A O 1
ATOM 3856 N N . ASN A 1 479 ? -20.519 -7.226 -31.300 1.00 91.44 479 ASN A N 1
ATOM 3857 C CA . ASN A 1 479 ? -20.994 -6.598 -32.540 1.00 91.44 479 ASN A CA 1
ATOM 3858 C C . ASN A 1 479 ? -19.919 -5.778 -33.288 1.00 91.44 479 ASN A C 1
ATOM 3860 O O . ASN A 1 479 ? -20.182 -5.223 -34.353 1.00 91.44 479 ASN A O 1
ATOM 3864 N N . GLY A 1 480 ? -18.694 -5.698 -32.756 1.00 88.88 480 GLY A N 1
ATOM 3865 C CA . GLY A 1 480 ? -17.603 -4.890 -33.317 1.00 88.88 480 GLY A CA 1
ATOM 3866 C C . GLY A 1 480 ? -17.395 -3.528 -32.661 1.00 88.88 480 GLY A C 1
ATOM 3867 O O . GLY A 1 480 ? -16.363 -2.903 -32.896 1.00 88.88 480 GLY A O 1
ATOM 3868 N N . SER A 1 481 ? -18.324 -3.093 -31.811 1.00 88.69 481 SER A N 1
ATOM 3869 C CA . SER A 1 481 ? -18.186 -1.883 -30.999 1.00 88.69 481 SER A CA 1
ATOM 3870 C C . SER A 1 481 ? -18.428 -2.152 -29.518 1.00 88.69 481 SER A C 1
ATOM 3872 O O . SER A 1 481 ? -17.672 -1.662 -28.683 1.00 88.69 481 SER A O 1
ATOM 3874 N N . GLN A 1 482 ? -19.471 -2.910 -29.187 1.00 84.69 482 GLN A N 1
ATOM 3875 C CA . GLN A 1 482 ? -19.846 -3.274 -27.824 1.00 84.69 482 GLN A CA 1
ATOM 3876 C C . GLN A 1 482 ? -20.166 -4.767 -27.753 1.00 84.69 482 GLN A C 1
ATOM 3878 O O . GLN A 1 482 ? -20.523 -5.395 -28.752 1.00 84.69 482 GLN A O 1
ATOM 3883 N N . MET A 1 483 ? -19.989 -5.330 -26.564 1.00 91.62 483 MET A N 1
ATOM 3884 C CA . MET A 1 483 ? -20.428 -6.677 -26.240 1.00 91.62 483 MET A CA 1
ATOM 3885 C C . MET A 1 483 ? -21.736 -6.611 -25.453 1.00 91.62 483 MET A C 1
ATOM 3887 O O . MET A 1 483 ? -21.856 -5.771 -24.560 1.00 91.62 483 MET A O 1
ATOM 3891 N N . ASN A 1 484 ? -22.684 -7.498 -25.747 1.00 87.06 484 ASN A N 1
ATOM 3892 C CA . ASN A 1 484 ? -23.794 -7.750 -24.830 1.00 87.06 484 ASN A CA 1
ATOM 3893 C C . ASN A 1 484 ? -23.226 -8.322 -23.517 1.00 87.06 484 ASN A C 1
ATOM 3895 O O . ASN A 1 484 ? -22.362 -9.202 -23.534 1.00 87.06 484 ASN A O 1
ATOM 3899 N N . GLU A 1 485 ? -23.628 -7.757 -22.379 1.00 87.38 485 GLU A N 1
ATOM 3900 C CA . GLU A 1 485 ? -23.052 -8.112 -21.077 1.00 87.38 485 GLU A CA 1
ATOM 3901 C C . GLU A 1 485 ? -23.596 -9.461 -20.604 1.00 87.38 485 GLU A C 1
ATOM 3903 O O . GLU A 1 485 ? -24.804 -9.685 -20.618 1.00 87.38 485 GLU A O 1
ATOM 3908 N N . ASP A 1 486 ? -22.717 -10.365 -20.167 1.00 86.31 486 ASP A N 1
ATOM 3909 C CA . ASP A 1 486 ? -23.140 -11.669 -19.655 1.00 86.31 486 ASP A CA 1
ATOM 3910 C C . ASP A 1 486 ? -22.114 -12.270 -18.689 1.00 86.31 486 ASP A C 1
ATOM 3912 O O . ASP A 1 486 ? -20.943 -11.876 -18.628 1.00 86.31 486 ASP A O 1
ATOM 3916 N N . SER A 1 487 ? -22.579 -13.216 -17.879 1.00 86.56 487 SER A N 1
ATOM 3917 C CA . SER A 1 487 ? -21.785 -13.870 -16.852 1.00 86.56 487 SER A CA 1
ATOM 3918 C C . SER A 1 487 ? -20.910 -14.974 -17.435 1.00 86.56 487 SER A C 1
ATOM 3920 O O . SER A 1 487 ? -21.378 -15.862 -18.144 1.00 86.56 487 SER A O 1
ATOM 3922 N N . VAL A 1 488 ? -19.637 -14.975 -17.052 1.00 91.19 488 VAL A N 1
ATOM 3923 C CA . VAL A 1 488 ? -18.689 -16.056 -17.331 1.00 91.19 488 VAL A CA 1
ATOM 3924 C C . VAL A 1 488 ? -18.194 -16.679 -16.038 1.00 91.19 488 VAL A C 1
ATOM 3926 O O . VAL A 1 488 ? -18.042 -16.016 -15.009 1.00 91.19 488 VAL A O 1
ATOM 3929 N N . LYS A 1 489 ? -17.895 -17.975 -16.099 1.00 91.12 489 LYS A N 1
ATOM 3930 C CA . LYS A 1 489 ? -17.214 -18.692 -15.030 1.00 91.12 489 LYS A CA 1
ATOM 3931 C C . LYS A 1 489 ? -15.731 -18.798 -15.351 1.00 91.12 489 LYS A C 1
ATOM 3933 O O . LYS A 1 489 ? -15.333 -19.374 -16.360 1.00 91.12 489 LYS A O 1
ATOM 3938 N N . ILE A 1 490 ? -14.919 -18.275 -14.450 1.00 95.31 490 ILE A N 1
ATOM 3939 C CA . ILE A 1 490 ? -13.470 -18.350 -14.481 1.00 95.31 490 ILE A CA 1
ATOM 3940 C C . ILE A 1 490 ? -13.031 -19.502 -13.581 1.00 95.31 490 ILE A C 1
ATOM 3942 O O . ILE A 1 490 ? -13.417 -19.554 -12.415 1.00 95.31 490 ILE A O 1
ATOM 3946 N N . LEU A 1 491 ? -12.223 -20.422 -14.103 1.00 92.81 491 LEU A N 1
ATOM 3947 C CA . LEU A 1 491 ? -11.611 -21.504 -13.334 1.00 92.81 491 LEU A CA 1
ATOM 3948 C C . LEU A 1 491 ? -10.102 -21.290 -13.258 1.00 92.81 491 LEU A C 1
ATOM 3950 O O . LEU A 1 491 ? -9.452 -21.051 -14.278 1.00 92.81 491 LEU A O 1
ATOM 3954 N N . ILE A 1 492 ? -9.548 -21.466 -12.063 1.00 95.06 492 ILE A N 1
ATOM 3955 C CA . ILE A 1 492 ? -8.111 -21.592 -11.854 1.00 95.06 492 ILE A CA 1
ATOM 3956 C C . ILE A 1 492 ? -7.773 -23.072 -11.769 1.00 95.06 492 ILE A C 1
ATOM 3958 O O . ILE A 1 492 ? -8.327 -23.805 -10.946 1.00 95.06 492 ILE A O 1
ATOM 3962 N N . ARG A 1 493 ? -6.874 -23.527 -12.640 1.00 94.25 493 ARG A N 1
ATOM 3963 C CA . ARG A 1 493 ? -6.457 -24.930 -12.718 1.00 94.25 493 ARG A CA 1
ATOM 3964 C C . ARG A 1 493 ? -4.983 -25.097 -12.396 1.00 94.25 493 ARG A C 1
ATOM 3966 O O . ARG A 1 493 ? -4.162 -24.256 -12.757 1.00 94.25 493 ARG A O 1
ATOM 3973 N N . ALA A 1 494 ? -4.646 -26.202 -11.734 1.00 91.50 494 ALA A N 1
ATOM 3974 C CA . ALA A 1 494 ? -3.262 -26.579 -11.466 1.00 91.50 494 ALA A CA 1
ATOM 3975 C C . ALA A 1 494 ? -2.439 -26.579 -12.765 1.00 91.50 494 ALA A C 1
ATOM 3977 O O . ALA A 1 494 ? -2.967 -26.888 -13.829 1.00 91.50 494 ALA A O 1
ATOM 3978 N N . SER A 1 495 ? -1.148 -26.253 -12.688 1.00 93.44 495 SER A N 1
ATOM 3979 C CA . SER A 1 495 ? -0.239 -26.235 -13.849 1.00 93.44 495 SER A CA 1
ATOM 3980 C C . SER A 1 495 ? 0.256 -27.616 -14.283 1.00 93.44 495 SER A C 1
ATOM 3982 O O . SER A 1 495 ? 0.845 -27.743 -15.354 1.00 93.44 495 SER A O 1
ATOM 3984 N N . LEU A 1 496 ? 0.023 -28.649 -13.472 1.00 90.94 496 LEU A N 1
ATOM 3985 C CA . LEU A 1 496 ? 0.445 -30.022 -13.735 1.00 90.94 496 LEU A CA 1
ATOM 3986 C C . LEU A 1 496 ? -0.767 -30.933 -13.906 1.00 90.94 496 LEU A C 1
ATOM 3988 O O . LEU A 1 496 ? -1.783 -30.756 -13.230 1.00 90.94 496 LEU A O 1
ATOM 3992 N N . PHE A 1 497 ? -0.632 -31.939 -14.773 1.00 91.06 497 PHE A N 1
ATOM 3993 C CA . PHE A 1 497 ? -1.625 -32.998 -14.950 1.00 91.06 497 PHE A CA 1
ATOM 3994 C C . PHE A 1 497 ? -1.966 -33.642 -13.587 1.00 91.06 497 PHE A C 1
ATOM 3996 O O . PHE A 1 497 ? -1.041 -33.981 -12.843 1.00 91.06 497 PHE A O 1
ATOM 4003 N N . PRO A 1 498 ? -3.256 -33.816 -13.226 1.00 92.88 498 PRO A N 1
ATOM 4004 C CA . PRO A 1 498 ? -4.450 -33.792 -14.084 1.00 92.88 498 PRO A CA 1
ATOM 4005 C C . PRO A 1 498 ? -5.138 -32.419 -14.244 1.00 92.88 498 PRO A C 1
ATOM 4007 O O . PRO A 1 498 ? -6.320 -32.369 -14.580 1.00 92.88 498 PRO A O 1
ATOM 4010 N N . TYR A 1 499 ? -4.434 -31.308 -14.000 1.00 92.75 499 TYR A N 1
ATOM 4011 C CA . TYR A 1 499 ? -4.951 -29.936 -14.121 1.00 92.75 499 TYR A CA 1
ATOM 4012 C C . TYR A 1 499 ? -6.234 -29.716 -13.304 1.00 92.75 499 TYR A C 1
ATOM 4014 O O . TYR A 1 499 ? -7.225 -29.165 -13.794 1.00 92.75 499 TYR A O 1
ATOM 4022 N N . SER A 1 500 ? -6.230 -30.195 -12.057 1.00 89.00 500 SER A N 1
ATOM 4023 C CA . SER A 1 500 ? -7.370 -30.095 -11.145 1.00 89.00 500 SER A CA 1
ATOM 4024 C C . SER A 1 500 ? -7.813 -28.644 -10.965 1.00 89.00 500 SER A C 1
ATOM 4026 O O . SER A 1 500 ? -6.982 -27.736 -10.914 1.00 89.00 500 SER A O 1
ATOM 4028 N N . ILE A 1 501 ? -9.124 -28.431 -10.841 1.00 91.56 501 ILE A N 1
ATOM 4029 C CA . ILE A 1 501 ? -9.678 -27.125 -10.473 1.00 91.56 501 ILE A CA 1
ATOM 4030 C C . ILE A 1 501 ? -9.239 -26.824 -9.041 1.00 91.56 501 ILE A C 1
ATOM 4032 O O . ILE A 1 501 ? -9.468 -27.632 -8.144 1.00 91.56 501 ILE A O 1
ATOM 4036 N N . ILE A 1 502 ? -8.581 -25.686 -8.864 1.00 89.88 502 ILE A N 1
ATOM 4037 C CA . ILE A 1 502 ? -8.126 -25.180 -7.570 1.00 89.88 502 ILE A CA 1
ATOM 4038 C C . ILE A 1 502 ? -9.147 -24.194 -7.026 1.00 89.88 502 ILE A C 1
ATOM 4040 O O . ILE A 1 502 ? -9.522 -24.274 -5.863 1.00 89.88 502 ILE A O 1
ATOM 4044 N N . ASP A 1 503 ? -9.632 -23.302 -7.889 1.00 89.88 503 ASP A N 1
ATOM 4045 C CA . ASP A 1 503 ? -10.637 -22.321 -7.513 1.00 89.88 503 ASP A CA 1
ATOM 4046 C C . ASP A 1 503 ? -11.496 -21.894 -8.703 1.00 89.88 503 ASP A C 1
ATOM 4048 O O . ASP A 1 503 ? -11.197 -22.213 -9.860 1.00 89.88 503 ASP A O 1
ATOM 4052 N N . SER A 1 504 ? -12.571 -21.162 -8.429 1.00 88.94 504 SER A N 1
ATOM 4053 C CA . SER A 1 504 ? -13.402 -20.566 -9.465 1.00 88.94 504 SER A CA 1
ATOM 4054 C C . SER A 1 504 ? -14.105 -19.297 -9.008 1.00 88.94 504 SER A C 1
ATOM 4056 O O . SER A 1 504 ? -14.465 -19.170 -7.843 1.00 88.94 504 SER A O 1
ATOM 4058 N N . ALA A 1 505 ? -14.395 -18.416 -9.959 1.00 81.62 505 ALA A N 1
ATOM 4059 C CA . ALA A 1 505 ? -15.199 -17.221 -9.757 1.00 81.62 505 ALA A CA 1
ATOM 4060 C C . ALA A 1 505 ? -16.215 -17.083 -10.893 1.00 81.62 505 ALA A C 1
ATOM 4062 O O . ALA A 1 505 ? -15.917 -17.423 -12.035 1.00 81.62 505 ALA A O 1
ATOM 4063 N N . THR A 1 506 ? -17.406 -16.571 -10.595 1.00 81.25 506 THR A N 1
ATOM 4064 C CA . THR A 1 506 ? -18.386 -16.181 -11.619 1.00 81.25 506 THR A CA 1
ATOM 4065 C C . THR A 1 506 ? -18.438 -14.666 -11.655 1.00 81.25 506 THR A C 1
ATOM 4067 O O . THR A 1 506 ? -18.606 -14.042 -10.608 1.00 81.25 506 THR A O 1
ATOM 4070 N N . VAL A 1 507 ? -18.261 -14.080 -12.836 1.00 76.19 507 VAL A N 1
ATOM 4071 C CA . VAL A 1 507 ? -18.186 -12.627 -13.019 1.00 76.19 507 VAL A CA 1
ATOM 4072 C C . VAL A 1 507 ? -18.989 -12.187 -14.231 1.00 76.19 507 VAL A C 1
ATOM 4074 O O . VAL A 1 507 ? -19.072 -12.919 -15.212 1.00 76.19 507 VAL A O 1
ATOM 4077 N N . LEU A 1 508 ? -19.543 -10.978 -14.174 1.00 79.06 508 LEU A N 1
ATOM 4078 C CA . LEU A 1 508 ? -20.197 -10.338 -15.311 1.00 79.06 508 LEU A CA 1
ATOM 4079 C C . LEU A 1 508 ? -19.136 -9.657 -16.185 1.00 79.06 508 LEU A C 1
ATOM 4081 O O . LEU A 1 508 ? -18.425 -8.773 -15.700 1.00 79.06 508 LEU A O 1
ATOM 4085 N N . LEU A 1 509 ? -19.022 -10.057 -17.453 1.00 81.44 509 LEU A N 1
ATOM 4086 C CA . LEU A 1 509 ? -18.246 -9.299 -18.433 1.00 81.44 509 LEU A CA 1
ATOM 4087 C C . LEU A 1 509 ? -19.062 -8.082 -18.865 1.00 81.44 509 LEU A C 1
ATOM 4089 O O . LEU A 1 509 ? -20.182 -8.225 -19.349 1.00 81.44 509 LEU A O 1
ATOM 4093 N N . ASN A 1 510 ? -18.490 -6.889 -18.714 1.00 75.38 510 ASN A N 1
ATOM 4094 C CA . ASN A 1 510 ? -19.141 -5.659 -19.162 1.00 75.38 510 ASN A CA 1
ATOM 4095 C C . ASN A 1 510 ? -19.107 -5.505 -20.693 1.00 75.38 510 ASN A C 1
ATOM 4097 O O . ASN A 1 510 ? -18.508 -6.308 -21.407 1.00 75.38 510 ASN A O 1
ATOM 4101 N N . SER A 1 511 ? -19.654 -4.400 -21.196 1.00 81.50 511 SER A N 1
ATOM 4102 C CA . SER A 1 511 ? -19.740 -4.093 -22.631 1.00 81.50 511 SER A CA 1
ATOM 4103 C C . SER A 1 511 ? -18.405 -3.990 -23.383 1.00 81.50 511 SER A C 1
ATOM 4105 O O . SER A 1 511 ? -18.393 -3.985 -24.614 1.00 81.50 511 SER A O 1
ATOM 4107 N N . ASN A 1 512 ? -17.267 -3.948 -22.681 1.00 80.56 512 ASN A N 1
ATOM 4108 C CA . ASN A 1 512 ? -15.926 -4.025 -23.273 1.00 80.56 512 ASN A CA 1
ATOM 4109 C C . ASN A 1 512 ? -15.312 -5.435 -23.209 1.00 80.56 512 ASN A C 1
ATOM 4111 O O . ASN A 1 512 ? -14.174 -5.621 -23.641 1.00 80.56 512 ASN A O 1
ATOM 4115 N N . GLY A 1 513 ? -16.028 -6.417 -22.660 1.00 85.50 513 GLY A N 1
ATOM 4116 C CA . GLY A 1 513 ? -15.507 -7.749 -22.375 1.00 85.50 513 GLY A CA 1
ATOM 4117 C C . GLY A 1 513 ? -14.603 -7.796 -21.143 1.00 85.50 513 GLY A C 1
ATOM 4118 O O . GLY A 1 513 ? -13.753 -8.672 -21.046 1.00 85.50 513 GLY A O 1
ATOM 4119 N N . TYR A 1 514 ? -14.713 -6.838 -20.220 1.00 87.69 514 TYR A N 1
ATOM 4120 C CA . TYR A 1 514 ? -13.847 -6.766 -19.039 1.00 87.69 514 TYR A CA 1
ATOM 4121 C C . TYR A 1 514 ? -14.565 -7.243 -17.774 1.00 87.69 514 TYR A C 1
ATOM 4123 O O . TYR A 1 514 ? -15.710 -6.857 -17.531 1.00 87.69 514 TYR A O 1
ATOM 4131 N N . ALA A 1 515 ? -13.854 -7.993 -16.931 1.00 74.56 515 ALA A N 1
ATOM 4132 C CA . ALA A 1 515 ? -14.268 -8.331 -15.574 1.00 74.56 515 ALA A CA 1
ATOM 4133 C C . ALA A 1 515 ? -13.081 -8.415 -14.604 1.00 74.56 515 ALA A C 1
ATOM 4135 O O . ALA A 1 515 ? -11.939 -8.647 -14.998 1.00 74.56 515 ALA A O 1
ATOM 4136 N N . LEU A 1 516 ? -13.374 -8.27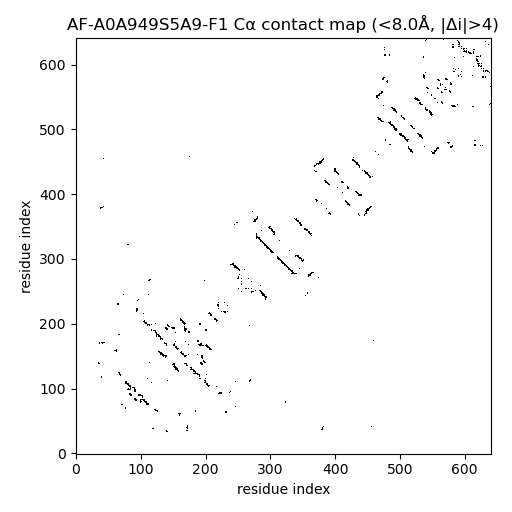7 -13.309 1.00 70.50 516 LEU A N 1
ATOM 4137 C CA . LEU A 1 516 ? -12.432 -8.535 -12.222 1.00 70.50 516 LEU A CA 1
ATOM 4138 C C . LEU A 1 516 ? -12.949 -9.689 -11.354 1.00 70.50 516 LEU A C 1
ATOM 4140 O O . LEU A 1 516 ? -14.126 -9.700 -10.998 1.00 70.50 516 LEU A O 1
ATOM 4144 N N . SER A 1 517 ? -12.072 -10.615 -10.966 1.00 75.81 517 SER A N 1
ATOM 4145 C CA . SER A 1 517 ? -12.382 -11.714 -10.042 1.00 75.81 517 SER A CA 1
ATOM 4146 C C . SER A 1 517 ? -11.362 -11.840 -8.910 1.00 75.81 517 SER A C 1
ATOM 4148 O O . SER A 1 517 ? -10.204 -11.459 -9.069 1.00 75.81 517 SER A O 1
ATOM 4150 N N . ASN A 1 518 ? -11.780 -12.442 -7.795 1.00 76.69 518 ASN A N 1
ATOM 4151 C CA . ASN A 1 518 ? -10.905 -12.858 -6.696 1.00 76.69 518 ASN A CA 1
ATOM 4152 C C . ASN A 1 518 ? -10.961 -14.377 -6.533 1.00 76.69 518 ASN A C 1
ATOM 4154 O O . ASN A 1 518 ? -12.003 -14.984 -6.790 1.00 76.69 518 ASN A O 1
ATOM 4158 N N . PHE A 1 519 ? -9.858 -14.949 -6.070 1.00 77.81 519 PHE A N 1
ATOM 4159 C CA . PHE A 1 519 ? -9.730 -16.353 -5.703 1.00 77.81 519 PHE A CA 1
ATOM 4160 C C . PHE A 1 519 ? -9.253 -16.434 -4.249 1.00 77.81 519 PHE A C 1
ATOM 4162 O O . PHE A 1 519 ? -8.599 -15.519 -3.760 1.00 77.81 519 PHE A O 1
ATOM 4169 N N . PHE A 1 520 ? -9.652 -17.487 -3.547 1.00 77.12 520 PHE A N 1
ATOM 4170 C CA . PHE A 1 520 ? -9.400 -17.702 -2.120 1.00 77.12 520 PHE A CA 1
ATOM 4171 C C . PHE A 1 520 ? -8.688 -19.029 -1.834 1.00 77.12 520 PHE A C 1
ATOM 4173 O O . PHE A 1 520 ? -8.236 -19.259 -0.715 1.00 77.12 520 PHE A O 1
ATOM 4180 N N . ASN A 1 521 ? -8.639 -19.932 -2.817 1.00 78.31 521 ASN A N 1
ATOM 4181 C CA . ASN A 1 521 ? -8.069 -21.272 -2.670 1.00 78.31 521 ASN A CA 1
ATOM 4182 C C . ASN A 1 521 ? -6.732 -21.437 -3.406 1.00 78.31 521 ASN A C 1
ATOM 4184 O O . ASN A 1 521 ? -6.210 -22.550 -3.494 1.00 78.31 521 ASN A O 1
ATOM 4188 N N . ILE A 1 522 ? -6.181 -20.361 -3.970 1.00 79.06 522 ILE A N 1
ATOM 4189 C CA . ILE A 1 522 ? -4.929 -20.405 -4.727 1.00 79.06 522 ILE A CA 1
ATOM 4190 C C . ILE A 1 522 ? -3.788 -19.925 -3.827 1.00 79.06 522 ILE A C 1
ATOM 4192 O O . ILE A 1 522 ? -3.984 -19.135 -2.929 1.00 79.06 522 ILE A O 1
ATOM 4196 N N . SER A 1 523 ? -2.572 -20.429 -4.005 1.00 78.94 523 SER A N 1
ATOM 4197 C CA . SER A 1 523 ? -1.413 -19.958 -3.226 1.00 78.94 523 SER A CA 1
ATOM 4198 C C . SER A 1 523 ? -0.542 -18.983 -4.028 1.00 78.94 523 SER A C 1
ATOM 4200 O O . SER A 1 523 ? -0.222 -19.299 -5.185 1.00 78.94 523 SER A O 1
ATOM 4202 N N . PRO A 1 524 ? -0.089 -17.856 -3.438 1.00 74.31 524 PRO A N 1
ATOM 4203 C CA . PRO A 1 524 ? 0.839 -16.937 -4.086 1.00 74.31 524 PRO A CA 1
ATOM 4204 C C . PRO A 1 524 ? 2.146 -17.628 -4.482 1.00 74.31 524 PRO A C 1
ATOM 4206 O O . PRO A 1 524 ? 2.649 -18.507 -3.782 1.00 74.31 524 PRO A O 1
ATOM 4209 N N . GLY A 1 525 ? 2.719 -17.234 -5.617 1.00 73.88 525 GLY A N 1
ATOM 4210 C CA . GLY A 1 525 ? 3.966 -17.807 -6.123 1.00 73.88 525 GLY A CA 1
ATOM 4211 C C . GLY A 1 525 ? 3.808 -19.148 -6.854 1.00 73.88 525 GLY A C 1
ATOM 4212 O O . GLY A 1 525 ? 4.782 -19.633 -7.432 1.00 73.88 525 GLY A O 1
ATOM 4213 N N . ILE A 1 526 ? 2.605 -19.722 -6.906 1.00 83.00 526 ILE A N 1
ATOM 4214 C CA . ILE A 1 526 ? 2.306 -20.925 -7.690 1.00 83.00 526 ILE A CA 1
ATOM 4215 C C . ILE A 1 526 ? 1.734 -20.540 -9.058 1.00 83.00 526 ILE A C 1
ATOM 4217 O O . ILE A 1 526 ? 0.998 -19.564 -9.196 1.00 83.00 526 ILE A O 1
ATOM 4221 N N . TYR A 1 527 ? 2.097 -21.318 -10.078 1.00 90.31 527 TYR A N 1
ATOM 4222 C CA . TYR A 1 527 ? 1.652 -21.135 -11.456 1.00 90.31 527 TYR A CA 1
ATOM 4223 C C . TYR A 1 527 ? 0.369 -21.925 -11.734 1.00 90.31 527 TYR A C 1
ATOM 4225 O O . TYR A 1 527 ? 0.316 -23.129 -11.462 1.00 90.31 527 TYR A O 1
ATOM 4233 N N . TYR A 1 528 ? -0.618 -21.275 -12.350 1.00 94.38 528 TYR A N 1
ATOM 4234 C CA . TYR A 1 528 ? -1.919 -21.857 -12.686 1.00 94.38 528 TYR A CA 1
ATOM 4235 C C . TYR A 1 528 ? -2.346 -21.541 -14.119 1.00 94.38 528 TYR A C 1
ATOM 4237 O O . TYR A 1 528 ? -1.972 -20.509 -14.674 1.00 94.38 528 TYR A O 1
ATOM 4245 N N . TYR A 1 529 ? -3.173 -22.403 -14.705 1.00 97.00 529 TYR A N 1
ATOM 4246 C CA . TYR A 1 529 ? -3.919 -22.081 -15.920 1.00 97.00 529 TYR A CA 1
ATOM 4247 C C . TYR A 1 529 ? -5.204 -21.328 -15.587 1.00 97.00 529 TYR A C 1
ATOM 4249 O O . TYR A 1 529 ? -5.855 -21.600 -14.576 1.00 97.00 529 TYR A O 1
ATOM 4257 N N . LEU A 1 530 ? -5.580 -20.427 -16.487 1.00 96.88 530 LEU A N 1
ATOM 4258 C CA . LEU A 1 530 ? -6.870 -19.755 -16.492 1.00 96.88 530 LEU A CA 1
ATOM 4259 C C . LEU A 1 530 ? -7.785 -20.430 -17.507 1.00 96.88 530 LEU A C 1
ATOM 4261 O O . LEU A 1 530 ? -7.372 -20.653 -18.644 1.00 96.88 530 LEU A O 1
ATOM 4265 N N . VAL A 1 531 ? -9.029 -20.698 -17.122 1.00 97.56 531 VAL A N 1
ATOM 4266 C CA . VAL A 1 531 ? -10.067 -21.178 -18.041 1.00 97.56 531 VAL A CA 1
ATOM 4267 C C . VAL A 1 531 ? -11.279 -20.271 -17.950 1.00 97.56 531 VAL A C 1
ATOM 4269 O O . VAL A 1 531 ? -11.777 -20.025 -16.854 1.00 97.56 531 VAL A O 1
ATOM 4272 N N . VAL A 1 532 ? -11.767 -19.802 -19.093 1.00 97.75 532 VAL A N 1
ATOM 4273 C CA . VAL A 1 532 ? -13.025 -19.058 -19.199 1.00 97.75 532 VAL A CA 1
ATOM 4274 C C . VAL A 1 532 ? -14.083 -19.985 -19.782 1.00 97.75 532 VAL A C 1
ATOM 4276 O O . VAL A 1 532 ? -13.859 -20.614 -20.818 1.00 97.75 532 VAL A O 1
ATOM 4279 N N . LYS A 1 533 ? -15.225 -20.075 -19.099 1.00 95.69 533 LYS A N 1
ATOM 4280 C CA . LYS A 1 533 ? -16.427 -20.776 -19.545 1.00 95.69 533 LYS A CA 1
ATOM 4281 C C . LYS A 1 533 ? -17.591 -19.801 -19.624 1.00 95.69 533 LYS A C 1
ATOM 4283 O O . LYS A 1 533 ? -17.825 -19.048 -18.680 1.00 95.69 533 LYS A O 1
ATOM 4288 N N . HIS A 1 534 ? -18.354 -19.873 -20.700 1.00 96.31 534 HIS A N 1
ATOM 4289 C CA . HIS A 1 534 ? -19.626 -19.177 -20.854 1.00 96.31 534 HIS A CA 1
ATOM 4290 C C . HIS A 1 534 ? -20.704 -20.188 -21.253 1.00 96.31 534 HIS A C 1
ATOM 4292 O O . HIS A 1 534 ? -20.377 -21.290 -21.685 1.00 96.31 534 HIS A O 1
ATOM 4298 N N . ARG A 1 535 ? -21.979 -19.847 -21.038 1.00 92.00 535 ARG A N 1
ATOM 4299 C CA . ARG A 1 535 ? -23.118 -20.765 -21.214 1.00 92.00 535 ARG A CA 1
ATOM 4300 C C . ARG A 1 535 ? -23.264 -21.323 -22.633 1.00 92.00 535 ARG A C 1
ATOM 4302 O O . ARG A 1 535 ? -23.872 -22.376 -22.777 1.00 92.00 535 ARG A O 1
ATOM 4309 N N . ASN A 1 536 ? -22.734 -20.627 -23.636 1.00 94.38 536 ASN A N 1
ATOM 4310 C CA . ASN A 1 536 ? -22.904 -20.973 -25.044 1.00 94.38 536 ASN A CA 1
ATOM 4311 C C . ASN A 1 536 ? -21.607 -20.870 -25.853 1.00 94.38 536 ASN A C 1
ATOM 4313 O O . ASN A 1 536 ? -21.622 -20.715 -27.073 1.00 94.38 536 ASN A O 1
ATOM 4317 N N . SER A 1 537 ? -20.469 -20.924 -25.166 1.00 96.94 537 SER A N 1
ATOM 4318 C CA . SER A 1 537 ? -19.152 -20.857 -25.780 1.00 96.94 537 SER A CA 1
ATOM 4319 C C . SER A 1 537 ? -18.360 -22.109 -25.466 1.00 96.94 537 SER A C 1
ATOM 4321 O O . SER A 1 537 ? -18.531 -22.715 -24.402 1.00 96.94 537 SER A O 1
ATOM 4323 N N . ILE A 1 538 ? -17.395 -22.420 -26.332 1.00 97.00 538 ILE A N 1
ATOM 4324 C CA . ILE A 1 538 ? -16.373 -23.394 -25.960 1.00 97.00 538 ILE A CA 1
ATOM 4325 C C . ILE A 1 538 ? -15.604 -22.861 -24.752 1.00 97.00 538 ILE A C 1
ATOM 4327 O O . ILE A 1 538 ? -15.364 -21.652 -24.609 1.00 97.00 538 ILE A O 1
ATOM 4331 N N . GLU A 1 539 ? -15.167 -23.761 -23.881 1.00 95.88 539 GLU A N 1
ATOM 4332 C CA . GLU A 1 539 ? -14.222 -23.364 -22.848 1.00 95.88 539 GLU A CA 1
ATOM 4333 C C . GLU A 1 539 ? -12.866 -23.000 -23.465 1.00 95.88 539 GLU A C 1
ATOM 4335 O O . GLU A 1 539 ? -12.361 -23.666 -24.372 1.00 95.88 539 GLU A O 1
ATOM 4340 N N . THR A 1 540 ? -12.251 -21.937 -22.953 1.00 98.19 540 THR A N 1
ATOM 4341 C CA . THR A 1 540 ? -10.996 -21.411 -23.499 1.00 98.19 540 THR A CA 1
ATOM 4342 C C . THR A 1 540 ? -9.942 -21.294 -22.412 1.00 98.19 540 THR A C 1
ATOM 4344 O O . THR A 1 540 ? -10.170 -20.683 -21.368 1.00 98.19 540 THR A O 1
ATOM 4347 N N . TRP A 1 541 ? -8.772 -21.880 -22.668 1.00 98.19 541 TRP A N 1
ATOM 4348 C CA . TRP A 1 541 ? -7.642 -21.915 -21.743 1.00 98.19 541 TRP A CA 1
ATOM 4349 C C . TRP A 1 541 ? -6.605 -20.846 -22.079 1.00 98.19 541 TRP A C 1
ATOM 4351 O O . TRP A 1 541 ? -6.335 -20.586 -23.253 1.00 98.19 541 TRP A O 1
ATOM 4361 N N . SER A 1 542 ? -5.955 -20.277 -21.062 1.00 97.56 542 SER A N 1
ATOM 4362 C CA . SER A 1 542 ? -4.773 -19.440 -21.267 1.00 97.56 542 SER A CA 1
ATOM 4363 C C . SER A 1 542 ? -3.647 -20.233 -21.934 1.00 97.56 542 SER A C 1
ATOM 4365 O O . SER A 1 542 ? -3.399 -21.397 -21.617 1.00 97.56 542 SER A O 1
ATOM 4367 N N . LYS A 1 543 ? -2.918 -19.592 -22.855 1.00 96.19 543 LYS A N 1
ATOM 4368 C CA . LYS A 1 543 ? -1.754 -20.195 -23.522 1.00 96.19 543 LYS A CA 1
ATOM 4369 C C . LYS A 1 543 ? -0.663 -20.582 -22.529 1.00 96.19 543 LYS A C 1
ATOM 4371 O O . LYS A 1 543 ? -0.034 -21.629 -22.667 1.00 96.19 543 LYS A O 1
ATOM 4376 N N . THR A 1 544 ? -0.418 -19.708 -21.560 1.00 92.44 544 THR A N 1
ATOM 4377 C CA . THR A 1 544 ? 0.621 -19.865 -20.545 1.00 92.44 544 THR A CA 1
ATOM 4378 C C . THR A 1 544 ? 0.004 -19.905 -19.160 1.00 92.44 544 THR A C 1
ATOM 4380 O O . THR A 1 544 ? -1.078 -19.361 -18.921 1.00 92.44 544 THR A O 1
ATOM 4383 N N . VAL A 1 545 ? 0.729 -20.525 -18.236 1.00 93.25 545 VAL A N 1
ATOM 4384 C CA . VAL A 1 545 ? 0.419 -20.445 -16.812 1.00 93.25 545 VAL A CA 1
ATOM 4385 C C . VAL A 1 545 ? 0.743 -19.052 -16.265 1.00 93.25 545 VAL A C 1
ATOM 4387 O O . VAL A 1 545 ? 1.662 -18.386 -16.746 1.00 93.25 545 VAL A O 1
ATOM 4390 N N . MET A 1 546 ? -0.007 -18.619 -15.258 1.00 89.44 546 MET A N 1
ATOM 4391 C CA . MET A 1 546 ? 0.140 -17.333 -14.577 1.00 89.44 546 MET A CA 1
ATOM 4392 C C . MET A 1 546 ? 0.453 -17.556 -13.103 1.00 89.44 546 MET A C 1
ATOM 4394 O O . MET A 1 546 ? -0.076 -18.483 -12.495 1.00 89.44 546 MET A O 1
ATOM 4398 N N . GLN A 1 547 ? 1.295 -16.702 -12.528 1.00 86.50 547 GLN A N 1
ATOM 4399 C CA . GLN A 1 547 ? 1.698 -16.787 -11.128 1.00 86.50 547 GLN A CA 1
ATOM 4400 C C . GLN A 1 547 ? 1.054 -15.667 -10.323 1.00 86.50 547 GLN A C 1
ATOM 4402 O O . GLN A 1 547 ? 1.514 -14.537 -10.424 1.00 86.50 547 GLN A O 1
ATOM 4407 N N . PHE A 1 548 ? 0.046 -15.987 -9.508 1.00 76.50 548 PHE A N 1
ATOM 4408 C CA . PHE A 1 548 ? -0.611 -15.025 -8.616 1.00 76.50 548 PHE A CA 1
ATOM 4409 C C . PHE A 1 548 ? 0.350 -14.536 -7.530 1.00 76.50 548 PHE A C 1
ATOM 4411 O O . PHE A 1 548 ? 1.102 -15.321 -6.951 1.00 76.50 548 PHE A O 1
ATOM 4418 N N . THR A 1 549 ? 0.349 -13.230 -7.273 1.00 63.03 549 THR A N 1
ATOM 4419 C CA . THR A 1 549 ? 1.171 -12.580 -6.245 1.00 63.03 549 THR A CA 1
ATOM 4420 C C . THR A 1 549 ? 0.286 -11.901 -5.213 1.00 63.03 549 THR A C 1
ATOM 4422 O O . THR A 1 549 ? -0.860 -11.556 -5.496 1.00 63.03 549 THR A O 1
ATOM 4425 N N . THR A 1 550 ? 0.824 -11.678 -4.018 1.00 53.03 550 THR A N 1
ATOM 4426 C CA . THR A 1 550 ? 0.225 -10.744 -3.065 1.00 53.03 550 THR A CA 1
ATOM 4427 C C . THR A 1 550 ? 0.393 -9.318 -3.605 1.00 53.03 550 THR A C 1
ATOM 4429 O O . THR A 1 550 ? 1.496 -8.916 -3.975 1.00 53.03 550 THR A O 1
ATOM 4432 N N . GLY A 1 551 ? -0.700 -8.563 -3.711 1.00 57.53 551 GLY A N 1
ATOM 4433 C CA . GLY A 1 551 ? -0.734 -7.186 -4.209 1.00 57.53 551 GLY A CA 1
ATOM 4434 C C . GLY A 1 551 ? -1.705 -6.947 -5.375 1.00 57.53 551 GLY A C 1
ATOM 4435 O O . GLY A 1 551 ? -2.924 -7.000 -5.225 1.00 57.53 551 GLY A O 1
ATOM 4436 N N . ASP A 1 552 ? -1.173 -6.552 -6.530 1.00 53.03 552 ASP A N 1
ATOM 4437 C CA . ASP A 1 552 ? -2.001 -6.141 -7.668 1.00 53.03 552 ASP A CA 1
ATOM 4438 C C . ASP A 1 552 ? -2.628 -7.350 -8.393 1.00 53.03 552 ASP A C 1
ATOM 4440 O O . ASP A 1 552 ? -1.988 -8.403 -8.494 1.00 53.03 552 ASP A O 1
ATOM 4444 N N . PRO A 1 553 ? -3.858 -7.217 -8.937 1.00 62.25 553 PRO A N 1
ATOM 4445 C CA . PRO A 1 553 ? -4.450 -8.251 -9.773 1.00 62.25 553 PRO A CA 1
ATOM 4446 C C . PRO A 1 553 ? -3.588 -8.561 -10.998 1.00 62.25 553 PRO A C 1
ATOM 4448 O O . PRO A 1 553 ? -2.986 -7.670 -11.601 1.00 62.25 553 PRO A O 1
ATOM 4451 N N . ILE A 1 554 ? -3.596 -9.817 -11.432 1.00 78.12 554 ILE A N 1
ATOM 4452 C CA . ILE A 1 554 ? -2.960 -10.199 -12.696 1.00 78.12 554 ILE A CA 1
ATOM 4453 C C . ILE A 1 554 ? -3.877 -9.848 -13.850 1.00 78.12 554 ILE A C 1
ATOM 4455 O O . ILE A 1 554 ? -5.046 -10.203 -13.819 1.00 78.12 554 ILE A O 1
ATOM 4459 N N . ALA A 1 555 ? -3.348 -9.209 -14.890 1.00 84.44 555 ALA A N 1
ATOM 4460 C CA . ALA A 1 555 ? -4.099 -8.958 -16.112 1.00 84.44 555 ALA A CA 1
ATOM 4461 C C . ALA A 1 555 ? -3.912 -10.092 -17.129 1.00 84.44 555 ALA A C 1
ATOM 4463 O O . ALA A 1 555 ? -2.780 -10.452 -17.472 1.00 84.44 555 ALA A O 1
ATOM 4464 N N . TYR A 1 556 ? -5.018 -10.611 -17.664 1.00 92.25 556 TYR A N 1
ATOM 4465 C CA . TYR A 1 556 ? -5.016 -11.522 -18.804 1.00 92.25 556 TYR A CA 1
ATOM 4466 C C . TYR A 1 556 ? -6.047 -11.103 -19.849 1.00 92.25 556 TYR A C 1
ATOM 4468 O O . TYR A 1 556 ? -7.242 -11.033 -19.578 1.00 92.25 556 TYR A O 1
ATOM 4476 N N . ASP A 1 557 ? -5.567 -10.847 -21.064 1.00 93.94 557 ASP A N 1
ATOM 4477 C CA . ASP A 1 557 ? -6.373 -10.322 -22.162 1.00 93.94 557 ASP A CA 1
ATOM 4478 C C . ASP A 1 557 ? -6.341 -11.281 -23.358 1.00 93.94 557 ASP A C 1
ATOM 4480 O O . ASP A 1 557 ? -5.310 -11.413 -24.032 1.00 93.94 557 ASP A O 1
ATOM 4484 N N . PHE A 1 558 ? -7.471 -11.946 -23.613 1.00 96.81 558 PHE A N 1
ATOM 4485 C CA . PHE A 1 558 ? -7.665 -12.846 -24.752 1.00 96.81 558 PHE A CA 1
ATOM 4486 C C . PHE A 1 558 ? -7.846 -12.101 -26.081 1.00 96.81 558 PHE A C 1
ATOM 4488 O O . PHE A 1 558 ? -7.610 -12.682 -27.136 1.00 96.81 558 PHE A O 1
ATOM 4495 N N . THR A 1 559 ? -8.216 -10.821 -26.056 1.00 95.56 559 THR A N 1
ATOM 4496 C CA . THR A 1 559 ? -8.648 -10.072 -27.248 1.00 95.56 559 THR A CA 1
ATOM 4497 C C . THR A 1 559 ? -7.497 -9.585 -28.121 1.00 95.56 559 THR A C 1
ATOM 4499 O O . THR A 1 559 ? -7.670 -9.355 -29.313 1.00 95.56 559 THR A O 1
ATOM 4502 N N . THR A 1 560 ? -6.287 -9.530 -27.561 1.00 90.69 560 THR A N 1
ATOM 4503 C CA . THR A 1 560 ? -5.104 -8.961 -28.228 1.00 90.69 560 THR A CA 1
ATOM 4504 C C . THR A 1 560 ? -4.463 -9.850 -29.300 1.00 90.69 560 THR A C 1
ATOM 4506 O O . THR A 1 560 ? -3.812 -9.341 -30.211 1.00 90.69 560 THR A O 1
ATOM 4509 N N . SER A 1 561 ? -4.572 -11.178 -29.195 1.00 94.88 561 SER A N 1
ATOM 4510 C CA . SER A 1 561 ? -3.969 -12.122 -30.150 1.00 94.88 561 SER A CA 1
ATOM 4511 C C . SER A 1 561 ? -4.559 -13.518 -29.987 1.00 94.88 561 SER A C 1
ATOM 4513 O O . SER A 1 561 ? -4.712 -13.983 -28.858 1.00 94.88 561 SER A O 1
ATOM 4515 N N . LYS A 1 562 ? -4.731 -14.263 -31.090 1.00 96.50 562 LYS A N 1
ATOM 4516 C CA . LYS A 1 562 ? -5.087 -15.693 -31.030 1.00 96.50 562 LYS A CA 1
ATOM 4517 C C . LYS A 1 562 ? -4.146 -16.510 -30.141 1.00 96.50 562 LYS A C 1
ATOM 4519 O O . LYS A 1 562 ? -4.581 -17.432 -29.464 1.00 96.50 562 LYS A O 1
ATOM 4524 N N . THR A 1 563 ? -2.870 -16.123 -30.064 1.00 95.81 563 THR A N 1
ATOM 4525 C CA . THR A 1 563 ? -1.840 -16.814 -29.269 1.00 95.81 563 THR A CA 1
ATOM 4526 C C . THR A 1 563 ? -2.024 -16.671 -27.758 1.00 95.81 563 THR A C 1
ATOM 4528 O O . THR A 1 563 ? -1.219 -17.203 -26.995 1.00 95.81 563 THR A O 1
ATOM 4531 N N . LYS A 1 564 ? -3.045 -15.935 -27.305 1.00 96.69 564 LYS A N 1
ATOM 4532 C CA . LYS A 1 564 ? -3.446 -15.848 -25.898 1.00 96.69 564 LYS A CA 1
ATOM 4533 C C . LYS A 1 564 ? -4.275 -17.050 -25.456 1.00 96.69 564 LYS A C 1
ATOM 4535 O O . LYS A 1 564 ? -4.303 -17.337 -24.263 1.00 96.69 564 LYS A O 1
ATOM 4540 N N . ALA A 1 565 ? -4.885 -17.789 -26.375 1.00 97.56 565 ALA A N 1
ATOM 4541 C CA . ALA A 1 565 ? -5.531 -19.052 -26.053 1.00 97.56 565 ALA A CA 1
ATOM 4542 C C . ALA A 1 565 ? -4.609 -20.239 -26.337 1.00 97.56 565 ALA A C 1
ATOM 4544 O O . ALA A 1 565 ? -3.808 -20.227 -27.278 1.00 97.56 565 ALA A O 1
ATOM 4545 N N . PHE A 1 566 ? -4.733 -21.293 -25.533 1.00 97.00 566 PHE A N 1
ATOM 4546 C CA . PHE A 1 566 ? -4.105 -22.570 -25.843 1.00 97.00 566 PHE A CA 1
ATOM 4547 C C . PHE A 1 566 ? -4.591 -23.073 -27.216 1.00 97.00 566 PHE A C 1
ATOM 4549 O O . PHE A 1 566 ? -5.741 -22.864 -27.591 1.00 97.00 566 PHE A O 1
ATOM 4556 N N . GLY A 1 567 ? -3.690 -23.653 -28.014 1.00 96.38 567 GLY A N 1
ATOM 4557 C CA . GLY A 1 567 ? -4.001 -24.045 -29.399 1.00 96.38 567 GLY A CA 1
ATOM 4558 C C . GLY A 1 567 ? -4.257 -22.897 -30.390 1.00 96.38 567 GLY A C 1
ATOM 4559 O O . GLY A 1 567 ? -4.644 -23.172 -31.517 1.00 96.38 567 GLY A O 1
ATOM 4560 N N . ASP A 1 568 ? -4.031 -21.636 -30.002 1.00 97.31 568 ASP A N 1
ATOM 4561 C CA . ASP A 1 568 ? -4.392 -20.445 -30.787 1.00 97.31 568 ASP A CA 1
ATOM 4562 C C . ASP A 1 568 ? -5.906 -20.369 -31.099 1.00 97.31 568 ASP A C 1
ATOM 4564 O O . ASP A 1 568 ? -6.329 -19.888 -32.154 1.00 97.31 568 ASP A O 1
ATOM 4568 N N . ASN A 1 569 ? -6.715 -20.872 -30.162 1.00 96.38 569 ASN A N 1
ATOM 4569 C CA . ASN A 1 569 ? -8.128 -21.192 -30.338 1.00 96.38 569 ASN A CA 1
ATOM 4570 C C . ASN A 1 569 ? -9.073 -20.000 -30.087 1.00 96.38 569 ASN A C 1
ATOM 4572 O O . ASN A 1 569 ? -9.870 -20.013 -29.152 1.00 96.38 569 ASN A O 1
ATOM 4576 N N . LEU A 1 570 ? -8.951 -18.943 -30.897 1.00 98.12 570 LEU A N 1
ATOM 4577 C CA . LEU A 1 570 ? -9.807 -17.749 -30.837 1.00 98.12 570 LEU A CA 1
ATOM 4578 C C . LEU A 1 570 ? -10.249 -17.304 -32.236 1.00 98.12 570 LEU A C 1
ATOM 4580 O O . LEU A 1 570 ? -9.486 -17.406 -33.202 1.00 98.12 570 LEU A O 1
ATOM 4584 N N . LYS A 1 571 ? -11.451 -16.733 -32.326 1.00 97.12 571 LYS A N 1
ATOM 4585 C CA . LYS A 1 571 ? -12.014 -16.128 -33.534 1.00 97.12 571 LYS A CA 1
ATOM 4586 C C . LYS A 1 571 ? -11.550 -14.686 -33.683 1.00 97.12 571 LYS A C 1
ATOM 4588 O O . LYS A 1 571 ? -11.755 -13.890 -32.780 1.00 97.12 571 LYS A O 1
ATOM 4593 N N . TYR A 1 572 ? -11.034 -14.289 -34.842 1.00 96.94 572 TYR A N 1
ATOM 4594 C CA . TYR A 1 572 ? -10.892 -12.861 -35.147 1.00 96.94 572 TYR A CA 1
ATOM 4595 C C . TYR A 1 572 ? -12.214 -12.292 -35.687 1.00 96.94 572 TYR A C 1
ATOM 4597 O O . TYR A 1 572 ? -12.695 -12.752 -36.725 1.00 96.94 572 TYR A O 1
ATOM 4605 N N . LYS A 1 573 ? -12.797 -11.300 -35.001 1.00 94.88 573 LYS A N 1
ATOM 4606 C CA . LYS A 1 573 ? -14.055 -10.634 -35.383 1.00 94.88 573 LYS A CA 1
ATOM 4607 C C . LYS A 1 573 ? -13.974 -9.136 -35.079 1.00 94.88 573 LYS A C 1
ATOM 4609 O O . LYS A 1 573 ? -13.738 -8.726 -33.945 1.00 94.88 573 LYS A O 1
ATOM 4614 N N . SER A 1 574 ? -14.181 -8.313 -36.108 1.00 92.69 574 SER A N 1
ATOM 4615 C CA . SER A 1 574 ? -14.292 -6.849 -35.995 1.00 92.69 574 SER A CA 1
ATOM 4616 C C . SER A 1 574 ? -13.165 -6.184 -35.189 1.00 92.69 574 SER A C 1
ATOM 4618 O O . SER A 1 574 ? -13.417 -5.402 -34.279 1.00 92.69 574 SER A O 1
ATOM 4620 N N . GLY A 1 575 ? -11.911 -6.510 -35.517 1.00 89.62 575 GLY A N 1
ATOM 4621 C CA . GLY A 1 575 ? -10.732 -5.888 -34.905 1.00 89.62 575 GLY A CA 1
ATOM 4622 C C . GLY A 1 575 ? -10.135 -6.647 -33.720 1.00 89.62 575 GLY A C 1
ATOM 4623 O O . GLY A 1 575 ? -8.984 -6.392 -33.382 1.00 89.62 575 GLY A O 1
ATOM 4624 N N . GLU A 1 576 ? -10.865 -7.601 -33.142 1.00 93.50 576 GLU A N 1
ATOM 4625 C CA . GLU A 1 576 ? -10.550 -8.213 -31.847 1.00 93.50 576 GLU A CA 1
ATOM 4626 C C . GLU A 1 576 ? -10.611 -9.740 -31.918 1.00 93.50 576 GLU A C 1
ATOM 4628 O O . GLU A 1 576 ? -11.302 -10.312 -32.768 1.00 93.50 576 GLU A O 1
ATOM 4633 N N . TYR A 1 577 ? -9.911 -10.416 -31.007 1.00 98.06 577 TYR A N 1
ATOM 4634 C CA . TYR A 1 577 ? -10.043 -11.861 -30.834 1.00 98.06 577 TYR A CA 1
ATOM 4635 C C . TYR A 1 577 ? -11.133 -12.202 -29.805 1.00 98.06 577 TYR A C 1
ATOM 4637 O O . TYR A 1 577 ? -11.171 -11.658 -28.705 1.00 98.06 577 TYR A O 1
ATOM 4645 N N . CYS A 1 578 ? -12.024 -13.116 -30.171 1.00 97.94 578 CYS A N 1
ATOM 4646 C CA . CYS A 1 578 ? -13.180 -13.539 -29.394 1.00 97.94 578 CYS A CA 1
ATOM 4647 C C . CYS A 1 578 ? -13.119 -15.046 -29.120 1.00 97.94 578 CYS A C 1
ATOM 4649 O O . CYS A 1 578 ? -12.573 -15.817 -29.913 1.00 97.94 578 CYS A O 1
ATOM 4651 N N . ILE A 1 579 ? -13.697 -15.468 -28.002 1.00 98.44 579 ILE A N 1
ATOM 4652 C CA . ILE A 1 579 ? -13.964 -16.870 -27.691 1.00 98.44 579 ILE A CA 1
ATOM 4653 C C . ILE A 1 579 ? -15.088 -17.350 -28.611 1.00 98.44 579 ILE A C 1
ATOM 4655 O O . ILE A 1 579 ? -16.099 -16.661 -28.746 1.00 98.44 579 ILE A O 1
ATOM 4659 N N . TYR A 1 580 ? -14.900 -18.510 -29.242 1.00 98.56 580 TYR A N 1
ATOM 4660 C CA . TYR A 1 580 ? -15.898 -19.091 -30.138 1.00 98.56 580 TYR A CA 1
ATOM 4661 C C . TYR A 1 580 ? -17.196 -19.427 -29.396 1.00 98.56 580 TYR A C 1
ATOM 4663 O O . TYR A 1 580 ? -17.171 -20.084 -28.351 1.00 98.56 580 TYR A O 1
ATOM 4671 N N . SER A 1 581 ? -18.318 -19.006 -29.972 1.00 97.94 581 SER A N 1
ATOM 4672 C CA . SER A 1 581 ? -19.671 -19.349 -29.517 1.00 97.94 581 SER A CA 1
ATOM 4673 C C . SER A 1 581 ? -20.193 -20.597 -30.249 1.00 97.94 581 SER A C 1
ATOM 4675 O O . SER A 1 581 ? -19.629 -21.005 -31.263 1.00 97.94 581 SER A O 1
ATOM 4677 N N . GLY A 1 582 ? -21.267 -21.205 -29.753 1.00 96.75 582 GLY A N 1
ATOM 4678 C CA . GLY A 1 582 ? -21.969 -22.319 -30.399 1.00 96.75 582 GLY A CA 1
ATOM 4679 C C . GLY A 1 582 ? -21.961 -23.638 -29.631 1.00 96.75 582 GLY A C 1
ATOM 4680 O O . GLY A 1 582 ? -22.748 -24.504 -29.968 1.00 96.75 582 GLY A O 1
ATOM 4681 N N . ASP A 1 583 ? -21.146 -23.793 -28.587 1.00 97.44 583 ASP A N 1
ATOM 4682 C CA . ASP A 1 583 ? -21.153 -24.994 -27.731 1.00 97.44 583 ASP A CA 1
ATOM 4683 C C . ASP A 1 583 ? -22.216 -24.818 -26.634 1.00 97.44 583 ASP A C 1
ATOM 4685 O O . ASP A 1 583 ? -21.938 -24.371 -25.514 1.00 97.44 583 ASP A O 1
ATOM 4689 N N . VAL A 1 584 ? -23.477 -25.069 -26.993 1.00 96.19 584 VAL A N 1
ATOM 4690 C CA . VAL A 1 584 ? -24.650 -24.868 -26.120 1.00 96.19 584 VAL A CA 1
ATOM 4691 C C . VAL A 1 584 ? -24.925 -26.090 -25.249 1.00 96.19 584 VAL A C 1
ATOM 4693 O O . VAL A 1 584 ? -25.652 -26.010 -24.254 1.00 96.19 584 VAL A O 1
ATOM 4696 N N . ASN A 1 585 ? -24.367 -27.246 -25.614 1.00 91.19 585 ASN A N 1
ATOM 4697 C CA . ASN A 1 585 ? -24.471 -28.477 -24.843 1.00 91.19 585 ASN A CA 1
ATOM 4698 C C . ASN A 1 585 ? -23.305 -28.662 -23.836 1.00 91.19 585 ASN A C 1
ATOM 4700 O O . ASN A 1 585 ? -23.426 -29.485 -22.922 1.00 91.19 585 ASN A O 1
ATOM 4704 N N . GLN A 1 586 ? -22.251 -27.842 -23.948 1.00 92.94 586 GLN A N 1
ATOM 4705 C CA . GLN A 1 586 ? -21.056 -27.805 -23.102 1.00 92.94 586 GLN A CA 1
ATOM 4706 C C . GLN A 1 586 ? -20.214 -29.094 -23.138 1.00 92.94 586 GLN A C 1
ATOM 4708 O O . GLN A 1 586 ? -19.577 -29.446 -22.133 1.00 92.94 586 GLN A O 1
ATOM 4713 N N . ASP A 1 587 ? -20.193 -29.798 -24.272 1.00 91.00 587 ASP A N 1
ATOM 4714 C CA . ASP A 1 587 ? -19.372 -30.995 -24.492 1.00 91.00 587 ASP A CA 1
ATOM 4715 C C . ASP A 1 587 ? -17.944 -30.680 -24.978 1.00 91.00 587 ASP A C 1
ATOM 4717 O O . ASP A 1 587 ? -17.048 -31.533 -24.900 1.00 91.00 587 ASP A O 1
ATOM 4721 N N . GLY A 1 588 ? -17.691 -29.419 -25.338 1.00 92.69 588 GLY A N 1
ATOM 4722 C CA . GLY A 1 588 ? -16.395 -28.925 -25.776 1.00 92.69 588 GLY A CA 1
ATOM 4723 C C . GLY A 1 588 ? -16.182 -28.981 -27.285 1.00 92.69 588 GLY A C 1
ATOM 4724 O O . GLY A 1 588 ? -15.051 -28.754 -27.713 1.00 92.69 588 GLY A O 1
ATOM 4725 N N . VAL A 1 589 ? -17.198 -29.272 -28.090 1.00 96.38 589 VAL A N 1
ATOM 4726 C CA . VAL A 1 589 ? -17.170 -29.197 -29.554 1.00 96.38 589 VAL A CA 1
ATOM 4727 C C . VAL A 1 589 ? -18.402 -28.420 -30.009 1.00 96.38 589 VAL A C 1
ATOM 4729 O O . VAL A 1 589 ? -19.439 -28.502 -29.379 1.00 96.38 589 VAL A O 1
ATOM 4732 N N . VAL A 1 590 ? -18.285 -27.634 -31.080 1.00 97.88 590 VAL A N 1
ATOM 4733 C CA . VAL A 1 590 ? -19.465 -27.084 -31.761 1.00 97.88 590 VAL A CA 1
ATOM 4734 C C . VAL A 1 590 ? -19.813 -28.041 -32.889 1.00 97.88 590 VAL A C 1
ATOM 4736 O O . VAL A 1 590 ? -19.021 -28.184 -33.825 1.00 97.88 590 VAL A O 1
ATOM 4739 N N . ASP A 1 591 ? -20.947 -28.731 -32.805 1.00 97.25 591 ASP A N 1
ATOM 4740 C CA . ASP A 1 591 ? -21.342 -29.703 -33.825 1.00 97.25 591 ASP A CA 1
ATOM 4741 C C . ASP A 1 591 ? -22.851 -29.738 -34.127 1.00 97.25 591 ASP A C 1
ATOM 4743 O O . ASP A 1 591 ? -23.632 -28.873 -33.735 1.00 97.25 591 ASP A O 1
ATOM 4747 N N . ALA A 1 592 ? -23.276 -30.742 -34.899 1.00 95.88 592 ALA A N 1
ATOM 4748 C CA . ALA A 1 592 ? -24.669 -30.890 -35.309 1.00 95.88 592 ALA A CA 1
ATOM 4749 C C . ALA A 1 592 ? -25.644 -31.034 -34.124 1.00 95.88 592 ALA A C 1
ATOM 4751 O O . ALA A 1 592 ? -26.835 -30.760 -34.274 1.00 95.88 592 ALA A O 1
ATOM 4752 N N . THR A 1 593 ? -25.175 -31.484 -32.958 1.00 96.06 593 THR A N 1
ATOM 4753 C CA . THR A 1 593 ? -26.004 -31.594 -31.758 1.00 96.06 593 THR A CA 1
ATOM 4754 C C . THR A 1 593 ? -26.292 -30.228 -31.143 1.00 96.06 593 THR A C 1
ATOM 4756 O O . THR A 1 593 ? -27.417 -30.020 -30.683 1.00 96.06 593 THR A O 1
ATOM 4759 N N . ASP A 1 594 ? -25.352 -29.284 -31.211 1.00 97.62 594 ASP A N 1
ATOM 4760 C CA . ASP A 1 594 ? -25.579 -27.888 -30.834 1.00 97.62 594 ASP A CA 1
ATOM 4761 C C . ASP A 1 594 ? -26.518 -27.197 -31.815 1.00 97.62 594 ASP A C 1
ATOM 4763 O O . ASP A 1 594 ? -27.548 -26.661 -31.399 1.00 97.62 594 ASP A O 1
ATOM 4767 N N . ASN A 1 595 ? -26.223 -27.304 -33.117 1.00 96.56 595 ASN A N 1
ATOM 4768 C CA . ASN A 1 595 ? -27.039 -26.692 -34.170 1.00 96.56 595 ASN A CA 1
ATOM 4769 C C . ASN A 1 595 ? -28.484 -27.176 -34.079 1.00 96.56 595 ASN A C 1
ATOM 4771 O O . ASN A 1 595 ? -29.400 -26.369 -34.114 1.00 96.56 595 ASN A O 1
ATOM 4775 N N . SER A 1 596 ? -28.707 -28.474 -33.833 1.00 96.50 596 SER A N 1
ATOM 4776 C CA . SER A 1 596 ? -30.066 -29.005 -33.691 1.00 96.50 596 SER A CA 1
ATOM 4777 C C . SER A 1 596 ? -30.866 -28.356 -32.557 1.00 96.50 596 SER A C 1
ATOM 4779 O O . SER A 1 596 ? -32.086 -28.256 -32.653 1.00 96.50 596 SER A O 1
ATOM 4781 N N . ARG A 1 597 ? -30.213 -27.923 -31.470 1.00 96.81 597 ARG A N 1
ATOM 4782 C CA . ARG A 1 597 ? -30.888 -27.230 -30.363 1.00 96.81 597 ARG A CA 1
ATOM 4783 C C . ARG A 1 597 ? -31.213 -25.797 -30.749 1.00 96.81 597 ARG A C 1
ATOM 4785 O O . ARG A 1 597 ? -32.345 -25.374 -30.551 1.00 96.81 597 ARG A O 1
ATOM 4792 N N . ILE A 1 598 ? -30.241 -25.101 -31.332 1.00 97.25 598 ILE A N 1
ATOM 4793 C CA . ILE A 1 598 ? -30.398 -23.717 -31.780 1.00 97.25 598 ILE A CA 1
ATOM 4794 C C . ILE A 1 598 ? -31.476 -23.637 -32.864 1.00 97.25 598 ILE A C 1
ATOM 4796 O O . ILE A 1 598 ? -32.388 -22.838 -32.735 1.00 97.25 598 ILE A O 1
ATOM 4800 N N . ASP A 1 599 ? -31.463 -24.532 -33.855 1.00 97.06 599 ASP A N 1
ATOM 4801 C CA . ASP A 1 599 ? -32.463 -24.595 -34.927 1.00 97.06 599 ASP A CA 1
ATOM 4802 C C . ASP A 1 599 ? -33.879 -24.851 -34.396 1.00 97.06 599 ASP A C 1
ATOM 4804 O O . ASP A 1 599 ? -34.848 -24.267 -34.885 1.00 97.06 599 ASP A O 1
ATOM 4808 N N . ASN A 1 600 ? -34.020 -25.733 -33.400 1.00 95.88 600 ASN A N 1
ATOM 4809 C CA . ASN A 1 600 ? -35.317 -26.012 -32.785 1.00 95.88 600 ASN A CA 1
ATOM 4810 C C . ASN A 1 600 ? -35.854 -24.784 -32.039 1.00 95.88 600 ASN A C 1
ATOM 4812 O O . ASN A 1 600 ? -37.037 -24.467 -32.168 1.00 95.88 600 ASN A O 1
ATOM 4816 N N . ASP A 1 601 ? -35.004 -24.094 -31.281 1.00 96.19 601 ASP A N 1
ATOM 4817 C CA . ASP A 1 601 ? -35.393 -22.901 -30.528 1.00 96.19 601 ASP A CA 1
ATOM 4818 C C . ASP A 1 601 ? -35.636 -21.704 -31.466 1.00 96.19 601 ASP A C 1
ATOM 4820 O O . ASP A 1 601 ? -36.626 -20.992 -31.298 1.00 96.19 601 ASP A O 1
ATOM 4824 N N . ALA A 1 602 ? -34.841 -21.567 -32.533 1.00 94.62 602 ALA A N 1
ATOM 4825 C CA . ALA A 1 602 ? -35.025 -20.579 -33.595 1.00 94.62 602 ALA A CA 1
ATOM 4826 C C . ALA A 1 602 ? -36.342 -20.783 -34.354 1.00 94.62 602 ALA A C 1
ATOM 4828 O O . ALA A 1 602 ? -37.078 -19.832 -34.616 1.00 94.62 602 ALA A O 1
ATOM 4829 N N . PHE A 1 603 ? -36.696 -22.033 -34.674 1.00 93.94 603 PHE A N 1
ATOM 4830 C CA . PHE A 1 603 ? -37.982 -22.358 -35.297 1.00 93.94 603 PHE A CA 1
ATOM 4831 C C . PHE A 1 603 ? -39.172 -21.981 -34.403 1.00 93.94 603 PHE A C 1
ATOM 4833 O O . PHE A 1 603 ? -40.227 -21.581 -34.904 1.00 93.94 603 PHE A O 1
ATOM 4840 N N . ASN A 1 604 ? -39.006 -22.112 -33.085 1.00 93.19 604 ASN A N 1
ATOM 4841 C CA . ASN A 1 604 ? -40.028 -21.770 -32.102 1.00 93.19 604 ASN A CA 1
ATOM 4842 C C . ASN A 1 604 ? -40.031 -20.283 -31.713 1.00 93.19 604 ASN A C 1
ATOM 4844 O O . ASN A 1 604 ? -40.952 -19.875 -31.005 1.00 93.19 604 ASN A O 1
ATOM 4848 N N . PHE A 1 605 ? -39.071 -19.483 -32.199 1.00 89.06 605 PHE A N 1
ATOM 4849 C CA . PHE A 1 605 ? -38.837 -18.103 -31.760 1.00 89.06 605 PHE A CA 1
ATOM 4850 C C . PHE A 1 605 ? -38.744 -18.011 -30.233 1.00 89.06 605 PHE A C 1
ATOM 4852 O O . PHE A 1 605 ? -39.438 -17.208 -29.605 1.00 89.06 605 PHE A O 1
ATOM 4859 N N . GLU A 1 606 ? -37.946 -18.892 -29.628 1.00 90.31 606 GLU A N 1
ATOM 4860 C CA . GLU A 1 606 ? -37.726 -18.870 -28.185 1.00 90.31 606 GLU A CA 1
ATOM 4861 C C . GLU A 1 606 ? -37.102 -17.526 -27.775 1.00 90.31 606 GLU A C 1
ATOM 4863 O O . GLU A 1 606 ? -36.243 -16.985 -28.470 1.00 90.31 606 GLU A O 1
ATOM 4868 N N . THR A 1 607 ? -37.549 -16.969 -26.648 1.00 84.94 607 THR A N 1
ATOM 4869 C CA . THR A 1 607 ? -37.110 -15.645 -26.181 1.00 84.94 607 THR A CA 1
ATOM 4870 C C . THR A 1 607 ? -36.640 -15.672 -24.733 1.00 84.94 607 THR A C 1
ATOM 4872 O O . THR A 1 607 ? -37.137 -16.458 -23.925 1.00 84.94 607 THR A O 1
ATOM 4875 N N . GLY A 1 608 ? -35.770 -14.734 -24.370 1.00 82.81 608 GLY A N 1
ATOM 4876 C CA . GLY A 1 608 ? -35.260 -14.532 -23.019 1.00 82.81 608 GLY A CA 1
ATOM 4877 C C . GLY A 1 608 ? -33.872 -15.136 -22.801 1.00 82.81 608 GLY A C 1
ATOM 4878 O O . GLY A 1 608 ? -33.118 -15.391 -23.732 1.00 82.81 608 GLY A O 1
ATOM 4879 N N . TYR A 1 609 ? -33.508 -15.358 -21.536 1.00 84.62 609 TYR A N 1
ATOM 4880 C CA . TYR A 1 609 ? -32.173 -15.832 -21.160 1.00 84.62 609 TYR A CA 1
ATOM 4881 C C . TYR A 1 609 ? -32.031 -17.355 -21.340 1.00 84.62 609 TYR A C 1
ATOM 4883 O O . TYR A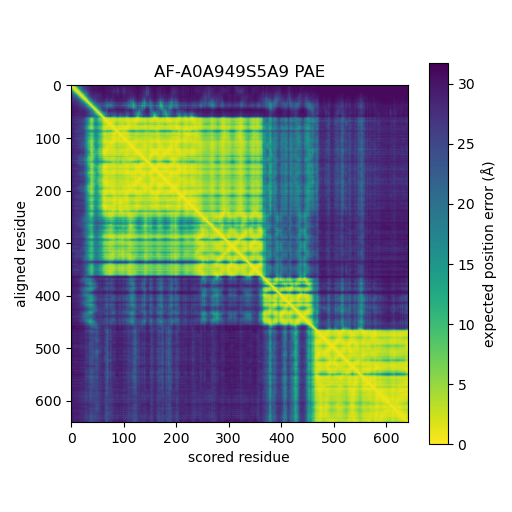 1 609 ? -32.080 -18.119 -20.372 1.00 84.62 609 TYR A O 1
ATOM 4891 N N . VAL A 1 610 ? -31.856 -17.803 -22.584 1.00 89.25 610 VAL A N 1
ATOM 48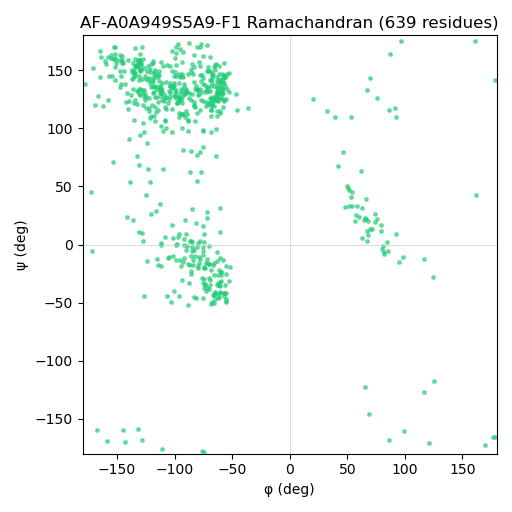92 C CA . VAL A 1 610 ? -31.685 -19.223 -22.950 1.00 89.25 610 VAL A CA 1
ATOM 4893 C C . VAL A 1 610 ? -30.269 -19.515 -23.454 1.00 89.25 610 VAL A C 1
ATOM 4895 O O . VAL A 1 610 ? -29.534 -18.611 -23.832 1.00 89.25 610 VAL A O 1
ATOM 4898 N N . VAL A 1 611 ? -29.815 -20.770 -23.381 1.00 92.69 611 VAL A N 1
ATOM 4899 C CA . VAL A 1 611 ? -28.430 -21.136 -23.762 1.00 92.69 611 VAL A CA 1
ATOM 4900 C C . VAL A 1 611 ? -28.197 -21.125 -25.274 1.00 92.69 611 VAL A C 1
ATOM 4902 O O . VAL A 1 611 ? -27.056 -21.041 -25.708 1.00 92.69 611 VAL A O 1
ATOM 4905 N N . THR A 1 612 ? -29.267 -21.213 -26.056 1.00 95.31 612 THR A N 1
ATOM 4906 C CA . THR A 1 612 ? -29.282 -21.226 -27.524 1.00 95.31 612 THR A CA 1
ATOM 4907 C C . THR A 1 612 ? -29.260 -19.833 -28.148 1.00 95.31 612 THR A C 1
ATOM 4909 O O . THR A 1 612 ? -28.938 -19.724 -29.324 1.00 95.31 612 THR A O 1
ATOM 4912 N N . ASP A 1 613 ? -29.508 -18.787 -27.355 1.00 94.69 613 ASP A N 1
ATOM 4913 C CA . ASP A 1 613 ? -29.292 -17.387 -27.731 1.00 94.69 613 ASP A CA 1
ATOM 4914 C C . ASP A 1 613 ? -27.783 -17.094 -27.679 1.00 94.69 613 ASP A C 1
ATOM 4916 O O . ASP A 1 613 ? -27.191 -16.926 -26.605 1.00 94.69 613 ASP A O 1
ATOM 4920 N N . LEU A 1 614 ? -27.139 -17.130 -28.844 1.00 96.38 614 LEU A N 1
ATOM 4921 C CA . LEU A 1 614 ? -25.713 -16.900 -29.045 1.00 96.38 614 LEU A CA 1
ATOM 4922 C C . LEU A 1 614 ? -25.376 -15.419 -29.201 1.00 96.38 614 LEU A C 1
ATOM 4924 O O . LEU A 1 614 ? -24.233 -15.045 -28.925 1.00 96.38 614 LEU A O 1
ATOM 4928 N N . THR A 1 615 ? -26.313 -14.588 -29.649 1.00 93.62 615 THR A N 1
ATOM 4929 C CA . THR A 1 615 ? -26.094 -13.148 -29.834 1.00 93.62 615 THR A CA 1
ATOM 4930 C C . THR A 1 615 ? -26.330 -12.345 -28.552 1.00 93.62 615 THR A C 1
ATOM 4932 O O . THR A 1 615 ? -25.736 -11.276 -28.366 1.00 93.62 615 THR A O 1
ATOM 4935 N N . GLY A 1 616 ? -27.116 -12.883 -27.622 1.00 90.38 616 GLY A N 1
ATOM 4936 C CA . GLY A 1 616 ? -27.494 -12.237 -26.373 1.00 90.38 616 GLY A CA 1
ATOM 4937 C C . GLY A 1 616 ? -28.522 -11.124 -26.561 1.00 90.38 616 GLY A C 1
ATOM 4938 O O . GLY A 1 616 ? -28.506 -10.175 -25.776 1.00 90.38 616 GLY A O 1
ATOM 4939 N N . ASP A 1 617 ? -29.336 -11.178 -27.615 1.00 90.25 617 ASP A N 1
ATOM 4940 C CA . ASP A 1 617 ? -30.374 -10.184 -27.912 1.00 90.25 617 ASP A CA 1
ATOM 4941 C C . ASP A 1 617 ? -31.776 -10.589 -27.413 1.00 90.25 617 ASP A C 1
ATOM 4943 O O . ASP A 1 617 ? -32.754 -9.878 -27.657 1.00 90.25 617 ASP A O 1
ATOM 4947 N N . GLU A 1 618 ? -31.841 -11.675 -26.633 1.00 91.25 618 GLU A N 1
ATOM 4948 C CA . GLU A 1 618 ? -33.046 -12.263 -26.047 1.00 91.25 618 GLU A CA 1
ATOM 4949 C C . GLU A 1 618 ? -33.991 -12.933 -27.057 1.00 91.25 618 GLU A C 1
ATOM 4951 O O . GLU A 1 618 ? -35.124 -13.258 -26.682 1.00 91.25 618 GLU A O 1
ATOM 4956 N N . VAL A 1 619 ? -33.565 -13.181 -28.299 1.00 90.56 619 VAL A N 1
ATOM 4957 C CA . VAL A 1 619 ? -34.350 -13.906 -29.308 1.00 90.56 619 VAL A CA 1
ATOM 4958 C C . VAL A 1 619 ? -33.466 -14.940 -29.996 1.00 90.56 619 VAL A C 1
ATOM 4960 O O . VAL A 1 619 ? -32.450 -14.597 -30.572 1.00 90.56 619 VAL A O 1
ATOM 4963 N N . VAL A 1 620 ? -33.875 -16.211 -29.986 1.00 95.31 620 VAL A N 1
ATOM 4964 C CA . VAL A 1 620 ? -33.178 -17.230 -30.781 1.00 95.31 620 VAL A CA 1
ATOM 4965 C C . VAL A 1 620 ? -33.693 -17.169 -32.214 1.00 95.31 620 VAL A C 1
ATOM 4967 O O . VAL A 1 620 ? -34.883 -17.401 -32.451 1.00 95.31 620 VAL A O 1
ATOM 4970 N N . ASP A 1 621 ? -32.822 -16.870 -33.175 1.00 95.12 621 ASP A N 1
ATOM 4971 C CA . ASP A 1 621 ? -33.178 -16.817 -34.591 1.00 95.12 621 ASP A CA 1
ATOM 4972 C C . ASP A 1 621 ? -32.054 -17.292 -35.542 1.00 95.12 621 ASP A C 1
ATOM 4974 O O . ASP A 1 621 ? -31.184 -18.097 -35.194 1.00 95.12 621 ASP A O 1
ATOM 4978 N N . ALA A 1 622 ? -32.132 -16.887 -36.813 1.00 94.62 622 ALA A N 1
ATOM 4979 C CA . ALA A 1 622 ? -31.166 -17.286 -37.828 1.00 94.62 622 ALA A CA 1
ATOM 4980 C C . ALA A 1 622 ? -29.754 -16.726 -37.570 1.00 94.62 622 ALA A C 1
ATOM 4982 O O . ALA A 1 622 ? -28.783 -17.337 -38.021 1.00 94.62 622 ALA A O 1
ATOM 4983 N N . ASP A 1 623 ? -29.619 -15.601 -36.866 1.00 94.81 623 ASP A N 1
ATOM 4984 C CA . ASP A 1 623 ? -28.322 -15.005 -36.556 1.00 94.81 623 ASP A CA 1
ATOM 4985 C C . ASP A 1 623 ? -27.541 -15.874 -35.553 1.00 94.81 623 ASP A C 1
ATOM 4987 O O . ASP A 1 623 ? -26.326 -16.046 -35.711 1.00 94.81 623 ASP A O 1
ATOM 4991 N N . ASP A 1 624 ? -28.225 -16.525 -34.604 1.00 97.25 624 ASP A N 1
ATOM 4992 C CA . ASP A 1 624 ? -27.624 -17.526 -33.713 1.00 97.25 624 ASP A CA 1
ATOM 4993 C C . ASP A 1 624 ? -27.202 -18.780 -34.479 1.00 97.25 624 ASP A C 1
ATOM 4995 O O . ASP A 1 624 ? -26.053 -19.224 -34.384 1.00 97.25 624 ASP A O 1
ATOM 4999 N N . ALA A 1 625 ? -28.108 -19.327 -35.296 1.00 95.62 625 ALA A N 1
ATOM 5000 C CA . ALA A 1 625 ? -27.851 -20.538 -36.073 1.00 95.62 625 ALA A CA 1
ATOM 5001 C C . ALA A 1 625 ? -26.621 -20.378 -36.981 1.00 95.62 625 ALA A C 1
ATOM 5003 O O . ALA A 1 625 ? -25.751 -21.249 -37.024 1.00 95.62 625 ALA A O 1
ATOM 5004 N N . VAL A 1 626 ? -26.472 -19.216 -37.630 1.00 96.88 626 VAL A N 1
ATOM 5005 C CA . VAL A 1 626 ? -25.323 -18.913 -38.496 1.00 96.88 626 VAL A CA 1
ATOM 5006 C C . VAL A 1 626 ? -23.995 -18.954 -37.733 1.00 96.88 626 VAL A C 1
ATOM 5008 O O . VAL A 1 626 ? -22.977 -19.362 -38.303 1.00 96.88 626 VAL A O 1
ATOM 5011 N N . ILE A 1 627 ? -23.952 -18.541 -36.463 1.00 96.94 627 ILE A N 1
ATOM 5012 C CA . ILE A 1 627 ? -22.723 -18.608 -35.657 1.00 96.94 627 ILE A CA 1
ATOM 5013 C C . ILE A 1 627 ? -22.330 -20.071 -35.427 1.00 96.94 627 ILE A C 1
ATOM 5015 O O . ILE A 1 627 ? -21.185 -20.450 -35.702 1.00 96.94 627 ILE A O 1
ATOM 5019 N N . ALA A 1 628 ? -23.276 -20.895 -34.976 1.00 96.75 628 ALA A N 1
ATOM 5020 C CA . ALA A 1 628 ? -23.025 -22.301 -34.681 1.00 96.75 628 ALA A CA 1
ATOM 5021 C C . ALA A 1 628 ? -22.707 -23.113 -35.947 1.00 96.75 628 ALA A C 1
ATOM 5023 O O . ALA A 1 628 ? -21.707 -23.829 -35.971 1.00 96.75 628 ALA A O 1
ATOM 5024 N N . ASP A 1 629 ? -23.437 -22.909 -37.048 1.00 97.25 629 ASP A N 1
ATOM 5025 C CA . ASP A 1 629 ? -23.184 -23.547 -38.348 1.00 97.25 629 ASP A CA 1
ATOM 5026 C C . ASP A 1 629 ? -21.775 -23.272 -38.880 1.00 97.25 629 ASP A C 1
ATOM 5028 O O . ASP A 1 629 ? -21.074 -24.181 -39.349 1.00 97.25 629 ASP A O 1
ATOM 5032 N N . ASN A 1 630 ? -21.328 -22.017 -38.791 1.00 97.19 630 ASN A N 1
ATOM 5033 C CA . ASN A 1 630 ? -19.989 -21.634 -39.222 1.00 97.19 630 ASN A CA 1
ATOM 5034 C C . ASN A 1 630 ? -18.912 -22.296 -38.358 1.00 97.19 630 ASN A C 1
ATOM 5036 O O . ASN A 1 630 ? -17.893 -22.749 -38.883 1.00 97.19 630 ASN A O 1
ATOM 5040 N N . ASN A 1 631 ? -19.111 -22.356 -37.044 1.00 97.88 631 ASN A N 1
ATOM 5041 C CA . ASN A 1 631 ? -18.135 -22.938 -36.128 1.00 97.88 631 ASN A CA 1
ATOM 5042 C C . ASN A 1 631 ? -18.114 -24.471 -36.197 1.00 97.88 631 ASN A C 1
ATOM 5044 O O . ASN A 1 631 ? -17.027 -25.053 -36.235 1.00 97.88 631 ASN A O 1
ATOM 5048 N N . ALA A 1 632 ? -19.271 -25.112 -36.368 1.00 96.94 632 ALA A N 1
ATOM 5049 C CA . ALA A 1 632 ? -19.385 -26.542 -36.637 1.00 96.94 632 ALA A CA 1
ATOM 5050 C C . ALA A 1 632 ? -18.694 -26.932 -37.949 1.00 96.94 632 ALA A C 1
ATOM 5052 O O . ALA A 1 632 ? -17.895 -27.869 -37.988 1.00 96.94 632 ALA A O 1
ATOM 5053 N N . SER A 1 633 ? -18.905 -26.156 -39.017 1.00 96.25 633 SER A N 1
ATOM 5054 C CA . SER A 1 633 ? -18.245 -26.378 -40.313 1.00 96.25 633 SER A CA 1
ATOM 5055 C C . SER A 1 633 ? -16.718 -26.246 -40.243 1.00 96.25 633 SER A C 1
ATOM 5057 O O . SER A 1 633 ? -16.003 -26.847 -41.046 1.00 96.25 633 SER A O 1
ATOM 5059 N N . ASN A 1 634 ? -16.211 -25.466 -39.284 1.00 95.94 634 ASN A N 1
ATOM 5060 C CA . ASN A 1 634 ? -14.783 -25.285 -39.032 1.00 95.94 634 ASN A CA 1
ATOM 5061 C C . ASN A 1 634 ? -14.214 -26.267 -37.994 1.00 95.94 634 ASN A C 1
ATOM 5063 O O . ASN A 1 634 ? -13.033 -26.156 -37.660 1.00 95.94 634 ASN A O 1
ATOM 5067 N N . PHE A 1 635 ? -15.011 -27.228 -37.510 1.00 95.06 635 PHE A N 1
ATOM 5068 C CA . PHE A 1 635 ? -14.621 -28.195 -36.478 1.00 95.06 635 PHE A CA 1
ATOM 5069 C C . PHE A 1 635 ? -14.069 -27.517 -35.216 1.00 95.06 635 PHE A C 1
ATOM 5071 O O . PHE A 1 635 ? -13.060 -27.947 -34.647 1.00 95.06 635 PHE A O 1
ATOM 5078 N N . VAL A 1 636 ? -14.700 -26.413 -34.809 1.00 97.62 636 VAL A N 1
ATOM 5079 C CA . VAL A 1 636 ? -14.307 -25.673 -33.611 1.00 97.62 636 VAL A CA 1
ATOM 5080 C C . VAL A 1 636 ? -14.529 -26.549 -32.379 1.00 97.62 636 VAL A C 1
ATOM 5082 O O . VAL A 1 636 ? -15.618 -27.066 -32.150 1.00 97.62 636 VAL A O 1
ATOM 5085 N N . ALA A 1 637 ? -13.482 -26.697 -31.572 1.00 97.19 637 ALA A N 1
ATOM 5086 C CA . ALA A 1 637 ? -13.505 -27.466 -30.337 1.00 97.19 637 ALA A CA 1
ATOM 5087 C C . ALA A 1 637 ? -12.615 -26.812 -29.276 1.00 97.19 637 ALA A C 1
ATOM 5089 O O . ALA A 1 637 ? -11.667 -26.087 -29.588 1.00 97.19 637 ALA A O 1
ATOM 5090 N N . ALA A 1 638 ? -12.895 -27.083 -28.006 1.00 96.00 638 ALA A N 1
ATOM 5091 C CA . ALA A 1 638 ? -12.058 -26.700 -26.885 1.00 96.00 638 ALA A CA 1
ATOM 5092 C C . ALA A 1 638 ? -10.686 -27.385 -26.982 1.00 96.00 638 ALA A C 1
ATOM 5094 O O . ALA A 1 638 ? -10.578 -28.603 -27.135 1.00 96.00 638 ALA A O 1
ATOM 5095 N N . VAL A 1 639 ? -9.616 -26.602 -26.831 1.00 96.81 639 VAL A N 1
ATOM 5096 C CA . VAL A 1 639 ? -8.236 -27.105 -26.822 1.00 96.81 639 VAL A CA 1
ATOM 5097 C C . VAL A 1 639 ? -7.643 -26.912 -25.429 1.00 96.81 639 VAL A C 1
ATOM 5099 O O . VAL A 1 639 ? -7.723 -25.825 -24.855 1.00 96.81 639 VAL A O 1
ATOM 5102 N N . ARG A 1 640 ? -7.048 -27.978 -24.886 1.00 92.75 640 ARG A N 1
ATOM 5103 C CA . ARG A 1 640 ? -6.544 -28.064 -23.505 1.00 92.75 640 ARG A CA 1
ATOM 5104 C C . ARG A 1 640 ? -5.039 -28.414 -23.488 1.00 92.75 640 ARG A C 1
ATOM 5106 O O . ARG A 1 640 ? -4.589 -29.025 -24.460 1.00 92.75 640 ARG A O 1
ATOM 5113 N N . PRO A 1 641 ? -4.286 -28.024 -22.437 1.00 88.88 641 PRO A N 1
ATOM 5114 C CA . PRO A 1 641 ? -2.866 -28.352 -22.253 1.00 88.88 641 PRO A CA 1
ATOM 5115 C C . PRO A 1 641 ? -2.503 -29.836 -22.230 1.00 88.88 641 PRO A C 1
ATOM 5117 O O . PRO A 1 641 ? -3.346 -30.649 -21.779 1.00 88.88 641 PRO A O 1
#